Protein AF-0000000074318201 (afdb_homodimer)

Organism: NCBI:txid2715131

Sequence (572 aa):
MYLIKYQIDHLDNICKSIVNRFTGEWKNDCLLVEDDGVNGFTYKLNLTPELSFMYNKFNTDAPVNILRKSDSSSFLIQIDFHLKGQSDIVYLPEPNSQIGKLTSKNFNVLLSNSYLDCELKYHEDQDHHNFSIVANQDYIRRNFLDLMNLKEELHNLLTYRDKLYLGGKVQLNVVEIIHSIITDLNEEKRNYPLLKAKVDQILALYLEYLNDYDFKSLRFKDVDSDLLNHAIQVINEHINEVITVEGLAEELEISSAKLKKLFADNLDISVGRYIRKSKLKKLISGMYLIKYQIDHLDNICKSIVNRFTGEWKNDCLLVEDDGVNGFTYKLNLTPELSFMYNKFNTDAPVNILRKSDSSSFLIQIDFHLKGQSDIVYLPEPNSQIGKLTSKNFNVLLSNSYLDCELKYHEDQDHHNFSIVANQDYIRRNFLDLMNLKEELHNLLTYRDKLYLGGKVQLNVVEIIHSIITDLNEEKRNYPLLKAKVDQILALYLEYLNDYDFKSLRFKDVDSDLLNHAIQVINEHINEVITVEGLAEELEISSAKLKKLFADNLDISVGRYIRKSKLKKLISG

InterPro domains:
  IPR018060 AraC-like, DNA binding HTH domain [PS01124] (229-286)
  IPR053142 Pyochelin receptor regulatory protein [PTHR47893] (44-282)

Solvent-accessible surface area (backbone atoms only — not comparable to full-atom values): 29893 Å² total; per-residue (Å²): 133,79,63,73,67,58,77,59,53,82,48,41,49,52,46,45,27,52,45,72,70,34,96,52,66,76,54,94,46,28,28,58,34,80,51,95,58,28,46,40,35,34,39,49,46,70,73,45,68,45,34,32,39,36,40,39,39,35,32,25,71,47,72,44,77,40,56,32,50,42,47,82,89,50,68,32,42,34,38,40,36,29,60,31,39,48,32,38,36,36,33,45,78,65,46,93,46,76,85,18,55,42,79,40,39,60,37,24,27,36,38,35,43,32,75,44,29,31,37,40,38,34,54,44,79,42,57,33,32,37,40,34,39,38,32,27,48,68,49,46,38,70,56,37,56,64,54,45,94,62,42,67,69,56,48,43,55,67,70,40,94,54,89,43,65,44,67,47,71,56,51,68,73,46,53,52,52,51,53,53,46,57,58,47,66,72,41,91,76,66,58,46,33,34,51,44,15,51,52,40,31,42,49,33,52,51,50,52,53,53,50,74,44,59,60,87,61,44,45,68,67,84,80,63,75,62,65,58,54,51,48,54,49,51,46,64,76,38,50,93,47,96,77,44,64,62,56,50,15,56,74,67,73,46,50,53,65,55,46,38,47,49,26,41,75,69,67,74,38,53,50,62,57,48,53,52,50,54,40,51,50,46,58,66,76,95,134,78,60,73,66,60,77,60,54,81,48,41,48,52,48,43,27,52,46,71,70,34,94,50,67,76,53,94,47,29,28,60,33,79,52,94,59,27,46,40,37,34,37,50,47,72,72,45,68,46,34,33,40,37,39,38,39,36,34,23,71,47,72,46,78,40,55,33,49,42,46,51,38,48,67,31,41,33,38,40,34,29,59,32,38,49,31,37,36,34,34,38,28,62,22,83,44,74,79,20,52,38,78,40,39,64,36,23,27,35,36,33,41,33,73,46,28,30,35,39,38,35,53,45,80,41,56,34,32,37,42,35,40,39,33,26,48,68,48,45,39,72,55,36,57,66,50,45,92,62,42,67,69,54,46,42,49,67,71,37,94,46,86,40,69,47,75,46,69,54,52,69,71,48,52,51,52,51,51,52,48,58,58,48,66,73,41,92,76,65,57,46,36,35,49,45,15,52,50,40,31,43,50,34,53,50,52,53,52,54,50,71,45,61,48,79,76,50,38,51,72,66,80,58,55,61,63,50,57,52,48,53,48,52,45,63,75,40,48,92,48,94,77,43,64,61,55,51,14,56,74,69,72,48,52,52,66,56,48,38,47,50,26,32,53,67,47,20,36,52,49,63,56,49,52,52,43,41,40,50,15,42,59,67,64,100

Foldseek 3Di:
DCPVPQPQPLCCQVVVQVCVQAVFDDDLQKTFRDDDFKGWMKGKDDLDSFKIKMKTKIAGQAKDKTKRAFDPVFKKKKKKFWAAAWKWKAWPPRPPDPLRIDIDHHQKMWIWIRHIIMMIIGHHDIITIMMMMMGTLVCCCVLPVVVDDADPVLVCVSHPRDTDTQMDGHDPVLVVLVVVLVVQSPDPDHDSVVSVVSVSVNVNVVRVVVRPDPVVVSPPDRPPPPQLSQLVVVLLVQLVDDDDLCNSCVVSVHDSVVQQCVCCVRVVDGPVVVSVVSNVVVVVVD/DCPVPQPQPLCCQVVVQVCVVAVFDDDLQKTARDDDQKGWMKGKDDLDSFKIKMKTKIAGQAKDKTKRAFQLQFWKKKKKWWAAAWKWKAWPVRFPDPVRIDIDHHQKMWIFIRLIIIMIIGHHDIMTIMMMMMGTLVCCCVLPVVVDDADPVLVCVSNASAGGTQIDGHDPVLVVLVVVLVVQSPDPDHDSVVSVVSVSVSVNVVRVVVRPDPCVVSPPPCLPDPLVSVLVVVLLVQLVDDDDLCNSCVVSVHDSVVQQVSCCNRRVDGPVVSSVSNNVSNVVND

Structure (mmCIF, N/CA/C/O backbone):
data_AF-0000000074318201-model_v1
#
loop_
_entity.id
_entity.type
_entity.pdbx_description
1 polymer 'HTH araC/xylS-type domain-containing protein'
#
loop_
_atom_site.group_PDB
_atom_site.id
_atom_site.type_symbol
_atom_site.label_atom_id
_atom_site.label_alt_id
_atom_site.label_comp_id
_atom_site.label_asym_id
_atom_site.label_entity_id
_atom_site.label_seq_id
_atom_site.pdbx_PDB_ins_code
_atom_site.Cartn_x
_atom_site.Cartn_y
_atom_site.Cartn_z
_atom_site.occupancy
_atom_site.B_iso_or_equiv
_atom_site.auth_seq_id
_atom_site.auth_comp_id
_atom_site.auth_asym_id
_atom_site.auth_atom_id
_atom_site.pdbx_PDB_model_num
ATOM 1 N N . MET A 1 1 ? -22.954 -9.829 6.19 1 21.4 1 MET A N 1
ATOM 2 C CA . MET A 1 1 ? -21.693 -9.322 5.658 1 21.4 1 MET A CA 1
ATOM 3 C C . MET A 1 1 ? -20.884 -8.624 6.747 1 21.4 1 MET A C 1
ATOM 5 O O . MET A 1 1 ? -21.139 -7.462 7.067 1 21.4 1 MET A O 1
ATOM 9 N N . TYR A 1 2 ? -20.499 -9.309 7.764 1 23.62 2 TYR A N 1
ATOM 10 C CA . TYR A 1 2 ? -20.047 -8.801 9.054 1 23.62 2 TYR A CA 1
ATOM 11 C C . TYR A 1 2 ? -18.66 -8.18 8.94 1 23.62 2 TYR A C 1
ATOM 13 O O . TYR A 1 2 ? -17.669 -8.889 8.749 1 23.62 2 TYR A O 1
ATOM 21 N N . LEU A 1 3 ? -18.527 -7.22 8.151 1 33.51 3 LEU A N 1
ATOM 22 C CA . LEU A 1 3 ? -17.286 -6.479 8.347 1 33.51 3 LEU A CA 1
ATOM 23 C C . LEU A 1 3 ? -16.989 -6.298 9.832 1 33.51 3 LEU A C 1
ATOM 25 O O . LEU A 1 3 ? -17.86 -5.875 10.596 1 33.51 3 LEU A O 1
ATOM 29 N N . ILE A 1 4 ? -16.318 -7.154 10.361 1 30.77 4 ILE A N 1
ATOM 30 C CA . ILE A 1 4 ? -15.899 -6.964 11.745 1 30.77 4 ILE A CA 1
ATOM 31 C C . ILE A 1 4 ? -15.616 -5.485 12 1 30.77 4 ILE A C 1
ATOM 33 O O . ILE A 1 4 ? -14.634 -4.938 11.492 1 30.77 4 ILE A O 1
ATOM 37 N N . LYS A 1 5 ? -16.609 -4.78 11.976 1 35.67 5 LYS A N 1
ATOM 38 C CA . LYS A 1 5 ? -16.547 -3.393 12.428 1 35.67 5 LYS A CA 1
ATOM 39 C C . LYS A 1 5 ? -15.805 -3.28 13.756 1 35.67 5 LYS A C 1
ATOM 41 O O . LYS A 1 5 ? -16.195 -3.904 14.746 1 35.67 5 LYS A O 1
ATOM 46 N N . TYR A 1 6 ? -14.551 -3.089 13.651 1 35.15 6 TYR A N 1
ATOM 47 C CA . TYR A 1 6 ? -13.796 -2.904 14.885 1 35.15 6 TYR A CA 1
ATOM 48 C C . TYR A 1 6 ? -14.481 -1.895 15.798 1 35.15 6 TYR A C 1
ATOM 50 O O . TYR A 1 6 ? -15.026 -0.893 15.328 1 35.15 6 TYR A O 1
ATOM 58 N N . GLN A 1 7 ? -15.03 -2.354 16.845 1 38.72 7 GLN A N 1
ATOM 59 C CA . GLN A 1 7 ? -15.706 -1.589 17.888 1 38.72 7 GLN A CA 1
ATOM 60 C C . GLN A 1 7 ? -14.817 -0.463 18.408 1 38.72 7 GLN A C 1
ATOM 62 O O . GLN A 1 7 ? -15.311 0.51 18.982 1 38.72 7 GLN A O 1
ATOM 67 N N . ILE A 1 8 ? -13.573 -0.721 18.479 1 39.4 8 ILE A N 1
ATOM 68 C CA . ILE A 1 8 ? -12.807 0.312 19.168 1 39.4 8 ILE A CA 1
ATOM 69 C C . ILE A 1 8 ? -12.577 1.495 18.231 1 39.4 8 ILE A C 1
ATOM 71 O O . ILE A 1 8 ? -11.986 1.341 17.159 1 39.4 8 ILE A O 1
ATOM 75 N N . ASP A 1 9 ? -13.312 2.448 18.392 1 52.39 9 ASP A N 1
ATOM 76 C CA . ASP A 1 9 ? -13.247 3.661 17.583 1 52.39 9 ASP A CA 1
ATOM 77 C C . ASP A 1 9 ? -12.135 4.588 18.071 1 52.39 9 ASP A C 1
ATOM 79 O O . ASP A 1 9 ? -12.297 5.284 19.076 1 52.39 9 ASP A O 1
ATOM 83 N N . HIS A 1 10 ? -10.915 4.316 17.708 1 55.07 10 HIS A N 1
ATOM 84 C CA . HIS A 1 10 ? -9.787 5.177 18.047 1 55.07 10 HIS A CA 1
ATOM 85 C C . HIS A 1 10 ? -10.09 6.635 17.721 1 55.07 10 HIS A C 1
ATOM 87 O O . HIS A 1 10 ? -9.452 7.542 18.26 1 55.07 10 HIS A O 1
ATOM 93 N N . LEU A 1 11 ? -11.048 6.703 16.843 1 58.34 11 LEU A N 1
ATOM 94 C CA . LEU A 1 11 ? -11.394 8.061 16.438 1 58.34 11 LEU A CA 1
ATOM 95 C C . LEU A 1 11 ? -12.513 8.62 17.31 1 58.34 11 LEU A C 1
ATOM 97 O O . LEU A 1 11 ? -12.926 9.77 17.137 1 58.34 11 LEU A O 1
ATOM 101 N N . ASP A 1 12 ? -12.916 7.789 18.229 1 57.36 12 ASP A N 1
ATOM 102 C CA . ASP A 1 12 ? -14.149 8.103 18.945 1 57.36 12 ASP A CA 1
ATOM 103 C C . ASP A 1 12 ? -14.109 9.521 19.511 1 57.36 12 ASP A C 1
ATOM 105 O O . ASP A 1 12 ? -15.069 10.28 19.365 1 57.36 12 ASP A O 1
ATOM 109 N N . ASN A 1 13 ? -12.978 9.699 20.13 1 57.35 13 ASN A N 1
ATOM 110 C CA . ASN A 1 13 ? -13.023 11.004 20.781 1 57.35 13 ASN A CA 1
ATOM 111 C C . ASN A 1 13 ? -12.961 12.141 19.765 1 57.35 13 ASN A C 1
ATOM 113 O O . ASN A 1 13 ? -13.623 13.166 19.933 1 57.35 13 ASN A O 1
ATOM 117 N N . ILE A 1 14 ? -12.196 11.883 18.663 1 57.82 14 ILE A N 1
ATOM 118 C CA . ILE A 1 14 ? -12.139 12.909 17.627 1 57.82 14 ILE A CA 1
ATOM 119 C C . ILE A 1 14 ? -13.491 13.008 16.925 1 57.82 14 ILE A C 1
ATOM 121 O O . ILE A 1 14 ? -13.998 14.109 16.694 1 57.82 14 ILE A O 1
ATOM 125 N N . CYS A 1 15 ? -14 11.889 16.698 1 57.39 15 CYS A N 1
ATOM 126 C CA . CYS A 1 15 ? -15.273 11.813 15.99 1 57.39 15 CYS A CA 1
ATOM 127 C C . CYS A 1 15 ? -16.413 12.329 16.86 1 57.39 15 CYS A C 1
ATOM 129 O O . CYS A 1 15 ? -17.319 13.004 16.367 1 57.39 15 CYS A O 1
ATOM 131 N N . LYS A 1 16 ? -16.247 12.098 18.1 1 61.04 16 LYS A N 1
ATOM 132 C CA . LYS A 1 16 ? -17.309 12.548 18.995 1 61.04 16 LYS A CA 1
ATOM 133 C C . LYS A 1 16 ? -17.474 14.063 18.934 1 61.04 16 LYS A C 1
ATOM 135 O O . LYS A 1 16 ? -18.595 14.573 18.975 1 61.04 16 LYS A O 1
ATOM 140 N N . SER A 1 17 ? -16.367 14.65 18.713 1 60.91 17 SER A N 1
ATOM 141 C CA . SER A 1 17 ? -16.443 16.106 18.658 1 60.91 17 SER A CA 1
ATOM 142 C C . SER A 1 17 ? -17.184 16.573 17.41 1 60.91 17 SER A C 1
ATOM 144 O O . SER A 1 17 ? -17.956 17.533 17.463 1 60.91 17 SER A O 1
ATOM 146 N N . ILE A 1 18 ? -17.004 15.876 16.356 1 61.52 18 ILE A N 1
ATOM 147 C CA . ILE A 1 18 ? -17.687 16.218 15.112 1 61.52 18 ILE A CA 1
ATOM 148 C C . ILE A 1 18 ? -19.171 15.877 15.228 1 61.52 18 ILE A C 1
ATOM 150 O O . ILE A 1 18 ? -20.03 16.689 14.875 1 61.52 18 ILE A O 1
ATOM 154 N N . VAL A 1 19 ? -19.373 14.747 15.824 1 57.73 19 VAL A N 1
ATOM 155 C CA . VAL A 1 19 ? -20.749 14.285 15.973 1 57.73 19 VAL A CA 1
ATOM 156 C C . VAL A 1 19 ? -21.501 15.203 16.933 1 57.73 19 VAL A C 1
ATOM 158 O O . VAL A 1 19 ? -22.677 15.507 16.718 1 57.73 19 VAL A O 1
ATOM 161 N N . ASN A 1 20 ? -20.783 15.484 17.95 1 62.14 20 ASN A N 1
ATOM 162 C CA . ASN A 1 20 ? -21.424 16.365 18.92 1 62.14 20 ASN A CA 1
ATOM 163 C C . ASN A 1 20 ? -21.763 17.721 18.307 1 62.14 20 ASN A C 1
ATOM 165 O O . ASN A 1 20 ? -22.739 18.36 18.703 1 62.14 20 ASN A O 1
ATOM 169 N N . ARG A 1 21 ? -21.016 17.974 17.361 1 65.74 21 ARG A N 1
ATOM 170 C CA . ARG A 1 21 ? -21.24 19.282 16.753 1 65.74 21 ARG A CA 1
ATOM 171 C C . ARG A 1 21 ? -22.309 19.206 15.668 1 65.74 21 ARG A C 1
ATOM 173 O O . ARG A 1 21 ? -23.093 20.142 15.496 1 65.74 21 ARG A O 1
ATOM 180 N N . PHE A 1 22 ? -22.27 17.95 14.984 1 67.32 22 PHE A N 1
ATOM 181 C CA . PHE A 1 22 ? -23.192 17.844 13.859 1 67.32 22 PHE A CA 1
ATOM 182 C C . PHE A 1 22 ? -24.247 16.776 14.123 1 67.32 22 PHE A C 1
ATOM 184 O O . PHE A 1 22 ? -23.922 15.668 14.555 1 67.32 22 PHE A O 1
ATOM 191 N N . THR A 1 23 ? -25.499 17.106 14.274 1 64.09 23 THR A N 1
ATOM 192 C CA . THR A 1 23 ? -26.632 16.248 14.602 1 64.09 23 THR A CA 1
ATOM 193 C C . THR A 1 23 ? -26.935 15.289 13.455 1 64.09 23 THR A C 1
ATOM 195 O O . THR A 1 23 ? -27.417 15.706 12.4 1 64.09 23 THR A O 1
ATOM 198 N N . GLY A 1 24 ? -25.979 14.489 13.044 1 70.33 24 GLY A N 1
ATOM 199 C CA . GLY A 1 24 ? -26.311 13.612 11.932 1 70.33 24 GLY A CA 1
ATOM 200 C C . GLY A 1 24 ? -26.019 12.151 12.216 1 70.33 24 GLY A C 1
ATOM 201 O O . GLY A 1 24 ? -25.513 11.811 13.288 1 70.33 24 GLY A O 1
ATOM 202 N N . GLU A 1 25 ? -26.641 11.274 11.383 1 76.01 25 GLU A N 1
ATOM 203 C CA . GLU A 1 25 ? -26.426 9.834 11.493 1 76.01 25 GLU A CA 1
ATOM 204 C C . GLU A 1 25 ? -25.401 9.35 10.472 1 76.01 25 GLU A C 1
ATOM 206 O O . GLU A 1 25 ? -25.395 9.805 9.326 1 76.01 25 GLU A O 1
ATOM 211 N N . TRP A 1 26 ? -24.509 8.576 10.978 1 78.12 26 TRP A N 1
ATOM 212 C CA . TRP A 1 26 ? -23.516 7.965 10.1 1 78.12 26 TRP A CA 1
ATOM 213 C C . TRP A 1 26 ? -24.156 6.911 9.204 1 78.12 26 TRP A C 1
ATOM 215 O O . TRP A 1 26 ? -24.908 6.057 9.68 1 78.12 26 TRP A O 1
ATOM 225 N N . LYS A 1 27 ? -24.02 7.081 7.849 1 80.18 27 LYS A N 1
ATOM 226 C CA . LYS A 1 27 ? -24.428 6.084 6.863 1 80.18 27 LYS A CA 1
ATOM 227 C C . LYS A 1 27 ? -23.277 5.735 5.925 1 80.18 27 LYS A C 1
ATOM 229 O O . LYS A 1 27 ? -22.704 6.617 5.281 1 80.18 27 LYS A O 1
ATOM 234 N N . ASN A 1 28 ? -22.886 4.474 5.886 1 79.75 28 ASN A N 1
ATOM 235 C CA . ASN A 1 28 ? -21.814 4.02 5.006 1 79.75 28 ASN A CA 1
ATOM 236 C C . ASN A 1 28 ? -20.527 4.806 5.239 1 79.75 28 ASN A C 1
ATOM 238 O O . ASN A 1 28 ? -19.94 5.338 4.295 1 79.75 28 ASN A O 1
ATOM 242 N N . ASP A 1 29 ? -20.259 5.079 6.499 1 82.67 29 ASP A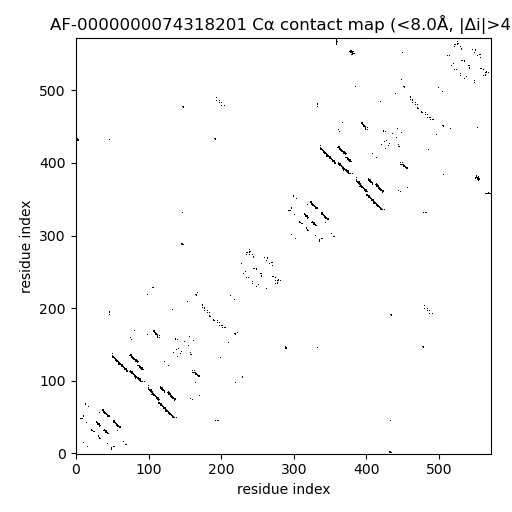 N 1
ATOM 243 C CA . ASP A 1 29 ? -19.031 5.714 6.968 1 82.67 29 ASP A CA 1
ATOM 244 C C . ASP A 1 29 ? -19.04 7.212 6.67 1 82.67 29 ASP A C 1
ATOM 246 O O . ASP A 1 29 ? -18.011 7.88 6.791 1 82.67 29 ASP A O 1
ATOM 250 N N . CYS A 1 30 ? -20.196 7.655 6.272 1 86.61 30 CYS A N 1
ATOM 251 C CA . CYS A 1 30 ? -20.297 9.065 5.912 1 86.61 30 CYS A CA 1
ATOM 252 C C . CYS A 1 30 ? -21.344 9.772 6.765 1 86.61 30 CYS A C 1
ATOM 254 O O . CYS A 1 30 ? -22.41 9.216 7.034 1 86.61 30 CYS A O 1
ATOM 256 N N . LEU A 1 31 ? -21.038 10.91 7.264 1 84.75 31 LEU A N 1
ATOM 257 C CA . LEU A 1 31 ? -21.953 11.807 7.963 1 84.75 31 LEU A CA 1
ATOM 258 C C . LEU A 1 31 ? -22.177 13.086 7.163 1 84.75 31 LEU A C 1
ATOM 260 O O . LEU A 1 31 ? -21.226 13.81 6.861 1 84.75 31 LEU A O 1
ATOM 264 N N . LEU A 1 32 ? -23.377 13.264 6.809 1 85.8 32 LEU A N 1
ATOM 265 C CA . LEU A 1 32 ? -23.724 14.528 6.168 1 85.8 32 LEU A CA 1
ATOM 266 C C . LEU A 1 32 ? -23.837 15.647 7.198 1 85.8 32 LEU A C 1
ATOM 268 O O . LEU A 1 32 ? -24.412 15.452 8.272 1 85.8 32 LEU A O 1
ATOM 272 N N . VAL A 1 33 ? -23.203 16.731 6.922 1 79.59 33 VAL A N 1
ATOM 273 C CA . VAL A 1 33 ? -23.187 17.89 7.809 1 79.59 33 VAL A CA 1
ATOM 274 C C . VAL A 1 33 ? -24.019 19.017 7.203 1 79.59 33 VAL A C 1
ATOM 276 O O . VAL A 1 33 ? -23.626 19.618 6.2 1 79.59 33 VAL A O 1
ATOM 279 N N . GLU A 1 34 ? -25.198 19.138 7.645 1 79.56 34 GLU A N 1
ATOM 280 C CA . GLU A 1 34 ? -26.075 20.229 7.233 1 79.56 34 GLU A CA 1
ATOM 281 C C . GLU A 1 34 ? -26.662 20.952 8.442 1 79.56 34 GLU A C 1
ATOM 283 O O . GLU A 1 34 ? -27.709 20.558 8.96 1 79.56 34 GLU A O 1
ATOM 288 N N . ASP A 1 35 ? -25.839 21.754 9.076 1 73.18 35 ASP A N 1
ATOM 289 C CA . ASP A 1 35 ? -26.32 22.442 10.27 1 73.18 35 ASP A CA 1
ATOM 290 C C . ASP A 1 35 ? -25.696 23.83 10.394 1 73.18 35 ASP A C 1
ATOM 292 O O . ASP A 1 35 ? -24.487 23.99 10.217 1 73.18 35 ASP A O 1
ATOM 296 N N . ASP A 1 36 ? -26.645 24.745 10.831 1 72.02 36 ASP A N 1
ATOM 297 C CA . ASP A 1 36 ? -26.225 26.077 11.254 1 72.02 36 ASP A CA 1
ATOM 298 C C . ASP A 1 36 ? -25.254 26.692 10.248 1 72.02 36 ASP A C 1
ATOM 300 O O . ASP A 1 36 ? -24.165 27.135 10.619 1 72.02 36 ASP A O 1
ATOM 304 N N . GLY A 1 37 ? -25.554 26.516 8.941 1 80.1 37 GLY A N 1
ATOM 305 C CA . GLY A 1 37 ? -24.757 27.192 7.931 1 80.1 37 GLY A CA 1
ATOM 306 C C . GLY A 1 37 ? -23.568 26.375 7.463 1 80.1 37 GLY A C 1
ATOM 307 O O . GLY A 1 37 ? -22.758 26.848 6.663 1 80.1 37 GLY A O 1
ATOM 308 N N . VAL A 1 38 ? -23.417 25.207 8.065 1 82.05 38 VAL A N 1
ATOM 309 C CA . VAL A 1 38 ? -22.35 24.309 7.637 1 82.05 38 VAL A CA 1
ATOM 310 C C . VAL A 1 38 ? -22.913 23.254 6.686 1 82.05 38 VAL A C 1
ATOM 312 O O . VAL A 1 38 ? -23.95 22.649 6.965 1 82.05 38 VAL A O 1
ATOM 315 N N . ASN A 1 39 ? -22.292 23.114 5.506 1 87.48 39 ASN A N 1
ATOM 316 C CA . ASN A 1 39 ? -22.695 22.125 4.512 1 87.48 39 ASN A CA 1
ATOM 317 C C . ASN A 1 39 ? -21.506 21.298 4.031 1 87.48 39 ASN A C 1
ATOM 319 O O . ASN A 1 39 ? -20.498 21.851 3.589 1 87.48 39 ASN A O 1
ATOM 323 N N . GLY A 1 40 ? -21.606 20.028 4.193 1 88.48 40 GLY A N 1
ATOM 324 C CA . GLY A 1 40 ? -20.538 19.149 3.742 1 88.48 40 GLY A CA 1
ATOM 325 C C . GLY A 1 40 ? -20.704 17.718 4.216 1 88.48 40 GLY A C 1
ATOM 326 O O . GLY A 1 40 ? -21.826 17.218 4.32 1 88.48 40 GLY A O 1
ATOM 327 N N . PHE A 1 41 ? -19.628 17.047 4.362 1 88.05 41 PHE A N 1
ATOM 328 C CA . PHE A 1 41 ? -19.683 15.662 4.815 1 88.05 41 PHE A CA 1
ATOM 329 C C . PHE A 1 41 ? -18.381 15.264 5.5 1 88.05 41 PHE A C 1
ATOM 331 O O . PHE A 1 41 ? -17.361 15.941 5.348 1 88.05 41 PHE A O 1
ATOM 338 N N . THR A 1 42 ? -18.457 14.277 6.28 1 87.33 42 THR A N 1
ATOM 339 C CA . THR A 1 42 ? -17.314 13.653 6.937 1 87.33 42 THR A CA 1
ATOM 340 C C . THR A 1 42 ? -17.31 12.145 6.699 1 87.33 42 THR A C 1
ATOM 342 O O . THR A 1 42 ? -18.327 11.477 6.899 1 87.33 42 THR A O 1
ATOM 345 N N . TYR A 1 43 ? -16.194 11.671 6.155 1 88.64 43 TYR A N 1
ATOM 346 C CA . TYR A 1 43 ? -15.964 10.232 6.121 1 88.64 43 TYR A CA 1
ATOM 347 C C . TYR A 1 43 ? -15.099 9.789 7.295 1 88.64 43 TYR A C 1
ATOM 349 O O . TYR A 1 43 ? -14.132 10.467 7.652 1 88.64 43 TYR A O 1
ATOM 357 N N . LYS A 1 44 ? -15.462 8.805 7.893 1 88.73 44 LYS A N 1
ATOM 358 C CA . LYS A 1 44 ? -14.642 8.155 8.91 1 88.73 44 LYS A CA 1
ATOM 359 C C . LYS A 1 44 ? -14.548 6.652 8.662 1 88.73 44 LYS A C 1
ATOM 361 O O . LYS A 1 44 ? -15.569 5.972 8.543 1 88.73 44 LYS A O 1
ATOM 366 N N . LEU A 1 45 ? -13.381 6.124 8.574 1 89.85 45 LEU A N 1
ATOM 367 C CA . LEU A 1 45 ? -13.182 4.694 8.363 1 89.85 45 LEU A CA 1
ATOM 368 C C . LEU A 1 45 ? -12.17 4.134 9.358 1 89.85 45 LEU A C 1
ATOM 370 O O . LEU A 1 45 ? -11.05 4.639 9.461 1 89.85 45 LEU A O 1
ATOM 374 N N . ASN A 1 46 ? -12.59 3.213 10.088 1 87.76 46 ASN A N 1
ATOM 375 C CA . ASN A 1 46 ? -11.677 2.391 10.876 1 87.76 46 ASN A CA 1
ATOM 376 C C . ASN A 1 46 ? -11.11 1.238 10.053 1 87.76 46 ASN A C 1
ATOM 378 O O . ASN A 1 46 ? -11.774 0.216 9.867 1 87.76 46 ASN A O 1
ATOM 382 N N . LEU A 1 47 ? -9.947 1.384 9.574 1 89.02 47 LEU A N 1
ATOM 383 C CA . LEU A 1 47 ? -9.349 0.384 8.695 1 89.02 47 LEU A CA 1
ATOM 384 C C . LEU A 1 47 ? -8.95 -0.861 9.48 1 89.02 47 LEU A C 1
ATOM 386 O O . LEU A 1 47 ? -9.123 -1.984 9.001 1 89.02 47 LEU A O 1
ATOM 390 N N . THR A 1 48 ? -8.331 -0.691 10.601 1 85.61 48 THR A N 1
ATOM 391 C CA . THR A 1 48 ? -8.028 -1.694 11.617 1 85.61 48 THR A CA 1
ATOM 392 C C . THR A 1 48 ? -8.348 -1.164 13.012 1 85.61 48 THR A C 1
ATOM 394 O O . THR A 1 48 ? -8.646 0.02 13.179 1 85.61 48 THR A O 1
ATOM 397 N N . PRO A 1 49 ? -8.327 -1.996 13.979 1 80.82 49 PRO A N 1
ATOM 398 C CA . PRO A 1 49 ? -8.524 -1.484 15.338 1 80.82 49 PRO A CA 1
ATOM 399 C C . PRO A 1 49 ? -7.467 -0.458 15.74 1 80.82 49 PRO A C 1
ATOM 401 O O . PRO A 1 49 ? -7.668 0.299 16.694 1 80.82 49 PRO A O 1
ATOM 404 N N . GLU A 1 50 ? -6.385 -0.422 14.976 1 85.35 50 GLU A N 1
ATOM 405 C CA . GLU A 1 50 ? -5.263 0.418 15.386 1 85.35 50 GLU A CA 1
ATOM 406 C C . GLU A 1 50 ? -5.077 1.595 14.433 1 85.35 50 GLU A C 1
ATOM 408 O O . GLU A 1 50 ? -4.252 2.476 14.681 1 85.35 50 GLU A O 1
ATOM 413 N N . LEU A 1 51 ? -5.81 1.618 13.319 1 91.29 51 LEU A N 1
ATOM 414 C CA . LEU A 1 51 ? -5.589 2.615 12.278 1 91.29 51 LEU A CA 1
ATOM 415 C C . LEU A 1 51 ? -6.915 3.1 11.7 1 91.29 51 LEU A C 1
ATOM 417 O O . LEU A 1 51 ? -7.745 2.293 11.278 1 91.29 51 LEU A O 1
ATOM 421 N N . SER A 1 52 ? -7.072 4.399 11.703 1 90.32 52 SER A N 1
ATOM 422 C CA . SER A 1 52 ? -8.265 5.015 11.132 1 90.32 52 SER A CA 1
ATOM 423 C C . SER A 1 52 ? -7.92 6.299 10.384 1 90.32 52 SER A C 1
ATOM 425 O O . SER A 1 52 ? -6.838 6.86 10.57 1 90.32 52 SER A O 1
ATOM 427 N N . PHE A 1 53 ? -8.821 6.659 9.545 1 91.89 53 PHE A N 1
ATOM 428 C CA . PHE A 1 53 ? -8.677 7.988 8.962 1 91.89 53 PHE A CA 1
ATOM 429 C C . PHE A 1 53 ? -10.032 8.675 8.841 1 91.89 53 PHE A C 1
ATOM 431 O O . PHE A 1 53 ? -11.075 8.026 8.941 1 91.89 53 PHE A O 1
ATOM 438 N N . MET A 1 54 ? -9.935 9.972 8.717 1 91.1 54 MET A N 1
ATOM 439 C CA . MET A 1 54 ? -11.115 10.815 8.551 1 91.1 54 MET A CA 1
ATOM 440 C C . MET A 1 54 ? -10.903 11.836 7.439 1 91.1 54 MET A C 1
ATOM 442 O O . MET A 1 54 ? -9.819 12.409 7.315 1 91.1 54 MET A O 1
ATOM 446 N N . TYR A 1 55 ? -11.902 11.992 6.679 1 91.35 55 TYR A N 1
ATOM 447 C CA . TYR A 1 55 ? -11.915 13.043 5.667 1 91.35 55 TYR A CA 1
ATOM 448 C C . TYR A 1 55 ? -13.111 13.968 5.857 1 91.35 55 TYR A C 1
ATOM 450 O O . TYR A 1 55 ? -14.257 13.514 5.89 1 91.35 55 TYR A O 1
ATOM 458 N N . ASN A 1 56 ? -12.798 15.221 6.033 1 89.54 56 ASN A N 1
ATOM 459 C CA . ASN A 1 56 ? -13.829 16.24 6.202 1 89.54 56 ASN A CA 1
ATOM 460 C C . ASN A 1 56 ? -13.822 17.241 5.051 1 89.54 56 ASN A C 1
ATOM 462 O O . ASN A 1 56 ? -12.776 17.797 4.712 1 89.54 56 ASN A O 1
ATOM 466 N N . LYS A 1 57 ? -14.952 17.402 4.474 1 89.13 57 LYS A N 1
ATOM 467 C CA . LYS A 1 57 ? -15.178 18.454 3.487 1 89.13 57 LYS A CA 1
ATOM 468 C C . LYS A 1 57 ? -16.44 19.249 3.811 1 89.13 57 LYS A C 1
ATOM 470 O O . LYS A 1 57 ? -17.532 18.683 3.895 1 89.13 57 LYS A O 1
ATOM 475 N N . PHE A 1 58 ? -16.237 20.604 4.027 1 87.9 58 PHE A N 1
ATOM 476 C CA . PHE A 1 58 ? -17.42 21.401 4.329 1 87.9 58 PHE A CA 1
ATOM 477 C C . PHE A 1 58 ? -17.158 22.879 4.064 1 87.9 58 PHE A C 1
ATOM 479 O O . PHE A 1 58 ? -16.011 23.288 3.874 1 87.9 58 PHE A O 1
ATOM 486 N N . ASN A 1 59 ? -18.175 23.533 3.919 1 88.88 59 ASN A N 1
ATOM 487 C CA . ASN A 1 59 ? -18.173 24.992 3.935 1 88.88 59 ASN A CA 1
ATOM 488 C C . ASN A 1 59 ? -19.058 25.541 5.051 1 88.88 59 ASN A C 1
ATOM 490 O O . ASN A 1 59 ? -19.916 24.83 5.576 1 88.88 59 ASN A O 1
ATOM 494 N N . THR A 1 60 ? -18.749 26.727 5.521 1 86.56 60 THR A N 1
ATOM 495 C CA . THR A 1 60 ? -19.514 27.32 6.612 1 86.56 60 THR A CA 1
ATOM 496 C C . THR A 1 60 ? -19.695 28.82 6.393 1 86.56 60 THR A C 1
ATOM 498 O O . THR A 1 60 ? -18.786 29.495 5.906 1 86.56 60 THR A O 1
ATOM 501 N N . ASP A 1 61 ? -20.893 29.251 6.715 1 87.63 61 ASP A N 1
ATOM 502 C CA . ASP A 1 61 ? -21.203 30.674 6.612 1 87.63 61 ASP A CA 1
ATOM 503 C C . ASP A 1 61 ? -20.708 31.434 7.84 1 87.63 61 ASP A C 1
ATOM 505 O O . ASP A 1 61 ? -20.631 32.665 7.825 1 87.63 61 ASP A O 1
ATOM 509 N N . ALA A 1 62 ? -20.413 30.75 8.962 1 84.6 62 ALA A N 1
ATOM 510 C CA . ALA A 1 62 ? -19.881 31.301 10.205 1 84.6 62 ALA A CA 1
ATOM 511 C C . ALA A 1 62 ? -18.702 30.476 10.711 1 84.6 62 ALA A C 1
ATOM 513 O O . ALA A 1 62 ? -18.52 29.326 10.303 1 84.6 62 ALA A O 1
ATOM 514 N N . PRO A 1 63 ? -17.898 31.105 11.55 1 83.6 63 PRO A N 1
ATOM 515 C CA . PRO A 1 63 ? -16.805 30.321 12.13 1 83.6 63 PRO A CA 1
ATOM 516 C C . PRO A 1 63 ? -17.3 29.098 12.899 1 83.6 63 PRO A C 1
ATOM 518 O O . PRO A 1 63 ? -18.327 29.167 13.579 1 83.6 63 PRO A O 1
ATOM 521 N N . VAL A 1 64 ? -16.635 27.977 12.642 1 82.52 64 VAL A N 1
ATOM 522 C CA . VAL A 1 64 ? -16.992 26.729 13.31 1 82.52 64 VAL A CA 1
ATOM 523 C C . VAL A 1 64 ? -15.858 26.295 14.236 1 82.52 64 VAL A C 1
ATOM 525 O O . VAL A 1 64 ? -14.695 26.259 13.828 1 82.52 64 VAL A O 1
ATOM 528 N N . ASN A 1 65 ? -16.247 26.027 15.485 1 80.69 65 ASN A N 1
ATOM 529 C CA . ASN A 1 65 ? -15.291 25.526 16.468 1 80.69 65 ASN A CA 1
ATOM 530 C C . ASN A 1 65 ? -15.559 24.065 16.815 1 80.69 65 ASN A C 1
ATOM 532 O O . ASN A 1 65 ? -16.692 23.693 17.125 1 80.69 65 ASN A O 1
ATOM 536 N N . ILE A 1 66 ? -14.457 23.305 16.595 1 78.96 66 ILE A N 1
ATOM 537 C CA . ILE A 1 66 ? -14.556 21.9 16.972 1 78.96 66 ILE A CA 1
ATOM 538 C C . ILE A 1 66 ? -13.547 21.588 18.075 1 78.96 66 ILE A C 1
ATOM 540 O O . ILE A 1 66 ? -12.352 21.851 17.924 1 78.96 66 ILE A O 1
ATOM 544 N N . LEU A 1 67 ? -14.108 21.078 19.19 1 75.99 67 LEU A N 1
ATOM 545 C CA . LEU A 1 67 ? -13.242 20.672 20.292 1 75.99 67 LEU A CA 1
ATOM 546 C C . LEU A 1 67 ? -12.855 19.202 20.166 1 75.99 67 LEU A C 1
ATOM 548 O O . LEU A 1 67 ? -13.725 18.331 20.095 1 75.99 67 LEU A O 1
ATOM 552 N N . ARG A 1 68 ? -11.58 18.944 19.989 1 74.27 68 ARG A N 1
ATOM 553 C CA . ARG A 1 68 ? -11.054 17.583 20.039 1 74.27 68 ARG A CA 1
ATOM 554 C C . ARG A 1 68 ? -10.533 17.249 21.432 1 74.27 68 ARG A C 1
ATOM 556 O O . ARG A 1 68 ? -9.616 17.903 21.932 1 74.27 68 ARG A O 1
ATOM 563 N N . LYS A 1 69 ? -11.134 16.284 21.974 1 68.81 69 LYS A N 1
ATOM 564 C CA . LYS A 1 69 ? -10.714 15.851 23.303 1 68.81 69 LYS A CA 1
ATOM 565 C C . LYS A 1 69 ? -9.701 14.713 23.216 1 68.81 69 LYS A C 1
ATOM 567 O O . LYS A 1 69 ? -9.836 13.817 22.38 1 68.81 69 LYS A O 1
ATOM 572 N N . SER A 1 70 ? -8.675 14.895 24.017 1 61.63 70 SER A N 1
ATOM 573 C CA . SER A 1 70 ? -7.62 13.886 24.043 1 61.63 70 SER A CA 1
ATOM 574 C C . SER A 1 70 ? -8.104 12.597 24.698 1 61.63 70 SER A C 1
ATOM 576 O O . SER A 1 70 ? -9.068 12.609 25.466 1 61.63 70 SER A O 1
ATOM 578 N N . ASP A 1 71 ? -7.681 11.492 24.118 1 60.12 71 ASP A N 1
ATOM 579 C CA . ASP A 1 71 ? -7.863 10.198 24.768 1 60.12 71 ASP A CA 1
ATOM 580 C C . ASP A 1 71 ? -6.625 9.808 25.572 1 60.12 71 ASP A C 1
ATOM 582 O O . ASP A 1 71 ? -5.575 9.507 24.999 1 60.12 71 ASP A O 1
ATOM 586 N N . SER A 1 72 ? -6.722 10.012 26.857 1 54.23 72 SER A N 1
ATOM 587 C CA . SER A 1 72 ? -5.573 9.758 27.72 1 54.23 72 SER A CA 1
ATOM 588 C C . SER A 1 72 ? -5.326 8.262 27.886 1 54.23 72 SER A C 1
ATOM 590 O O . SER A 1 72 ? -4.274 7.852 28.381 1 54.23 72 SER A O 1
ATOM 592 N N . SER A 1 73 ? -6.275 7.448 27.473 1 59.99 73 SER A N 1
ATOM 593 C CA . SER A 1 73 ? -6.161 6.021 27.758 1 59.99 73 SER A CA 1
ATOM 594 C C . SER A 1 73 ? -5.274 5.322 26.733 1 59.99 73 SER A C 1
ATOM 596 O O . SER A 1 73 ? -4.746 4.24 26.996 1 59.99 73 SER A O 1
ATOM 598 N N . SER A 1 74 ? -5.133 5.968 25.604 1 64.06 74 SER A N 1
ATOM 599 C CA . SER A 1 74 ? -4.328 5.334 24.564 1 64.06 74 SER A CA 1
ATOM 600 C C . SER A 1 74 ? -3.424 6.347 23.871 1 64.06 74 SER A C 1
ATOM 602 O O . SER A 1 74 ? -3.791 7.514 23.718 1 64.06 74 SER A O 1
ATOM 604 N N . PHE A 1 75 ? -2.189 5.931 23.737 1 69.05 75 PHE A N 1
ATOM 605 C CA . PHE A 1 75 ? -1.289 6.778 22.964 1 69.05 75 PHE A CA 1
ATOM 606 C C . PHE A 1 75 ? -1.625 6.714 21.479 1 69.05 75 PHE A C 1
ATOM 608 O O . PHE A 1 75 ? -1.541 5.65 20.864 1 69.05 75 PHE A O 1
ATOM 615 N N . LEU A 1 76 ? -2.137 7.855 20.972 1 78.12 76 LEU A N 1
ATOM 616 C CA . LEU A 1 76 ? -2.48 7.961 19.558 1 78.12 76 LEU A CA 1
ATOM 617 C C . LEU A 1 76 ? -1.626 9.021 18.87 1 78.12 76 LEU A C 1
ATOM 619 O O . LEU A 1 76 ? -1.29 10.042 19.475 1 78.12 76 LEU A O 1
ATOM 623 N N . ILE A 1 77 ? -1.224 8.676 17.731 1 81.57 77 ILE A N 1
ATOM 624 C CA . ILE A 1 77 ? -0.604 9.66 16.85 1 81.57 77 ILE A CA 1
ATOM 625 C C . ILE A 1 77 ? -1.618 10.132 15.81 1 81.57 77 ILE A C 1
ATOM 627 O O . ILE A 1 77 ? -2.311 9.318 15.196 1 81.57 77 ILE A O 1
ATOM 631 N N . GLN A 1 78 ? -1.72 11.401 15.735 1 83.59 78 GLN A N 1
ATOM 632 C CA . GLN A 1 78 ? -2.638 11.975 14.756 1 83.59 78 GLN A CA 1
ATOM 633 C C . GLN A 1 78 ? -1.898 12.877 13.772 1 83.59 78 GLN A C 1
ATOM 635 O O . GLN A 1 78 ? -1.109 13.732 14.179 1 83.59 78 GLN A O 1
ATOM 640 N N . ILE A 1 79 ? -2.116 12.643 12.539 1 87.21 79 ILE A N 1
ATOM 641 C CA . ILE A 1 79 ? -1.574 13.482 11.476 1 87.21 79 ILE A CA 1
ATOM 642 C C . ILE A 1 79 ? -2.715 14.143 10.707 1 87.21 79 ILE A C 1
ATOM 644 O O . ILE A 1 79 ? -3.57 13.457 10.142 1 87.21 79 ILE A O 1
ATOM 648 N N . ASP A 1 80 ? -2.709 15.444 10.75 1 85.92 80 ASP A N 1
ATOM 649 C CA . ASP A 1 80 ? -3.766 16.213 10.1 1 85.92 80 ASP A CA 1
ATOM 650 C C . ASP A 1 80 ? -3.243 16.916 8.849 1 85.92 80 ASP A C 1
ATOM 652 O O . ASP A 1 80 ? -2.372 17.783 8.936 1 85.92 80 ASP A O 1
ATOM 656 N N . PHE A 1 81 ? -3.786 16.511 7.736 1 90.03 81 PHE A N 1
ATOM 657 C CA . PHE A 1 81 ? -3.468 17.166 6.472 1 90.03 81 PHE A CA 1
ATOM 658 C C . PHE A 1 81 ? -4.544 18.179 6.101 1 90.03 81 PHE A C 1
ATOM 660 O O . PHE A 1 81 ? -5.653 17.802 5.716 1 90.03 81 PHE A O 1
ATOM 667 N N . HIS A 1 82 ? -4.196 19.399 6.224 1 86.85 82 HIS A N 1
ATOM 668 C CA . HIS A 1 82 ? -5.097 20.477 5.832 1 86.85 82 HIS A CA 1
ATOM 669 C C . HIS A 1 82 ? -4.947 20.811 4.352 1 86.85 82 HIS A C 1
ATOM 671 O O . HIS A 1 82 ? -4.078 21.601 3.974 1 86.85 82 HIS A O 1
ATOM 677 N N . LEU A 1 83 ? -5.839 20.29 3.574 1 86.25 83 LEU A N 1
ATOM 678 C CA . LEU A 1 83 ? -5.7 20.341 2.123 1 86.25 83 LEU A CA 1
ATOM 679 C C . LEU A 1 83 ? -6.229 21.661 1.572 1 86.25 83 LEU A C 1
ATOM 681 O O . LEU A 1 83 ? -5.761 22.139 0.537 1 86.25 83 LEU A O 1
ATOM 685 N N . LYS A 1 84 ? -7.24 22.145 2.201 1 85.46 84 LYS A N 1
ATOM 686 C CA . LYS A 1 84 ? -7.857 23.403 1.79 1 85.46 84 LYS A CA 1
ATOM 687 C C . LYS A 1 84 ? -8.466 24.132 2.983 1 85.46 84 LYS A C 1
ATOM 689 O O . LYS A 1 84 ? -9.034 23.503 3.879 1 85.46 84 LYS A O 1
ATOM 694 N N . GLY A 1 85 ? -8.366 25.507 2.973 1 85.04 85 GLY A N 1
ATOM 695 C CA . GLY A 1 85 ? -9.011 26.343 3.973 1 85.04 85 GLY A CA 1
ATOM 696 C C . GLY A 1 85 ? -8.079 26.753 5.098 1 85.04 85 GLY A C 1
ATOM 697 O O . GLY A 1 85 ? -7.005 26.17 5.265 1 85.04 85 GLY A O 1
ATOM 698 N N . GLN A 1 86 ? -8.518 27.7 5.771 1 86.13 86 GLN A N 1
ATOM 699 C CA . GLN A 1 86 ? -7.74 28.217 6.893 1 86.13 86 GLN A CA 1
ATOM 700 C C . GLN A 1 86 ? -8.394 27.862 8.225 1 86.13 86 GLN A C 1
ATOM 702 O O . GLN A 1 86 ? -9.617 27.936 8.361 1 86.13 86 GLN A O 1
ATOM 707 N N . SER A 1 87 ? -7.565 27.36 9.104 1 83.66 87 SER A N 1
ATOM 708 C CA . SER A 1 87 ? -8.041 27.047 10.448 1 83.66 87 SER A CA 1
ATOM 709 C C . SER A 1 87 ? -6.983 27.371 11.498 1 83.66 87 SER A C 1
ATOM 711 O O . SER A 1 87 ? -5.785 27.339 11.21 1 83.66 87 SER A O 1
ATOM 713 N N . ASP A 1 88 ? -7.462 27.768 12.629 1 82.82 88 ASP A N 1
ATOM 714 C CA . ASP A 1 88 ? -6.589 27.943 13.786 1 82.82 88 ASP A CA 1
ATOM 715 C C . ASP A 1 88 ? -6.689 26.751 14.735 1 82.82 88 ASP A C 1
ATOM 717 O O . ASP A 1 88 ? -7.782 26.232 14.974 1 82.82 88 ASP A O 1
ATOM 721 N N . ILE A 1 89 ? -5.557 26.282 15.142 1 78.94 89 ILE A N 1
ATOM 722 C CA . ILE A 1 89 ? -5.484 25.184 16.1 1 78.94 89 ILE A CA 1
ATOM 723 C C . ILE A 1 89 ? -4.951 25.699 17.435 1 78.94 89 ILE A C 1
ATOM 725 O O . ILE A 1 89 ? -3.851 26.253 17.499 1 78.94 89 ILE A O 1
ATOM 729 N N . VAL A 1 90 ? -5.778 25.513 18.437 1 74.84 90 VAL A N 1
ATOM 730 C CA . VAL A 1 90 ? -5.406 25.963 19.774 1 74.84 90 VAL A CA 1
ATOM 731 C C . VAL A 1 90 ? -5.339 24.768 20.722 1 74.84 90 VAL A C 1
ATOM 733 O O . VAL A 1 90 ? -6.354 24.119 20.986 1 74.84 90 VAL A O 1
ATOM 736 N N . TYR A 1 91 ? -4.194 24.448 21.151 1 69.38 91 TYR A N 1
ATOM 737 C CA . TYR A 1 91 ? -4.058 23.368 22.123 1 69.38 91 TYR A CA 1
ATOM 738 C C . TYR A 1 91 ? -4.409 23.85 23.526 1 69.38 91 TYR A C 1
ATOM 740 O O . TYR A 1 91 ? -4.112 24.99 23.89 1 69.38 91 TYR A O 1
ATOM 748 N N . LEU A 1 92 ? -5.091 22.931 24.193 1 64.96 92 LEU A N 1
ATOM 749 C CA . LEU A 1 92 ? -5.581 23.282 25.522 1 64.96 92 LEU A CA 1
ATOM 750 C C . LEU A 1 92 ? -4.892 22.445 26.594 1 64.96 92 LEU A C 1
ATOM 752 O O . LEU A 1 92 ? -4.711 21.237 26.424 1 64.96 92 LEU A O 1
ATOM 756 N N . PRO A 1 93 ? -4.56 22.944 27.886 1 58.73 93 PRO A N 1
ATOM 757 C CA . PRO A 1 93 ? -4.646 24.38 28.16 1 58.73 93 PRO A CA 1
ATOM 758 C C . PRO A 1 93 ? -3.687 25.203 27.302 1 58.73 93 PRO A C 1
ATOM 760 O O . PRO A 1 93 ? -2.651 24.694 26.866 1 58.73 93 PRO A O 1
ATOM 763 N N . GLU A 1 94 ? -4.222 26.303 26.838 1 55.51 94 GLU A N 1
ATOM 764 C CA . GLU A 1 94 ? -3.391 27.154 25.992 1 55.51 94 GLU A CA 1
ATOM 765 C C . GLU A 1 94 ? -1.995 27.327 26.586 1 55.51 94 GLU A C 1
ATOM 767 O O . GLU A 1 94 ? -1.847 27.832 27.7 1 55.51 94 GLU A O 1
ATOM 772 N N . PRO A 1 95 ? -1.13 26.483 25.953 1 47.99 95 PRO A N 1
ATOM 773 C CA . PRO A 1 95 ? 0.196 26.714 26.53 1 47.99 95 PRO A CA 1
ATOM 774 C C . PRO A 1 95 ? 0.612 28.183 26.487 1 47.99 95 PRO A C 1
ATOM 776 O O . PRO A 1 95 ? 0.121 28.942 25.647 1 47.99 95 PRO A O 1
ATOM 779 N N . ASN A 1 96 ? 1.111 28.676 27.607 1 46.41 96 ASN A N 1
ATOM 780 C CA . ASN A 1 96 ? 1.649 30.031 27.647 1 46.41 96 ASN A CA 1
ATOM 781 C C . ASN A 1 96 ? 2.565 30.307 26.458 1 46.41 96 ASN A C 1
ATOM 783 O O . ASN A 1 96 ? 2.988 31.444 26.245 1 46.41 96 ASN A O 1
ATOM 787 N N . SER A 1 97 ? 2.964 29.243 25.82 1 43.78 97 SER A N 1
ATOM 788 C CA . SER A 1 97 ? 3.905 29.463 24.727 1 43.78 97 SER A CA 1
ATOM 789 C C . SER A 1 97 ? 3.189 29.502 23.381 1 43.78 97 SER A C 1
ATOM 791 O O . SER A 1 97 ? 2.065 29.012 23.255 1 43.78 97 SER A O 1
ATOM 793 N N . GLN A 1 98 ? 3.563 30.374 22.462 1 46.19 98 GLN A N 1
ATOM 794 C CA . GLN A 1 98 ? 3.096 30.543 21.09 1 46.19 98 GLN A CA 1
ATOM 795 C C . GLN A 1 98 ? 2.915 29.193 20.401 1 46.19 98 GLN A C 1
ATOM 797 O O . GLN A 1 98 ? 2.285 29.109 19.345 1 46.19 98 GLN A O 1
ATOM 802 N N . ILE A 1 99 ? 3.407 28.192 21.002 1 49.3 99 ILE A N 1
ATOM 803 C CA . ILE A 1 99 ? 3.353 26.852 20.427 1 49.3 99 ILE A CA 1
ATOM 804 C C . ILE A 1 99 ? 1.926 26.314 20.507 1 49.3 99 ILE A C 1
ATOM 806 O O . ILE A 1 99 ? 1.551 25.417 19.748 1 49.3 99 ILE A O 1
ATOM 810 N N . GLY A 1 100 ? 1.11 27.105 21.199 1 54.47 100 GLY A N 1
ATOM 811 C CA . GLY A 1 100 ? -0.211 26.567 21.483 1 54.47 100 GLY A CA 1
ATOM 812 C C . GLY A 1 100 ? -1.242 26.931 20.432 1 54.47 100 GLY A C 1
ATOM 813 O O . GLY A 1 100 ? -2.358 26.408 20.442 1 54.47 100 GLY A O 1
ATOM 814 N N . LYS A 1 101 ? -0.842 27.924 19.602 1 63.69 101 LYS A N 1
ATOM 815 C CA . LYS A 1 101 ? -1.765 28.333 18.547 1 63.69 101 LYS A CA 1
ATOM 816 C C . LYS A 1 101 ? -1.127 28.183 17.169 1 63.69 101 LYS A C 1
ATOM 818 O O . LYS A 1 101 ? -0.039 28.708 16.923 1 63.69 101 LYS A O 1
ATOM 823 N N . LEU A 1 102 ? -1.702 27.362 16.348 1 71.78 102 LEU A N 1
ATOM 824 C CA . LEU A 1 102 ? -1.232 27.156 14.983 1 71.78 102 LEU A CA 1
ATOM 825 C C . LEU A 1 102 ? -2.303 27.554 13.973 1 71.78 102 LEU A C 1
ATOM 827 O O . LEU A 1 102 ? -3.492 27.318 14.198 1 71.78 102 LEU A O 1
ATOM 831 N N . THR A 1 103 ? -1.799 28.394 13.056 1 75.32 103 THR A N 1
ATOM 832 C CA . THR A 1 103 ? -2.688 28.658 11.93 1 75.32 103 THR A CA 1
ATOM 833 C C . THR A 1 103 ? -2.335 27.766 10.743 1 75.32 103 THR A C 1
ATOM 835 O O . THR A 1 103 ? -1.189 27.756 10.287 1 75.32 103 THR A O 1
ATOM 838 N N . SER A 1 104 ? -3.267 26.957 10.37 1 75.46 104 SER A N 1
ATOM 839 C CA . SER A 1 104 ? -3.073 26.081 9.22 1 75.46 104 SER A CA 1
ATOM 840 C C . SER A 1 104 ? -3.751 26.645 7.975 1 75.46 104 SER A C 1
ATOM 842 O O . SER A 1 104 ? -4.898 27.092 8.035 1 75.46 104 SER A O 1
ATOM 844 N N . LYS A 1 105 ? -2.96 26.718 6.946 1 76.71 105 LYS A N 1
ATOM 845 C CA . LYS A 1 105 ? -3.464 27.114 5.634 1 76.71 105 LYS A CA 1
ATOM 846 C C . LYS A 1 105 ? -3.435 25.942 4.657 1 76.71 105 LYS A C 1
ATOM 848 O O . LYS A 1 105 ? -3.23 24.796 5.061 1 76.71 105 LYS A O 1
ATOM 853 N N . ASN A 1 106 ? -3.632 26.218 3.404 1 74.02 106 ASN A N 1
ATOM 854 C CA . ASN A 1 106 ? -3.655 25.161 2.398 1 74.02 106 ASN A CA 1
ATOM 855 C C . ASN A 1 106 ? -2.355 24.363 2.393 1 74.02 106 ASN A C 1
ATOM 857 O O . ASN A 1 106 ? -1.268 24.938 2.465 1 74.02 106 ASN A O 1
ATOM 861 N N . PHE A 1 107 ? -2.523 23.075 2.516 1 74.39 107 PHE A N 1
ATOM 862 C CA . PHE A 1 107 ? -1.476 22.083 2.303 1 74.39 107 PHE A CA 1
ATOM 863 C C . PHE A 1 107 ? -0.471 22.102 3.449 1 74.39 107 PHE A C 1
ATOM 865 O O . PHE A 1 107 ? 0.74 22.1 3.219 1 74.39 107 PHE A O 1
ATOM 872 N N . ASN A 1 108 ? -1.012 22.315 4.641 1 80.73 108 ASN A N 1
ATOM 873 C CA . ASN A 1 108 ? -0.221 22.142 5.854 1 80.73 108 ASN A CA 1
ATOM 874 C C . ASN A 1 108 ? -0.483 20.788 6.506 1 80.73 108 ASN A C 1
ATOM 876 O O . ASN A 1 108 ? -1.572 20.229 6.37 1 80.73 108 ASN A O 1
ATOM 880 N N . VAL A 1 109 ? 0.529 20.281 7.124 1 81.94 109 VAL A N 1
ATOM 881 C CA . VAL A 1 109 ? 0.388 19.031 7.863 1 81.94 109 VAL A CA 1
ATOM 882 C C . VAL A 1 109 ? 0.817 19.237 9.314 1 81.94 109 VAL A C 1
ATOM 884 O O . VAL A 1 109 ? 1.787 19.949 9.586 1 81.94 109 VAL A O 1
ATOM 887 N N . LEU A 1 110 ? 0.042 18.727 10.187 1 79.54 110 LEU A N 1
ATOM 888 C CA . LEU A 1 110 ? 0.301 18.812 11.621 1 79.54 110 LEU A CA 1
ATOM 889 C C . LEU A 1 110 ? 0.377 17.421 12.242 1 79.54 110 LEU A C 1
ATOM 891 O O . LEU A 1 110 ? -0.512 16.593 12.033 1 79.54 110 LEU A O 1
ATOM 895 N N . LEU A 1 111 ? 1.46 17.102 12.838 1 80.72 111 LEU A N 1
ATOM 896 C CA . LEU A 1 111 ? 1.603 15.892 13.64 1 80.72 111 LEU A CA 1
ATOM 897 C C . LEU A 1 111 ? 1.354 16.184 15.116 1 80.72 111 LEU A C 1
ATOM 899 O O . LEU A 1 111 ? 1.951 17.104 15.68 1 80.72 111 LEU A O 1
ATOM 903 N N . SER A 1 112 ? 0.388 15.567 15.65 1 72.34 112 SER A N 1
ATOM 904 C CA . SER A 1 112 ? 0.092 15.781 17.063 1 72.34 112 SER A CA 1
ATOM 905 C C . SER A 1 112 ? -0.067 14.456 17.801 1 72.34 112 SER A C 1
ATOM 907 O O . SER A 1 112 ? -0.406 13.437 17.194 1 72.34 112 SER A O 1
ATOM 909 N N . ASN A 1 113 ? 0.396 14.453 19.044 1 61.94 113 ASN A N 1
ATOM 910 C CA . ASN A 1 113 ? 0.073 13.321 19.905 1 61.94 113 ASN A CA 1
ATOM 911 C C . ASN A 1 113 ? -1.252 13.531 20.634 1 61.94 113 ASN A C 1
ATOM 913 O O . ASN A 1 113 ? -1.708 14.665 20.786 1 61.94 113 ASN A O 1
ATOM 917 N N . SER A 1 114 ? -2.098 12.492 20.817 1 56.11 114 SER A N 1
ATOM 918 C CA . SER A 1 114 ? -3.486 12.513 21.269 1 56.11 114 SER A CA 1
ATOM 919 C C . SER A 1 114 ? -3.587 12.971 22.72 1 56.11 114 SER A C 1
ATOM 921 O O . SER A 1 114 ? -4.671 12.957 23.307 1 56.11 114 SER A O 1
ATOM 923 N N . TYR A 1 115 ? -2.539 13.562 23.272 1 55.7 115 TYR A N 1
ATOM 924 C CA . TYR A 1 115 ? -2.664 13.782 24.708 1 55.7 115 TYR A CA 1
ATOM 925 C C . TYR A 1 115 ? -3.132 15.202 25.004 1 55.7 115 TYR A C 1
ATOM 927 O O . TYR A 1 115 ? -3.276 15.585 26.168 1 55.7 115 TYR A O 1
ATOM 935 N N . LEU A 1 116 ? -3.336 15.927 23.915 1 59.4 116 LEU A N 1
ATOM 936 C CA . LEU A 1 116 ? -3.727 17.308 24.178 1 59.4 116 LEU A CA 1
ATOM 937 C C . LEU A 1 116 ? -5.105 17.603 23.596 1 59.4 116 LEU A C 1
ATOM 939 O O . LEU A 1 116 ? -5.431 17.146 22.497 1 59.4 116 LEU A O 1
ATOM 943 N N . ASP A 1 117 ? -5.854 18.196 24.44 1 66.68 117 ASP A N 1
ATOM 944 C CA . ASP A 1 117 ? -7.078 18.774 23.895 1 66.68 117 ASP A CA 1
ATOM 945 C C . ASP A 1 117 ? -6.764 19.901 22.914 1 66.68 117 ASP A C 1
ATOM 947 O O . ASP A 1 117 ? -5.753 20.592 23.058 1 66.68 117 ASP A O 1
ATOM 951 N N . CYS A 1 118 ? -7.454 19.914 21.835 1 73.66 118 CYS A N 1
ATOM 952 C CA . CYS A 1 118 ? -7.247 21.024 20.911 1 73.66 118 CYS A CA 1
ATOM 953 C C . CYS A 1 118 ? -8.573 21.522 20.351 1 73.66 118 CYS A C 1
ATOM 955 O O . CYS A 1 118 ? -9.542 20.765 20.269 1 73.66 118 CYS A O 1
ATOM 957 N N . GLU A 1 119 ? -8.58 22.83 20.204 1 75.9 119 GLU A N 1
ATOM 958 C CA . GLU A 1 119 ? -9.706 23.453 19.514 1 75.9 119 GLU A CA 1
ATOM 959 C C . GLU A 1 119 ? -9.343 23.81 18.075 1 75.9 119 GLU A C 1
ATOM 961 O O . GLU A 1 119 ? -8.323 24.457 17.829 1 75.9 119 GLU A O 1
ATOM 966 N N . LEU A 1 120 ? -10.122 23.309 17.137 1 80.87 120 LEU A N 1
ATOM 967 C CA . LEU A 1 120 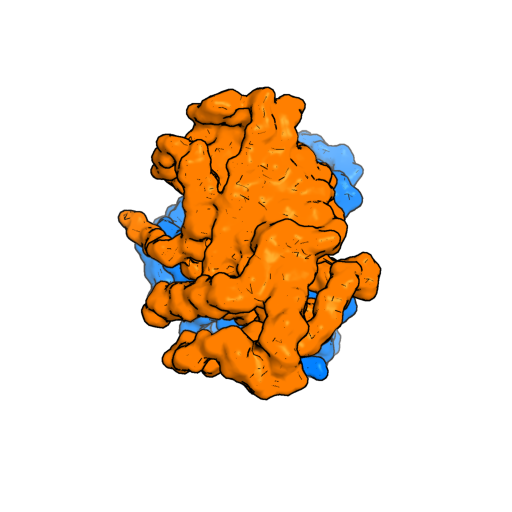? -9.988 23.682 15.733 1 80.87 120 LEU A CA 1
ATOM 968 C C . LEU A 1 120 ? -11.009 24.75 15.354 1 80.87 120 LEU A C 1
ATOM 970 O O . LEU A 1 120 ? -12.216 24.536 15.487 1 80.87 120 LEU A O 1
ATOM 974 N N . LYS A 1 121 ? -10.488 25.842 14.958 1 84.46 121 LYS A N 1
ATOM 975 C CA . LYS A 1 121 ? -11.344 26.952 14.548 1 84.46 121 LYS A CA 1
ATOM 976 C C . LYS A 1 121 ? -11.288 27.162 13.038 1 84.46 121 LYS A C 1
ATOM 978 O O . LYS A 1 121 ? -10.317 27.716 12.519 1 84.46 121 LYS A O 1
ATOM 983 N N . TYR A 1 122 ? -12.425 26.849 12.359 1 87.75 122 TYR A N 1
ATOM 984 C CA . TYR A 1 122 ? -12.49 26.965 10.906 1 87.75 122 TYR A CA 1
ATOM 985 C C . TYR A 1 122 ? -13.051 28.32 10.492 1 87.75 122 TYR A C 1
ATOM 987 O O . TYR A 1 122 ? -14.073 28.764 11.022 1 87.75 122 TYR A O 1
ATOM 995 N N . HIS A 1 123 ? -12.397 28.933 9.575 1 90.48 123 HIS A N 1
ATOM 996 C CA . HIS A 1 123 ? -12.818 30.252 9.118 1 90.48 123 HIS A CA 1
ATOM 997 C C . HIS A 1 123 ? -14.008 30.153 8.169 1 90.48 123 HIS A C 1
ATOM 999 O O . HIS A 1 123 ? -14.171 29.147 7.475 1 90.48 123 HIS A O 1
ATOM 1005 N N . GLU A 1 124 ? -14.83 31.172 8.085 1 89.39 124 GLU A N 1
ATOM 1006 C CA . GLU A 1 124 ? -16.066 31.162 7.308 1 89.39 124 GLU A CA 1
ATOM 1007 C C . GLU A 1 124 ? -15.799 31.49 5.842 1 89.39 124 GLU A C 1
ATOM 1009 O O . GLU A 1 124 ? -14.682 31.86 5.476 1 89.39 124 GLU A O 1
ATOM 1014 N N . ASP A 1 125 ? -16.766 31.21 5.046 1 88.4 125 ASP A N 1
ATOM 1015 C CA . ASP A 1 125 ? -16.874 31.62 3.649 1 88.4 125 ASP A CA 1
ATOM 1016 C C . ASP A 1 125 ? -15.756 31.006 2.809 1 88.4 125 ASP A C 1
ATOM 1018 O O . ASP A 1 125 ? -15.148 31.688 1.982 1 88.4 125 ASP A O 1
ATOM 1022 N N . GLN A 1 126 ? -15.35 29.78 3.174 1 86.6 126 GLN A N 1
ATOM 1023 C CA . GLN A 1 126 ? -14.379 29.023 2.391 1 86.6 126 GLN A CA 1
ATOM 1024 C C . GLN A 1 126 ? -14.6 27.521 2.544 1 86.6 126 GLN A C 1
ATOM 1026 O O . GLN A 1 126 ? -15.255 27.078 3.49 1 86.6 126 GLN A O 1
ATOM 1031 N N . ASP A 1 127 ? -14.057 26.765 1.576 1 85.52 127 ASP A N 1
ATOM 1032 C CA . ASP A 1 127 ? -14.103 25.307 1.633 1 85.52 127 ASP A CA 1
ATOM 1033 C C . ASP A 1 127 ? -12.99 24.757 2.522 1 85.52 127 ASP A C 1
ATOM 1035 O O . ASP A 1 127 ? -11.859 25.246 2.484 1 85.52 127 ASP A O 1
ATOM 1039 N N . HIS A 1 128 ? -13.387 23.883 3.321 1 87.75 128 HIS A N 1
ATOM 1040 C CA . HIS A 1 128 ? -12.42 23.196 4.17 1 87.75 128 HIS A CA 1
ATOM 1041 C C . HIS A 1 128 ? -12.316 21.719 3.802 1 87.75 128 HIS A C 1
ATOM 1043 O O . HIS A 1 128 ? -13.327 21.017 3.742 1 87.75 128 HIS A O 1
ATOM 1049 N N . HIS A 1 129 ? -11.065 21.246 3.394 1 89.75 129 HIS A N 1
ATOM 1050 C CA . HIS A 1 129 ? -10.734 19.845 3.157 1 89.75 129 HIS A CA 1
ATOM 1051 C C . HIS A 1 129 ? -9.628 19.373 4.096 1 89.75 129 HIS A C 1
ATOM 1053 O O . HIS A 1 129 ? -8.501 19.868 4.031 1 89.75 129 HIS A O 1
ATOM 1059 N N . ASN A 1 130 ? -9.98 18.525 4.963 1 89.58 130 ASN A N 1
ATOM 1060 C CA . ASN A 1 130 ? -9.015 18.001 5.924 1 89.58 130 ASN A CA 1
ATOM 1061 C C . ASN A 1 130 ? -8.983 16.476 5.911 1 89.58 130 ASN A C 1
ATOM 1063 O O . ASN A 1 130 ? -10.031 15.829 5.865 1 89.58 130 ASN A O 1
ATOM 1067 N N . PHE A 1 131 ? -7.806 15.931 5.86 1 92.61 131 PHE A N 1
ATOM 1068 C CA . PHE A 1 131 ? -7.587 14.492 5.934 1 92.61 131 PHE A CA 1
ATOM 1069 C C . PHE A 1 131 ? -6.737 14.135 7.147 1 92.61 131 PHE A C 1
ATOM 1071 O O . PHE A 1 131 ? -5.618 14.632 7.296 1 92.61 131 PHE A O 1
ATOM 1078 N N . SER A 1 132 ? -7.264 13.309 8.02 1 90.56 132 SER A N 1
ATOM 1079 C CA . SER A 1 132 ? -6.569 12.971 9.257 1 90.56 132 SER A CA 1
ATOM 1080 C C . SER A 1 132 ? -6.321 11.47 9.36 1 90.56 132 SER A C 1
ATOM 1082 O O . SER A 1 132 ? -7.19 10.667 9.012 1 90.56 132 SER A O 1
ATOM 1084 N N . ILE A 1 133 ? -5.159 11.129 9.773 1 92.22 133 ILE A N 1
ATOM 1085 C CA . ILE A 1 133 ? -4.811 9.748 10.089 1 92.22 133 ILE A CA 1
ATOM 1086 C C . ILE A 1 133 ? -4.571 9.606 11.59 1 92.22 133 ILE A C 1
ATOM 1088 O O . ILE A 1 133 ? -3.893 10.438 12.198 1 92.22 133 ILE A O 1
ATOM 1092 N N . VAL A 1 134 ? -5.172 8.661 12.155 1 88.05 134 VAL A N 1
ATOM 1093 C CA . VAL A 1 134 ? -4.956 8.358 13.566 1 88.05 134 VAL A CA 1
ATOM 1094 C C . VAL A 1 134 ? -4.487 6.913 13.718 1 88.05 134 VAL A C 1
ATOM 1096 O O . VAL A 1 134 ? -5.139 5.988 13.228 1 88.05 134 VAL A O 1
ATOM 1099 N N . ALA A 1 135 ? -3.387 6.716 14.338 1 88.57 135 ALA A N 1
ATOM 1100 C CA . ALA A 1 135 ? -2.83 5.387 14.576 1 88.57 135 ALA A CA 1
ATOM 1101 C C . ALA A 1 135 ? -2.323 5.253 16.009 1 88.57 135 ALA A C 1
ATOM 1103 O O . ALA A 1 135 ? -1.839 6.224 16.596 1 88.57 135 ALA A O 1
ATOM 1104 N N . ASN A 1 136 ? -2.427 4.128 16.575 1 83.33 136 ASN A N 1
ATOM 1105 C CA . ASN A 1 136 ? -1.867 3.952 17.91 1 83.33 136 ASN A CA 1
ATOM 1106 C C . ASN A 1 136 ? -0.385 3.591 17.853 1 83.33 136 ASN A C 1
ATOM 1108 O O . ASN A 1 136 ? 0.156 3.342 16.774 1 83.33 136 ASN A O 1
ATOM 1112 N N . GLN A 1 137 ? 0.182 3.536 18.928 1 77.02 137 GLN A N 1
ATOM 1113 C CA . GLN A 1 137 ? 1.627 3.354 19.019 1 77.02 137 GLN A CA 1
ATOM 1114 C C . GLN A 1 137 ? 2.041 1.975 18.514 1 77.02 137 GLN A C 1
ATOM 1116 O O . GLN A 1 137 ? 3.091 1.828 17.885 1 77.02 137 GLN A O 1
ATOM 1121 N N . ASP A 1 138 ? 1.262 0.998 18.804 1 81.87 138 ASP A N 1
ATOM 1122 C CA . ASP A 1 138 ? 1.597 -0.357 18.377 1 81.87 138 ASP A CA 1
ATOM 1123 C C . ASP A 1 138 ? 1.635 -0.459 16.854 1 81.87 138 ASP A C 1
ATOM 1125 O O . ASP A 1 138 ? 2.512 -1.119 16.293 1 81.87 138 ASP A O 1
ATOM 1129 N N . TYR A 1 139 ? 0.7 0.214 16.256 1 89.6 139 TYR A N 1
ATOM 1130 C CA . TYR A 1 139 ? 0.655 0.226 14.798 1 89.6 139 TYR A CA 1
ATOM 1131 C C . TYR A 1 139 ? 1.894 0.897 14.219 1 89.6 139 TYR A C 1
ATOM 1133 O O . TYR A 1 139 ? 2.513 0.376 13.288 1 89.6 139 TYR A O 1
ATOM 1141 N N . ILE A 1 140 ? 2.269 2 14.777 1 88.26 140 ILE A N 1
ATOM 1142 C CA . ILE A 1 140 ? 3.412 2.778 14.311 1 88.26 140 ILE A CA 1
ATOM 1143 C C . ILE A 1 140 ? 4.696 1.976 14.506 1 88.26 140 ILE A C 1
ATOM 1145 O O . ILE A 1 140 ? 5.557 1.946 13.623 1 88.26 140 ILE A O 1
ATOM 1149 N N . ARG A 1 141 ? 4.777 1.402 15.613 1 83.74 141 ARG A N 1
ATOM 1150 C CA . ARG A 1 141 ? 5.975 0.621 15.903 1 83.74 141 ARG A CA 1
ATOM 1151 C C . ARG A 1 141 ? 6.122 -0.54 14.926 1 83.74 141 ARG A C 1
ATOM 1153 O O . ARG A 1 141 ? 7.152 -0.672 14.261 1 83.74 141 ARG A O 1
ATOM 1160 N N . ARG A 1 142 ? 5.087 -1.324 14.72 1 85.24 142 ARG A N 1
ATOM 1161 C CA . ARG A 1 142 ? 5.123 -2.56 13.947 1 85.24 142 ARG A CA 1
ATOM 1162 C C . ARG A 1 142 ? 5.32 -2.272 12.462 1 85.24 142 ARG A C 1
ATOM 1164 O O . ARG A 1 142 ? 5.99 -3.033 11.761 1 85.24 142 ARG A O 1
ATOM 1171 N N . ASN A 1 143 ? 4.753 -1.178 12.051 1 89.78 143 ASN A N 1
ATOM 1172 C CA . ASN A 1 143 ? 4.69 -0.991 10.606 1 89.78 143 ASN A CA 1
ATOM 1173 C C . ASN A 1 143 ? 5.704 0.044 10.129 1 89.78 143 ASN A C 1
ATOM 1175 O O . ASN A 1 143 ? 5.976 0.148 8.932 1 89.78 143 ASN A O 1
ATOM 1179 N N . PHE A 1 144 ? 6.354 0.763 11.118 1 91.25 144 PHE A N 1
ATOM 1180 C CA . PHE A 1 144 ? 7.229 1.837 10.663 1 91.25 144 PHE A CA 1
ATOM 1181 C C . PHE A 1 144 ? 8.511 1.877 11.486 1 91.25 144 PHE A C 1
ATOM 1183 O O . PHE A 1 144 ? 9.609 1.742 10.941 1 91.25 144 PHE A O 1
ATOM 1190 N N . LEU A 1 145 ? 8.385 1.943 12.758 1 84.15 145 LEU A N 1
ATOM 1191 C CA . LEU A 1 145 ? 9.571 2.11 13.591 1 84.15 145 LEU A CA 1
ATOM 1192 C C . LEU A 1 145 ? 10.513 0.92 13.439 1 84.15 145 LEU A C 1
ATOM 1194 O O . LEU A 1 145 ? 11.729 1.096 13.331 1 84.15 145 LEU A O 1
ATOM 1198 N N . ASP A 1 146 ? 9.922 -0.254 13.396 1 82.32 146 ASP A N 1
ATOM 1199 C CA . ASP A 1 146 ? 10.728 -1.468 13.318 1 82.32 146 ASP A CA 1
ATOM 1200 C C . ASP A 1 146 ? 11.302 -1.658 11.916 1 82.32 146 ASP A C 1
ATOM 1202 O O . ASP A 1 146 ? 12.214 -2.463 11.717 1 82.32 146 ASP A O 1
ATOM 1206 N N . LEU A 1 147 ? 10.797 -0.865 10.937 1 85.88 147 LEU A N 1
ATOM 1207 C CA . LEU A 1 147 ? 11.183 -1.081 9.547 1 85.88 147 LEU A CA 1
ATOM 1208 C C . LEU A 1 147 ? 12.047 0.068 9.038 1 85.88 147 LEU A C 1
ATOM 1210 O O . LEU A 1 147 ? 12.597 -0.004 7.937 1 85.88 147 LEU A O 1
ATOM 1214 N N . MET A 1 148 ? 12.138 1.13 9.836 1 86.3 148 MET A N 1
ATOM 1215 C CA . MET A 1 148 ? 12.859 2.325 9.408 1 86.3 148 MET A CA 1
ATOM 1216 C C . MET A 1 148 ? 14.005 2.641 10.364 1 86.3 148 MET A C 1
ATOM 1218 O O . MET A 1 148 ? 13.934 2.319 11.551 1 86.3 148 MET A O 1
ATOM 1222 N N . ASN A 1 149 ? 15.069 3.113 9.826 1 82.8 149 ASN A N 1
ATOM 1223 C CA . ASN A 1 149 ? 16.116 3.699 10.657 1 82.8 149 ASN A CA 1
ATOM 1224 C C . ASN A 1 149 ? 15.832 5.166 10.965 1 82.8 149 ASN A C 1
ATOM 1226 O O . ASN A 1 149 ? 16.387 6.059 10.323 1 82.8 149 ASN A O 1
ATOM 1230 N N . LEU A 1 150 ? 15.042 5.351 12.042 1 82.11 150 LEU A N 1
ATOM 1231 C CA . LEU A 1 150 ? 14.636 6.711 12.379 1 82.11 150 LEU A CA 1
ATOM 1232 C C . LEU A 1 150 ? 15.66 7.373 13.295 1 82.11 150 LEU A C 1
ATOM 1234 O O . LEU A 1 150 ? 16.229 6.718 14.172 1 82.11 150 LEU A O 1
ATOM 1238 N N . LYS A 1 151 ? 15.83 8.588 13.083 1 79.71 151 LYS A N 1
ATOM 1239 C CA . LYS A 1 151 ? 16.603 9.387 14.03 1 79.71 151 LYS A CA 1
ATOM 1240 C C . LYS A 1 151 ? 15.97 9.356 15.419 1 79.71 151 LYS A C 1
ATOM 1242 O O . LYS A 1 151 ? 14.75 9.231 15.548 1 79.71 151 LYS A O 1
ATOM 1247 N N . GLU A 1 152 ? 16.801 9.508 16.362 1 74.09 152 GLU A N 1
ATOM 1248 C CA . GLU A 1 152 ? 16.392 9.412 17.76 1 74.09 152 GLU A CA 1
ATOM 1249 C C . GLU A 1 152 ? 15.275 10.402 18.077 1 74.09 152 GLU A C 1
ATOM 1251 O O . GLU A 1 152 ? 14.322 10.065 18.784 1 74.09 152 GLU A O 1
ATOM 1256 N N . GLU A 1 153 ? 15.374 11.533 17.475 1 71.59 153 GLU A N 1
ATOM 1257 C CA . GLU A 1 153 ? 14.395 12.578 17.757 1 71.59 153 GLU A CA 1
ATOM 1258 C C . GLU A 1 153 ? 12.999 12.166 17.297 1 71.59 153 GLU A C 1
ATOM 1260 O O . GLU A 1 153 ? 12.023 12.336 18.029 1 71.59 153 GLU A O 1
ATOM 1265 N N . LEU A 1 154 ? 13.01 11.595 16.128 1 78.65 154 LEU A N 1
ATOM 1266 C CA . LEU A 1 154 ? 11.72 11.178 15.589 1 78.65 154 LEU A CA 1
ATOM 1267 C C . LEU A 1 154 ? 11.2 9.943 16.318 1 78.65 154 LEU A C 1
ATOM 1269 O O . LEU A 1 154 ? 10.005 9.845 16.607 1 78.65 154 LEU A O 1
ATOM 1273 N N . HIS A 1 155 ? 12.094 9.086 16.628 1 79.08 155 HIS A N 1
ATOM 1274 C CA . HIS A 1 155 ? 11.716 7.906 17.397 1 79.08 155 HIS A CA 1
ATOM 1275 C C . HIS A 1 155 ? 11.084 8.296 18.729 1 79.08 155 HIS A C 1
ATOM 1277 O O . HIS A 1 155 ? 10.045 7.753 19.111 1 79.08 155 HIS A O 1
ATOM 1283 N N . ASN A 1 156 ? 11.64 9.255 19.354 1 71.85 156 ASN A N 1
ATOM 1284 C CA . ASN A 1 156 ? 11.141 9.718 20.645 1 71.85 156 ASN A CA 1
ATOM 1285 C C . ASN A 1 156 ? 9.785 10.405 20.508 1 71.85 156 ASN A C 1
ATOM 1287 O O . ASN A 1 156 ? 8.904 10.222 21.35 1 71.85 156 ASN A O 1
ATOM 1291 N N . LEU A 1 157 ? 9.712 11.068 19.433 1 73.45 157 LEU A N 1
ATOM 1292 C CA . LEU A 1 157 ? 8.46 11.772 19.177 1 73.45 157 LEU A CA 1
ATOM 1293 C C . LEU A 1 157 ? 7.307 10.788 19.007 1 73.45 157 LEU A C 1
ATOM 1295 O O . LEU A 1 157 ? 6.186 11.058 19.442 1 73.45 157 LEU A O 1
ATOM 1299 N N . LEU A 1 158 ? 7.605 9.662 18.419 1 78.38 158 LEU A N 1
ATOM 1300 C CA . LEU A 1 158 ? 6.562 8.702 18.078 1 78.38 158 LEU A CA 1
ATOM 1301 C C . LEU A 1 158 ? 6.336 7.716 19.219 1 78.38 158 LEU A C 1
ATOM 1303 O O . LEU A 1 158 ? 5.357 6.966 19.213 1 78.38 158 LEU A O 1
ATOM 1307 N N . THR A 1 159 ? 7.273 7.776 20.212 1 71.11 159 THR A N 1
ATOM 1308 C CA . THR A 1 159 ? 7.177 6.752 21.246 1 71.11 159 THR A CA 1
ATOM 1309 C C . THR A 1 159 ? 6.915 7.384 22.61 1 71.11 159 THR A C 1
ATOM 1311 O O . THR A 1 159 ? 6.434 6.716 23.528 1 71.11 159 THR A O 1
ATOM 1314 N N . TYR A 1 160 ? 7.386 8.68 22.732 1 60.67 160 TYR A N 1
ATOM 1315 C CA . TYR A 1 160 ? 7.183 9.319 24.028 1 60.67 160 TYR A CA 1
ATOM 1316 C C . TYR A 1 160 ? 5.987 10.264 23.988 1 60.67 160 TYR A C 1
ATOM 1318 O O . TYR A 1 160 ? 5.603 10.745 22.919 1 60.67 160 TYR A O 1
ATOM 1326 N N . ARG A 1 161 ? 5.368 10.367 25.077 1 53.31 161 ARG A N 1
ATOM 1327 C CA . ARG A 1 161 ? 4.127 11.12 25.227 1 53.31 161 ARG A CA 1
ATOM 1328 C C . ARG A 1 161 ? 4.396 12.62 25.255 1 53.31 161 ARG A C 1
ATOM 1330 O O . ARG A 1 161 ? 3.688 13.371 25.93 1 53.31 161 ARG A O 1
ATOM 1337 N N . ASP A 1 162 ? 5.551 12.972 24.565 1 50.07 162 ASP A N 1
ATOM 1338 C CA . ASP A 1 162 ? 5.776 14.413 24.611 1 50.07 162 ASP A CA 1
ATOM 1339 C C . ASP A 1 162 ? 4.963 15.13 23.535 1 50.07 162 ASP A C 1
ATOM 1341 O O . ASP A 1 162 ? 4.63 14.54 22.505 1 50.07 162 ASP A O 1
ATOM 1345 N N . LYS A 1 163 ? 4.454 16.326 23.928 1 49.37 163 LYS A N 1
ATOM 1346 C CA . LYS A 1 163 ? 3.589 17.198 23.137 1 49.37 163 LYS A CA 1
ATOM 1347 C C . LYS A 1 163 ? 4.252 17.577 21.816 1 49.37 163 LYS A C 1
ATOM 1349 O O . LYS A 1 163 ? 5.429 17.944 21.789 1 49.37 163 LYS A O 1
ATOM 1354 N N . LEU A 1 164 ? 4.203 16.794 20.682 1 51.97 164 LEU A N 1
ATOM 1355 C CA . LEU A 1 164 ? 4.884 17.182 19.452 1 51.97 164 LEU A CA 1
ATOM 1356 C C . LEU A 1 164 ? 3.912 17.838 18.477 1 51.97 164 LEU A C 1
ATOM 1358 O O . LEU A 1 164 ? 2.792 17.356 18.291 1 51.97 164 LEU A O 1
ATOM 1362 N N . TYR A 1 165 ? 4.062 19.28 18.136 1 54.6 165 TYR A N 1
ATOM 1363 C CA . TYR A 1 165 ? 3.313 19.897 17.047 1 54.6 165 TYR A CA 1
ATOM 1364 C C . TYR A 1 165 ? 4.218 20.18 15.854 1 54.6 165 TYR A C 1
ATOM 1366 O O . TYR A 1 165 ? 5.225 20.88 15.984 1 54.6 165 TYR A O 1
ATOM 1374 N N . LEU A 1 166 ? 4.398 19.092 14.873 1 59.37 166 LEU A N 1
ATOM 1375 C CA . LEU A 1 166 ? 5.214 19.46 13.72 1 59.37 166 LEU A CA 1
ATOM 1376 C C . LEU A 1 166 ? 4.336 19.879 12.546 1 59.37 166 LEU A C 1
ATOM 1378 O O . LEU A 1 166 ? 3.408 19.159 12.17 1 59.37 166 LEU A O 1
ATOM 1382 N N . GLY A 1 167 ? 4.35 21.282 12.393 1 63.29 167 GLY A N 1
ATOM 1383 C CA . GLY A 1 167 ? 3.688 21.793 11.203 1 63.29 167 GLY A CA 1
ATOM 1384 C C . GLY A 1 167 ? 4.612 21.895 10.005 1 63.29 167 GLY A C 1
ATOM 1385 O O . GLY A 1 167 ? 5.805 22.17 10.155 1 63.29 167 GLY A O 1
ATOM 1386 N N . GLY A 1 168 ? 4.309 21.366 8.798 1 72.12 168 GLY A N 1
ATOM 1387 C CA . GLY A 1 168 ? 5.021 21.507 7.537 1 72.12 168 GLY A CA 1
ATOM 1388 C C . GLY A 1 168 ? 4.102 21.501 6.33 1 72.12 168 GLY A C 1
ATOM 1389 O O . GLY A 1 168 ? 2.889 21.675 6.465 1 72.12 168 GLY A O 1
ATOM 1390 N N . LYS A 1 169 ? 4.755 21.53 5.249 1 75.92 169 LYS A N 1
ATOM 1391 C CA . LYS A 1 169 ? 4 21.464 4.001 1 75.92 169 LYS A CA 1
ATOM 1392 C C . LYS A 1 169 ? 3.755 20.018 3.582 1 75.92 169 LYS A C 1
ATOM 1394 O O . LYS A 1 169 ? 4.608 19.152 3.792 1 75.92 169 LYS A O 1
ATOM 1399 N N . VAL A 1 170 ? 2.59 19.924 3.05 1 79.19 170 VAL A N 1
ATOM 1400 C CA . VAL A 1 170 ? 2.276 18.594 2.539 1 79.19 170 VAL A CA 1
ATOM 1401 C C . VAL A 1 170 ? 3.075 18.327 1.265 1 79.19 170 VAL A C 1
ATOM 1403 O O . VAL A 1 170 ? 3.154 19.185 0.384 1 79.19 170 VAL A O 1
ATOM 1406 N N . GLN A 1 171 ? 3.645 17.223 1.193 1 80.31 171 GLN A N 1
ATOM 1407 C CA . GLN A 1 171 ? 4.36 16.822 -0.014 1 80.31 171 GLN A CA 1
ATOM 1408 C C . GLN A 1 171 ? 3.389 16.488 -1.143 1 80.31 171 GLN A C 1
ATOM 1410 O O . GLN A 1 171 ? 2.327 15.909 -0.904 1 80.31 171 GLN A O 1
ATOM 1415 N N . LEU A 1 172 ? 3.808 16.776 -2.326 1 73.47 172 LEU A N 1
ATOM 1416 C CA . LEU A 1 172 ? 2.946 16.596 -3.489 1 73.47 172 LEU A CA 1
ATOM 1417 C C . LEU A 1 172 ? 2.53 15.136 -3.636 1 73.47 172 LEU A C 1
ATOM 1419 O O . LEU A 1 172 ? 1.372 14.844 -3.947 1 73.47 172 LEU A O 1
ATOM 1423 N N . ASN A 1 173 ? 3.445 14.213 -3.435 1 80.28 173 ASN A N 1
ATOM 1424 C CA . ASN A 1 173 ? 3.13 12.796 -3.579 1 80.28 173 ASN A CA 1
ATOM 1425 C C . ASN A 1 173 ? 2.103 12.342 -2.546 1 80.28 173 ASN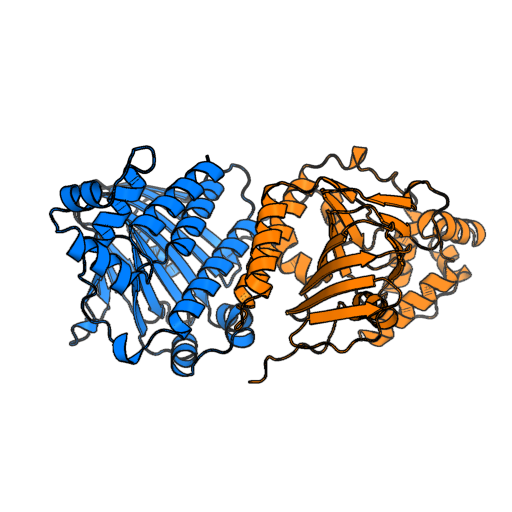 A C 1
ATOM 1427 O O . ASN A 1 173 ? 1.253 11.499 -2.838 1 80.28 173 ASN A O 1
ATOM 1431 N N . VAL A 1 174 ? 2.082 13.007 -1.414 1 90.79 174 VAL A N 1
ATOM 1432 C CA . VAL A 1 174 ? 1.107 12.687 -0.377 1 90.79 174 VAL A CA 1
ATOM 1433 C C . VAL A 1 174 ? -0.271 13.202 -0.788 1 90.79 174 VAL A C 1
ATOM 1435 O O . VAL A 1 174 ? -1.271 12.492 -0.654 1 90.79 174 VAL A O 1
ATOM 1438 N N . VAL A 1 175 ? -0.29 14.395 -1.372 1 85.09 175 VAL A N 1
ATOM 1439 C CA . VAL A 1 175 ? -1.547 14.982 -1.825 1 85.09 175 VAL A CA 1
ATOM 1440 C C . VAL A 1 175 ? -2.188 14.082 -2.879 1 85.09 175 VAL A C 1
ATOM 1442 O O . VAL A 1 175 ? -3.398 13.845 -2.85 1 85.09 175 VAL A O 1
ATOM 1445 N N . GLU A 1 176 ? -1.387 13.522 -3.727 1 81.86 176 GLU A N 1
ATOM 1446 C CA . GLU A 1 176 ? -1.879 12.655 -4.793 1 81.86 176 GLU A CA 1
ATOM 1447 C C . GLU A 1 176 ? -2.504 11.383 -4.227 1 81.86 176 GLU A C 1
ATOM 1449 O O . GLU A 1 176 ? -3.552 10.937 -4.698 1 81.86 176 GLU A O 1
ATOM 1454 N N . ILE A 1 177 ? -1.875 10.824 -3.278 1 92.77 177 ILE A N 1
ATOM 1455 C CA . ILE A 1 177 ? -2.391 9.605 -2.665 1 92.77 177 ILE A CA 1
ATOM 1456 C C . ILE A 1 177 ? -3.7 9.906 -1.938 1 92.77 177 ILE A C 1
ATOM 1458 O O . ILE A 1 177 ? -4.665 9.145 -2.043 1 92.77 177 ILE A O 1
ATOM 1462 N N . ILE A 1 178 ? -3.763 11.075 -1.256 1 92.87 178 ILE A N 1
ATOM 1463 C CA . ILE A 1 178 ? -4.979 11.462 -0.548 1 92.87 178 ILE A CA 1
ATOM 1464 C C . ILE A 1 178 ? -6.125 11.628 -1.544 1 92.87 178 ILE A C 1
ATOM 1466 O O . ILE A 1 178 ? -7.236 11.149 -1.306 1 92.87 178 ILE A O 1
ATOM 1470 N N . HIS A 1 179 ? -5.847 12.219 -2.65 1 86.23 179 HIS A N 1
ATOM 1471 C CA . HIS A 1 179 ? -6.874 12.396 -3.67 1 86.23 179 HIS A CA 1
ATOM 1472 C C . HIS A 1 179 ? -7.371 11.051 -4.19 1 86.23 179 HIS A C 1
ATOM 1474 O O . HIS A 1 179 ? -8.566 10.88 -4.44 1 86.23 179 HIS A O 1
ATOM 1480 N N . SER A 1 180 ? -6.439 10.125 -4.397 1 89.4 180 SER A N 1
ATOM 1481 C CA . SER A 1 180 ? -6.821 8.788 -4.84 1 89.4 180 SER A CA 1
ATOM 1482 C C . SER A 1 180 ? -7.718 8.101 -3.816 1 89.4 180 SER A C 1
ATOM 1484 O O . SER A 1 180 ? -8.666 7.402 -4.182 1 89.4 180 SER A O 1
ATOM 1486 N N . ILE A 1 181 ? -7.45 8.305 -2.522 1 93.78 181 ILE A N 1
ATOM 1487 C CA . ILE A 1 181 ? -8.27 7.739 -1.457 1 93.78 181 ILE A CA 1
ATOM 1488 C C . ILE A 1 181 ? -9.679 8.325 -1.523 1 93.78 181 ILE A C 1
ATOM 1490 O O . ILE A 1 181 ? -10.667 7.591 -1.45 1 93.78 181 ILE A O 1
ATOM 1494 N N . ILE A 1 182 ? -9.772 9.613 -1.712 1 89.2 182 ILE A N 1
ATOM 1495 C CA . ILE A 1 182 ? -11.056 10.305 -1.745 1 89.2 182 ILE A CA 1
ATOM 1496 C C . ILE A 1 182 ? -11.891 9.787 -2.913 1 89.2 182 ILE A C 1
ATOM 1498 O O . ILE A 1 182 ? -13.097 9.571 -2.775 1 89.2 182 ILE A O 1
ATOM 1502 N N . THR A 1 183 ? -11.21 9.518 -4.031 1 84.54 183 THR A N 1
ATOM 1503 C CA . THR A 1 183 ? -11.891 8.963 -5.195 1 84.54 183 THR A CA 1
ATOM 1504 C C . THR A 1 183 ? -12.423 7.565 -4.894 1 84.54 183 THR A C 1
ATOM 1506 O O . THR A 1 183 ? -13.545 7.227 -5.275 1 84.54 183 THR A O 1
ATOM 1509 N N . ASP A 1 184 ? -11.663 6.781 -4.199 1 87.07 184 ASP A N 1
ATOM 1510 C CA . ASP A 1 184 ? -12.041 5.413 -3.86 1 87.07 184 ASP A CA 1
ATOM 1511 C C . ASP A 1 184 ? -13.2 5.393 -2.867 1 87.07 184 ASP A C 1
ATOM 1513 O O . ASP A 1 184 ? -13.998 4.453 -2.854 1 87.07 184 ASP A O 1
ATOM 1517 N N . LEU A 1 185 ? -13.285 6.422 -2.023 1 85.31 185 LEU A N 1
ATOM 1518 C CA . LEU A 1 185 ? -14.342 6.509 -1.021 1 85.31 185 LEU A CA 1
ATOM 1519 C C . LEU A 1 185 ? -15.712 6.601 -1.684 1 85.31 185 LEU A C 1
ATOM 1521 O O . LEU A 1 185 ? -16.718 6.195 -1.098 1 85.31 185 LEU A O 1
ATOM 1525 N N . ASN A 1 186 ? -15.759 7.059 -2.874 1 76.57 186 ASN A N 1
ATOM 1526 C CA . ASN A 1 186 ? -17.017 7.296 -3.574 1 76.57 186 ASN A CA 1
ATOM 1527 C C . ASN A 1 186 ? -17.498 6.043 -4.301 1 76.57 186 ASN A C 1
ATOM 1529 O O . ASN A 1 186 ? -18.614 6.013 -4.823 1 76.57 186 ASN A O 1
ATOM 1533 N N . GLU A 1 187 ? -16.711 5.024 -4.253 1 77.34 187 GLU A N 1
ATOM 1534 C CA . GLU A 1 187 ? -17.1 3.771 -4.893 1 77.34 187 GLU A CA 1
ATOM 1535 C C . GLU A 1 187 ? -18.121 3.014 -4.048 1 77.34 187 GLU A C 1
ATOM 1537 O O . GLU A 1 187 ? -18.126 3.127 -2.821 1 77.34 187 GLU A O 1
ATOM 1542 N N . GLU A 1 188 ? -18.982 2.279 -4.688 1 75.58 188 GLU A N 1
ATOM 1543 C CA . GLU A 1 188 ? -20.017 1.504 -4.01 1 75.58 188 GLU A CA 1
ATOM 1544 C C . GLU A 1 188 ? -19.405 0.43 -3.116 1 75.58 188 GLU A C 1
ATOM 1546 O O . GLU A 1 188 ? -19.796 0.283 -1.957 1 75.58 188 GLU A O 1
ATOM 1551 N N . LYS A 1 189 ? -18.493 -0.302 -3.724 1 81.89 189 LYS A N 1
ATOM 1552 C CA . LYS A 1 189 ? -17.784 -1.329 -2.965 1 81.89 189 LYS A CA 1
ATOM 1553 C C . LYS A 1 189 ? -16.355 -0.894 -2.654 1 81.89 189 LYS A C 1
ATOM 1555 O O . LYS A 1 189 ? -15.525 -0.779 -3.559 1 81.89 189 LYS A O 1
ATOM 1560 N N . ARG A 1 190 ? -16.139 -0.599 -1.386 1 86.85 190 ARG A N 1
ATOM 1561 C CA . ARG A 1 190 ? -14.838 -0.078 -0.981 1 86.85 190 ARG A CA 1
ATOM 1562 C C . ARG A 1 190 ? -13.834 -1.208 -0.781 1 86.85 190 ARG A C 1
ATOM 1564 O O . ARG A 1 190 ? -14.162 -2.241 -0.192 1 86.85 190 ARG A O 1
ATOM 1571 N N . ASN A 1 191 ? -12.735 -1.029 -1.359 1 90.98 191 ASN A N 1
ATOM 1572 C CA . ASN A 1 191 ? -11.593 -1.91 -1.136 1 90.98 191 ASN A CA 1
ATOM 1573 C C . ASN A 1 191 ? -10.768 -1.464 0.068 1 90.98 191 ASN A C 1
ATOM 1575 O O . ASN A 1 191 ? -9.822 -0.687 -0.076 1 90.98 191 ASN A O 1
ATOM 1579 N N . TYR A 1 192 ? -11.073 -1.932 1.224 1 91.82 192 TYR A N 1
ATOM 1580 C CA . TYR A 1 192 ? -10.502 -1.474 2.486 1 91.82 192 TYR A CA 1
ATOM 1581 C C . TYR A 1 192 ? -9.004 -1.749 2.539 1 91.82 192 TYR A C 1
ATOM 1583 O O . TYR A 1 192 ? -8.223 -0.889 2.951 1 91.82 192 TYR A O 1
ATOM 1591 N N . PRO A 1 193 ? -8.554 -2.939 2.061 1 93.94 193 PRO A N 1
ATOM 1592 C CA . PRO A 1 193 ? -7.106 -3.156 2.056 1 93.94 193 PRO A CA 1
ATOM 1593 C C . PRO A 1 193 ? -6.361 -2.146 1.185 1 93.94 193 PRO A C 1
ATOM 1595 O O . PRO A 1 193 ? -5.234 -1.761 1.506 1 93.94 193 PRO A O 1
ATOM 1598 N N . LEU A 1 194 ? -7.024 -1.815 0.072 1 94.76 194 LEU A N 1
ATOM 1599 C CA . LEU A 1 194 ? -6.406 -0.816 -0.792 1 94.76 194 LEU A CA 1
ATOM 1600 C C . LEU A 1 194 ? -6.309 0.531 -0.083 1 94.76 194 LEU A C 1
ATOM 1602 O O . LEU A 1 194 ? -5.268 1.189 -0.131 1 94.76 194 LEU A O 1
ATOM 1606 N N . LEU A 1 195 ? -7.363 0.911 0.55 1 95.19 195 LEU A N 1
ATOM 1607 C CA . LEU A 1 195 ? -7.367 2.159 1.307 1 95.19 195 LEU A CA 1
ATOM 1608 C C . LEU A 1 195 ? -6.309 2.133 2.404 1 95.19 195 LEU A C 1
ATOM 1610 O O . LEU A 1 195 ? -5.577 3.108 2.59 1 95.19 195 LEU A O 1
ATOM 1614 N N . LYS A 1 196 ? -6.229 1.039 3.091 1 95.81 196 LYS A N 1
ATOM 1615 C CA . LYS A 1 196 ? -5.233 0.887 4.147 1 95.81 196 LYS A CA 1
ATOM 1616 C C . LYS A 1 196 ? -3.817 1.014 3.591 1 95.81 196 LYS A C 1
ATOM 1618 O O . LYS A 1 196 ? -2.963 1.665 4.196 1 95.81 196 LYS A O 1
ATOM 1623 N N . ALA A 1 197 ? -3.598 0.376 2.494 1 95.72 197 ALA A N 1
ATOM 1624 C CA . ALA A 1 197 ? -2.28 0.427 1.867 1 95.72 197 ALA A CA 1
ATOM 1625 C C . ALA A 1 197 ? -1.911 1.857 1.482 1 95.72 197 ALA A C 1
ATOM 1627 O O . ALA A 1 197 ? -0.756 2.266 1.622 1 95.72 197 ALA A O 1
ATOM 1628 N N . LYS A 1 198 ? -2.838 2.57 0.995 1 95.98 198 LYS A N 1
ATOM 1629 C CA . LYS A 1 198 ? -2.6 3.96 0.617 1 95.98 198 LYS A CA 1
ATOM 1630 C C . LYS A 1 198 ? -2.312 4.822 1.843 1 95.98 198 LYS A C 1
ATOM 1632 O O . LYS A 1 198 ? -1.44 5.692 1.805 1 95.98 198 LYS A O 1
ATOM 1637 N N . VAL A 1 199 ? -3 4.563 2.914 1 96.99 199 VAL A N 1
ATOM 1638 C CA . VAL A 1 199 ? -2.736 5.28 4.157 1 96.99 199 VAL A CA 1
ATOM 1639 C C . VAL A 1 199 ? -1.333 4.945 4.659 1 96.99 199 VAL A C 1
ATOM 1641 O O . VAL A 1 199 ? -0.594 5.831 5.094 1 96.99 199 VAL A O 1
ATOM 1644 N N . ASP A 1 200 ? -0.97 3.707 4.586 1 96.75 200 ASP A N 1
ATOM 1645 C CA . ASP A 1 200 ? 0.379 3.299 4.968 1 96.75 200 ASP A CA 1
ATOM 1646 C C . ASP A 1 200 ? 1.429 4.001 4.111 1 96.75 200 ASP A C 1
ATOM 1648 O O . ASP A 1 200 ? 2.513 4.331 4.595 1 96.75 200 ASP A O 1
ATOM 1652 N N . GLN A 1 201 ? 1.099 4.178 2.866 1 96.72 201 GLN A N 1
ATOM 1653 C CA . GLN A 1 201 ? 2.01 4.898 1.982 1 96.72 201 GLN A CA 1
ATOM 1654 C C . GLN A 1 201 ? 2.201 6.339 2.444 1 96.72 201 GLN A C 1
ATOM 1656 O O . GLN A 1 201 ? 3.323 6.849 2.458 1 96.72 201 GLN A O 1
ATOM 1661 N N . ILE A 1 202 ? 1.139 6.962 2.825 1 96.62 202 ILE A N 1
ATOM 1662 C CA . ILE A 1 202 ? 1.196 8.334 3.315 1 96.62 202 ILE A CA 1
ATOM 1663 C C . ILE A 1 202 ? 2.077 8.402 4.559 1 96.62 202 ILE A C 1
ATOM 1665 O O . ILE A 1 202 ? 2.969 9.25 4.651 1 96.62 202 ILE A O 1
ATOM 1669 N N . LEU A 1 203 ? 1.854 7.49 5.454 1 95.48 203 LEU A N 1
ATOM 1670 C CA . LEU A 1 203 ? 2.615 7.47 6.699 1 95.48 203 LEU A CA 1
ATOM 1671 C C . LEU A 1 203 ? 4.099 7.247 6.425 1 95.48 203 LEU A C 1
ATOM 1673 O O . LEU A 1 203 ? 4.951 7.923 7.006 1 95.48 203 LEU A O 1
ATOM 1677 N N . ALA A 1 204 ? 4.37 6.328 5.558 1 94.92 204 ALA A N 1
ATOM 1678 C CA . ALA A 1 204 ? 5.759 6.021 5.227 1 94.92 204 ALA A CA 1
ATOM 1679 C C . ALA A 1 204 ? 6.465 7.238 4.638 1 94.92 204 ALA A C 1
ATOM 1681 O O . ALA A 1 204 ? 7.593 7.557 5.024 1 94.92 204 ALA A O 1
ATOM 1682 N N . LEU A 1 205 ? 5.81 7.924 3.743 1 92.59 205 LEU A N 1
ATOM 1683 C CA . LEU A 1 205 ? 6.382 9.094 3.085 1 92.59 205 LEU A CA 1
ATOM 1684 C C . LEU A 1 205 ? 6.561 10.241 4.075 1 92.59 205 LEU A C 1
ATOM 1686 O O . LEU A 1 205 ? 7.6 10.905 4.081 1 92.59 205 LEU A O 1
ATOM 1690 N N . TYR A 1 206 ? 5.579 10.433 4.898 1 91.18 206 TYR A N 1
ATOM 1691 C CA . TYR A 1 206 ? 5.632 11.525 5.862 1 91.18 206 TYR A CA 1
ATOM 1692 C C . TYR A 1 206 ? 6.73 11.291 6.893 1 91.18 206 TYR A C 1
ATOM 1694 O O . TYR A 1 206 ? 7.485 12.208 7.225 1 91.18 206 TYR A O 1
ATOM 1702 N N . LEU A 1 207 ? 6.822 10.095 7.406 1 89.27 207 LEU A N 1
ATOM 1703 C CA . LEU A 1 207 ? 7.826 9.796 8.422 1 89.27 207 LEU A CA 1
ATOM 1704 C C . LEU A 1 207 ? 9.231 9.855 7.831 1 89.27 207 LEU A C 1
ATOM 1706 O O . LEU A 1 207 ? 10.18 10.244 8.515 1 89.27 207 LEU A O 1
ATOM 1710 N N . GLU A 1 208 ? 9.338 9.432 6.582 1 89.83 208 GLU A N 1
ATOM 1711 C CA . GLU A 1 208 ? 10.626 9.586 5.913 1 89.83 208 GLU A CA 1
ATOM 1712 C C . GLU A 1 208 ? 11.023 11.056 5.811 1 89.83 208 GLU A C 1
ATOM 1714 O O . GLU A 1 208 ? 12.183 11.409 6.035 1 89.83 208 GLU A O 1
ATOM 1719 N N . TYR A 1 209 ? 10.074 11.863 5.415 1 86.5 209 TYR A N 1
ATOM 1720 C CA . TYR A 1 209 ? 10.295 13.303 5.339 1 86.5 209 TYR A CA 1
ATOM 1721 C C . TYR A 1 209 ? 10.719 13.862 6.692 1 86.5 209 TYR A C 1
ATOM 1723 O O . TYR A 1 209 ? 11.68 14.63 6.78 1 86.5 209 TYR A O 1
ATOM 1731 N N . LEU A 1 210 ? 10.041 13.415 7.723 1 83.4 210 LEU A N 1
ATOM 1732 C CA . LEU A 1 210 ? 10.345 13.901 9.065 1 83.4 210 LEU A CA 1
ATOM 1733 C C . LEU A 1 210 ? 11.725 13.433 9.514 1 83.4 210 LEU A C 1
ATOM 1735 O O . LEU A 1 210 ? 12.4 14.122 10.281 1 83.4 210 LEU A O 1
ATOM 1739 N N . ASN A 1 211 ? 12.036 12.256 9.081 1 83.89 211 ASN A N 1
ATOM 1740 C CA . ASN A 1 211 ? 13.322 11.693 9.48 1 83.89 211 ASN A CA 1
ATOM 1741 C C . ASN A 1 211 ? 14.487 12.525 8.95 1 83.89 211 ASN A C 1
ATOM 1743 O O . ASN A 1 211 ? 15.569 12.531 9.538 1 83.89 211 ASN A O 1
ATOM 1747 N N . ASP A 1 212 ? 14.338 13.178 7.886 1 78.29 212 ASP A N 1
ATOM 1748 C CA . ASP A 1 212 ? 15.381 14.017 7.303 1 78.29 212 ASP A CA 1
ATOM 1749 C C . ASP A 1 212 ? 15.211 15.475 7.722 1 78.29 212 ASP A C 1
ATOM 1751 O O . ASP A 1 212 ? 16.014 16.332 7.346 1 78.29 212 ASP A O 1
ATOM 1755 N N . TYR A 1 213 ? 14.176 15.672 8.45 1 71.87 213 TYR A N 1
ATOM 1756 C CA . TYR A 1 213 ? 13.84 17.025 8.88 1 71.87 213 TYR A CA 1
ATOM 1757 C C . TYR A 1 213 ? 14.727 17.465 10.039 1 71.87 213 TYR A C 1
ATOM 1759 O O . TYR A 1 213 ? 15.107 16.65 10.882 1 71.87 213 TYR A O 1
ATOM 1767 N N . ASP A 1 214 ? 15.257 18.599 9.953 1 61.27 214 ASP A N 1
ATOM 1768 C CA . ASP A 1 214 ? 15.961 19.181 11.092 1 61.27 214 ASP A CA 1
ATOM 1769 C C . ASP A 1 214 ? 14.978 19.658 12.159 1 61.27 214 ASP A C 1
ATOM 1771 O O . ASP A 1 214 ? 14.391 20.735 12.033 1 61.27 214 ASP A O 1
ATOM 1775 N N . PHE A 1 215 ? 14.77 18.78 13.064 1 56.14 215 PHE A N 1
ATOM 1776 C CA . PHE A 1 215 ? 13.778 19.029 14.103 1 56.14 215 PHE A CA 1
ATOM 1777 C C . PHE A 1 215 ? 14.151 20.258 14.924 1 56.14 215 PHE A C 1
ATOM 1779 O O . PHE A 1 215 ? 13.3 20.842 15.598 1 56.14 215 PHE A O 1
ATOM 1786 N N . LYS A 1 216 ? 15.553 20.521 15.002 1 53.12 216 LYS A N 1
ATOM 1787 C CA . LYS A 1 216 ? 15.932 21.766 15.664 1 53.12 216 LYS A CA 1
ATOM 1788 C C . LYS A 1 216 ? 15.157 22.95 15.093 1 53.12 216 LYS A C 1
ATOM 1790 O O . LYS A 1 216 ? 14.895 23.926 15.799 1 53.12 216 LYS A O 1
ATOM 1795 N N . SER A 1 217 ? 14.909 22.747 13.726 1 46.1 217 SER A N 1
ATOM 1796 C CA . SER A 1 217 ? 14.145 23.797 13.06 1 46.1 217 SER A CA 1
ATOM 1797 C C . SER A 1 217 ? 12.647 23.614 13.279 1 46.1 217 SER A C 1
ATOM 1799 O O . SER A 1 217 ? 11.852 24.488 12.927 1 46.1 217 SER A O 1
ATOM 1801 N N . LEU A 1 218 ? 12.418 22.443 13.313 1 46.97 218 LEU A N 1
ATOM 1802 C CA . LEU A 1 218 ? 10.995 22.157 13.455 1 46.97 218 LEU A CA 1
ATOM 1803 C C . LEU A 1 218 ? 10.427 22.829 14.7 1 46.97 218 LEU A C 1
ATOM 1805 O O . LEU A 1 218 ? 9.296 22.546 15.102 1 46.97 218 LEU A O 1
ATOM 1809 N N . ARG A 1 219 ? 11.391 23.437 15.344 1 41.27 219 ARG A N 1
ATOM 1810 C CA . ARG A 1 219 ? 10.57 24.23 16.254 1 41.27 219 ARG A CA 1
ATOM 1811 C C . ARG A 1 219 ? 9.474 24.972 15.497 1 41.27 219 ARG A C 1
ATOM 1813 O O . ARG A 1 219 ? 9.689 25.43 14.373 1 41.27 219 ARG A O 1
ATOM 1820 N N . PHE A 1 220 ? 8.356 24.682 15.442 1 38.25 220 PHE A N 1
ATOM 1821 C CA . PHE A 1 220 ? 7.198 25.385 14.901 1 38.25 220 PHE A CA 1
ATOM 1822 C C . PHE A 1 220 ? 7.532 26.847 14.629 1 38.25 220 PHE A C 1
ATOM 1824 O O . PHE A 1 220 ? 7.545 27.668 15.549 1 38.25 220 PHE A O 1
ATOM 1831 N N . LYS A 1 221 ? 8.698 27.234 13.848 1 35.95 221 LYS A N 1
ATOM 1832 C CA . LYS A 1 221 ? 8.49 28.606 13.394 1 35.95 221 LYS A CA 1
ATOM 1833 C C . LYS A 1 221 ? 7.208 28.726 12.575 1 35.95 221 LYS A C 1
ATOM 1835 O O . LYS A 1 221 ? 6.736 27.741 12.003 1 35.95 221 LYS A O 1
ATOM 1840 N N . ASP A 1 222 ? 6.593 29.923 12.153 1 32.2 222 ASP A N 1
ATOM 1841 C CA . ASP A 1 222 ? 5.557 30.543 11.333 1 32.2 222 ASP A CA 1
ATOM 1842 C C . ASP A 1 222 ? 5.602 30.016 9.9 1 32.2 222 ASP A C 1
ATOM 1844 O O . ASP A 1 222 ? 6.564 30.267 9.171 1 32.2 222 ASP A O 1
ATOM 1848 N N . VAL A 1 223 ? 5.577 28.976 9.429 1 31.29 223 VAL A N 1
ATOM 1849 C CA . VAL A 1 223 ? 5.454 28.564 8.035 1 31.29 223 VAL A CA 1
ATOM 1850 C C . VAL A 1 223 ? 4.581 29.561 7.276 1 31.29 223 VAL A C 1
ATOM 1852 O O . VAL A 1 223 ? 3.351 29.468 7.307 1 31.29 223 VAL A O 1
ATOM 1855 N N . ASP A 1 224 ? 4.559 30.716 7.329 1 30.89 224 ASP A N 1
ATOM 1856 C CA . ASP A 1 224 ? 3.88 31.765 6.573 1 30.89 224 ASP A CA 1
ATOM 1857 C C . ASP A 1 224 ? 4.163 31.635 5.078 1 30.89 224 ASP A C 1
ATOM 1859 O O . ASP A 1 224 ? 3.922 32.571 4.313 1 30.89 224 ASP A O 1
ATOM 1863 N N . SER A 1 225 ? 5.036 30.873 4.422 1 37.31 225 SER A N 1
ATOM 1864 C CA . SER A 1 225 ? 5.218 31.485 3.11 1 37.31 225 SER A CA 1
ATOM 1865 C C . SER A 1 225 ? 4.003 31.252 2.218 1 37.31 225 SER A C 1
ATOM 1867 O O . SER A 1 225 ? 3.801 30.145 1.714 1 37.31 225 SER A O 1
ATOM 1869 N N . ASP A 1 226 ? 2.98 31.767 2.213 1 46.27 226 ASP A N 1
ATOM 1870 C CA . ASP A 1 226 ? 1.727 32.048 1.518 1 46.27 226 ASP A CA 1
ATOM 1871 C C . ASP A 1 226 ? 1.93 32.064 0.005 1 46.27 226 ASP A C 1
ATOM 1873 O O . ASP A 1 226 ? 1.104 31.536 -0.743 1 46.27 226 ASP A O 1
ATOM 1877 N N . LEU A 1 227 ? 3.051 32.372 -0.492 1 57.93 227 LEU A N 1
ATOM 1878 C CA . LEU A 1 227 ? 3.269 32.603 -1.916 1 57.93 227 LEU A CA 1
ATOM 1879 C C . LEU A 1 227 ? 3.478 31.286 -2.655 1 57.93 227 LEU A C 1
ATOM 1881 O O . LEU A 1 227 ? 2.961 31.099 -3.759 1 57.93 227 LEU A O 1
ATOM 1885 N N . LEU A 1 228 ? 4.079 30.313 -2.105 1 60.15 228 LEU A N 1
ATOM 1886 C CA . LEU A 1 228 ? 4.324 29.043 -2.78 1 60.15 228 LEU A CA 1
ATOM 1887 C C . LEU A 1 228 ? 3.043 28.222 -2.875 1 60.15 228 LEU A C 1
ATOM 1889 O O . LEU A 1 228 ? 2.731 27.67 -3.933 1 60.15 228 LEU A O 1
ATOM 1893 N N . ASN A 1 229 ? 2.334 28.254 -1.929 1 52.81 229 ASN A N 1
ATOM 1894 C CA . ASN A 1 229 ? 1.051 27.561 -1.957 1 52.81 229 ASN A CA 1
ATOM 1895 C C . ASN A 1 229 ? 0.116 28.154 -3.006 1 52.81 229 ASN A C 1
ATOM 1897 O O . ASN A 1 229 ? -0.56 27.419 -3.729 1 52.81 229 ASN A O 1
ATOM 1901 N N . HIS A 1 230 ? 0.13 29.35 -3.021 1 62.76 230 HIS A N 1
ATOM 1902 C CA . HIS A 1 230 ? -0.648 30.03 -4.051 1 62.76 230 HIS A CA 1
ATOM 1903 C C . HIS A 1 230 ? -0.161 29.655 -5.447 1 62.76 230 HIS A C 1
ATOM 1905 O O . HIS A 1 230 ? -0.968 29.434 -6.352 1 62.76 230 HIS A O 1
ATOM 1911 N N . ALA A 1 231 ? 1.089 29.405 -5.642 1 72.73 231 ALA A N 1
ATOM 1912 C CA . ALA A 1 231 ? 1.649 29.029 -6.938 1 72.73 231 ALA A CA 1
ATOM 1913 C C . ALA A 1 231 ? 1.212 27.623 -7.337 1 72.73 231 ALA A C 1
ATOM 1915 O O . ALA A 1 231 ? 0.775 27.399 -8.468 1 72.73 231 ALA A O 1
ATOM 1916 N N . ILE A 1 232 ? 1.305 26.776 -6.389 1 64.53 232 ILE A N 1
ATOM 1917 C CA . ILE A 1 232 ? 0.951 25.385 -6.654 1 64.53 232 ILE A CA 1
ATOM 1918 C C . ILE A 1 232 ? -0.545 25.279 -6.941 1 64.53 232 ILE A C 1
ATOM 1920 O O . ILE A 1 232 ? -0.959 24.57 -7.861 1 64.53 232 ILE A O 1
ATOM 1924 N N . GLN A 1 233 ? -1.334 26.007 -6.249 1 61.94 233 GLN A N 1
ATOM 1925 C CA . GLN A 1 233 ? -2.77 26.049 -6.507 1 61.94 233 GLN A CA 1
ATOM 1926 C C . GLN A 1 233 ? -3.061 26.563 -7.914 1 61.94 233 GLN A C 1
ATOM 1928 O O . GLN A 1 233 ? -3.883 25.99 -8.632 1 61.94 233 GLN A O 1
ATOM 1933 N N . VAL A 1 234 ? -2.426 27.564 -8.264 1 71.38 234 VAL A N 1
ATOM 1934 C CA . VAL A 1 234 ? -2.613 28.145 -9.589 1 71.38 234 VAL A CA 1
ATOM 1935 C C . VAL A 1 234 ? -2.229 27.126 -10.659 1 71.38 234 VAL A C 1
ATOM 1937 O O . VAL A 1 234 ? -2.945 26.956 -11.649 1 71.38 234 VAL A O 1
ATOM 1940 N N . ILE A 1 235 ? -1.181 26.408 -10.388 1 73.17 235 ILE A N 1
ATOM 1941 C CA . ILE A 1 235 ? -0.726 25.418 -11.358 1 73.17 235 ILE A CA 1
ATOM 1942 C C . ILE A 1 235 ? -1.765 24.305 -11.485 1 73.17 235 ILE A C 1
ATOM 1944 O O . ILE A 1 235 ? -2.131 23.913 -12.596 1 73.17 235 ILE A O 1
ATOM 1948 N N . ASN A 1 236 ? -2.291 23.912 -10.386 1 61.82 236 ASN A N 1
ATOM 1949 C CA . ASN A 1 236 ? -3.249 22.812 -10.396 1 61.82 236 ASN A CA 1
ATOM 1950 C C . ASN A 1 236 ? -4.576 23.23 -11.023 1 61.82 236 ASN A C 1
ATOM 1952 O O . ASN A 1 236 ? -5.216 22.438 -11.718 1 61.82 236 ASN A O 1
ATOM 1956 N N . GLU A 1 237 ? -4.96 24.372 -10.739 1 61.32 237 GLU A N 1
ATOM 1957 C CA . GLU A 1 237 ? -6.213 24.901 -11.27 1 61.32 237 GLU A CA 1
ATOM 1958 C C . GLU A 1 237 ? -6.123 25.124 -12.777 1 61.32 237 GLU A C 1
ATOM 1960 O O . GLU A 1 237 ? -7.133 25.057 -13.481 1 61.32 237 GLU A O 1
ATOM 1965 N N . HIS A 1 238 ? -4.905 25.354 -13.249 1 67.25 238 HIS A N 1
ATOM 1966 C CA . HIS A 1 238 ? -4.748 25.694 -14.659 1 67.25 238 HIS A CA 1
ATOM 1967 C C . HIS A 1 238 ? -3.906 24.652 -15.386 1 67.25 238 HIS A C 1
ATOM 1969 O O . HIS A 1 238 ? -3.222 24.971 -16.362 1 67.25 238 HIS A O 1
ATOM 1975 N N . ILE A 1 239 ? -3.964 23.558 -14.942 1 63.88 239 ILE A N 1
ATOM 1976 C CA . ILE A 1 239 ? -3.054 22.519 -15.412 1 63.88 239 ILE A CA 1
ATOM 1977 C C . ILE A 1 239 ? -3.351 22.197 -16.875 1 63.88 239 ILE A C 1
ATOM 1979 O O . ILE A 1 239 ? -2.459 21.783 -17.62 1 63.88 239 ILE A O 1
ATOM 1983 N N . ASN A 1 240 ? -4.5 22.437 -17.287 1 66.01 240 ASN A N 1
ATOM 1984 C CA . ASN A 1 240 ? -4.934 22.157 -18.652 1 66.01 240 ASN A CA 1
ATOM 1985 C C . ASN A 1 240 ? -4.627 23.323 -19.588 1 66.01 240 ASN A C 1
ATOM 1987 O O . ASN A 1 240 ? -4.862 23.235 -20.794 1 66.01 240 ASN A O 1
ATOM 1991 N N . GLU A 1 241 ? -4.096 24.337 -19.003 1 74.52 241 GLU A N 1
ATOM 1992 C CA . GLU A 1 241 ? -3.757 25.532 -19.771 1 74.52 241 GLU A CA 1
ATOM 1993 C C . GLU A 1 241 ? -2.247 25.668 -19.943 1 74.52 241 GLU A C 1
ATOM 1995 O O . GLU A 1 241 ? -1.479 24.89 -19.371 1 74.52 241 GLU A O 1
ATOM 2000 N N . VAL A 1 242 ? -1.876 26.439 -20.942 1 75.54 242 VAL A N 1
ATOM 2001 C CA . VAL A 1 242 ? -0.459 26.748 -21.096 1 75.54 242 VAL A CA 1
ATOM 2002 C C . VAL A 1 242 ? 0.016 27.599 -19.92 1 75.54 242 VAL A C 1
ATOM 2004 O O . VAL A 1 242 ? -0.461 28.72 -19.725 1 75.54 242 VAL A O 1
ATOM 2007 N N . ILE A 1 243 ? 0.816 27.021 -19.005 1 77.67 243 ILE A N 1
ATOM 2008 C CA . ILE A 1 243 ? 1.37 27.728 -17.857 1 77.67 243 ILE A CA 1
ATOM 2009 C C . ILE A 1 243 ? 2.869 27.941 -18.056 1 77.67 243 ILE A C 1
ATOM 2011 O O . ILE A 1 243 ? 3.612 26.986 -18.296 1 77.67 243 ILE A O 1
ATOM 2015 N N . THR A 1 244 ? 3.229 29.233 -18.161 1 83.64 244 THR A N 1
ATOM 2016 C CA . THR A 1 244 ? 4.647 29.573 -18.216 1 83.64 244 THR A CA 1
ATOM 2017 C C . THR A 1 244 ? 5.127 30.108 -16.87 1 83.64 244 THR A C 1
ATOM 2019 O O . THR A 1 244 ? 4.319 30.53 -16.039 1 83.64 244 THR A O 1
ATOM 2022 N N . VAL A 1 245 ? 6.372 29.958 -16.652 1 87.13 245 VAL A N 1
ATOM 2023 C CA . VAL A 1 245 ? 6.97 30.486 -15.429 1 87.13 245 VAL A CA 1
ATOM 2024 C C . VAL A 1 245 ? 6.625 31.966 -15.282 1 87.13 245 VAL A C 1
ATOM 2026 O O . VAL A 1 245 ? 6.269 32.421 -14.192 1 87.13 245 VAL A O 1
ATOM 2029 N N . GLU A 1 246 ? 6.739 32.635 -16.429 1 88.52 246 GLU A N 1
ATOM 2030 C CA . GLU A 1 246 ? 6.423 34.06 -16.437 1 88.52 246 GLU A CA 1
ATOM 2031 C C . GLU A 1 246 ? 4.944 34.299 -16.148 1 88.52 246 GLU A C 1
ATOM 2033 O O . GLU A 1 246 ? 4.593 35.209 -15.395 1 88.52 246 GLU A O 1
ATOM 2038 N N . GLY A 1 247 ? 4.098 33.537 -16.776 1 88.65 247 GLY A N 1
ATOM 2039 C CA . GLY A 1 247 ? 2.668 33.651 -16.534 1 88.65 247 GLY A CA 1
ATOM 2040 C C . GLY A 1 247 ? 2.282 33.36 -15.096 1 88.65 247 GLY A C 1
ATOM 2041 O O . GLY A 1 247 ? 1.454 34.065 -14.515 1 88.65 247 GLY A O 1
ATOM 2042 N N . LEU A 1 248 ? 2.856 32.409 -14.546 1 86.62 248 LEU A N 1
ATOM 2043 C CA . LEU A 1 248 ? 2.606 32.034 -13.158 1 86.62 248 LEU A CA 1
ATOM 2044 C C . LEU A 1 248 ? 3.091 33.122 -12.206 1 86.62 248 LEU A C 1
ATOM 2046 O O . LEU A 1 248 ? 2.403 33.458 -11.239 1 86.62 248 LEU A O 1
ATOM 2050 N N . ALA A 1 249 ? 4.202 33.602 -12.44 1 88.75 249 ALA A N 1
ATOM 2051 C CA . ALA A 1 249 ? 4.737 34.706 -11.648 1 88.75 249 ALA A CA 1
ATOM 2052 C C . ALA A 1 249 ? 3.802 35.912 -11.685 1 88.75 249 ALA A C 1
ATOM 2054 O O . ALA A 1 249 ? 3.551 36.542 -10.655 1 88.75 249 ALA A O 1
ATOM 2055 N N . GLU A 1 250 ? 3.354 36.22 -12.921 1 88.84 250 GLU A N 1
ATOM 2056 C CA . GLU A 1 250 ? 2.411 37.321 -13.09 1 88.84 250 GLU A CA 1
ATOM 2057 C C . GLU A 1 250 ? 1.14 37.089 -12.278 1 88.84 250 GLU A C 1
ATOM 2059 O O . GLU A 1 250 ? 0.637 38.007 -11.626 1 88.84 250 GLU A O 1
ATOM 2064 N N . GLU A 1 251 ? 0.665 35.972 -12.273 1 81.59 251 GLU A N 1
ATOM 2065 C CA . GLU A 1 251 ? -0.551 35.607 -11.552 1 81.59 251 GLU A CA 1
ATOM 2066 C C . GLU A 1 251 ? -0.358 35.734 -10.044 1 81.59 251 GLU A C 1
ATOM 2068 O O . GLU A 1 251 ? -1.282 36.119 -9.325 1 81.59 251 GLU A O 1
ATOM 2073 N N . LEU A 1 252 ? 0.785 35.534 -9.66 1 78.94 252 LEU A N 1
ATOM 2074 C CA . LEU A 1 252 ? 1.119 35.541 -8.24 1 78.94 252 LEU A CA 1
ATOM 2075 C C . LEU A 1 252 ? 1.654 36.905 -7.814 1 78.94 252 LEU A C 1
ATOM 2077 O O . LEU A 1 252 ? 1.929 37.128 -6.633 1 78.94 252 LEU A O 1
ATOM 2081 N N . GLU A 1 253 ? 1.843 37.778 -8.731 1 84.06 253 GLU A N 1
ATOM 2082 C CA . GLU A 1 253 ? 2.338 39.137 -8.531 1 84.06 253 GLU A CA 1
ATOM 2083 C C . GLU A 1 253 ? 3.719 39.132 -7.883 1 84.06 253 GLU A C 1
ATOM 2085 O O . GLU A 1 253 ? 3.972 39.886 -6.941 1 84.06 253 GLU A O 1
ATOM 2090 N N . ILE A 1 254 ? 4.475 38.246 -8.408 1 85.23 254 ILE A N 1
ATOM 2091 C CA . ILE A 1 254 ? 5.873 38.201 -7.994 1 85.23 254 ILE A CA 1
ATOM 2092 C C . ILE A 1 254 ? 6.774 38.127 -9.225 1 85.23 254 ILE A C 1
ATOM 2094 O O . ILE A 1 254 ? 6.294 37.921 -10.342 1 85.23 254 ILE A O 1
ATOM 2098 N N . SER A 1 255 ? 8.126 38.385 -8.982 1 87.61 255 SER A N 1
ATOM 2099 C CA . SER A 1 255 ? 9.079 38.253 -10.079 1 87.61 255 SER A CA 1
ATOM 2100 C C . SER A 1 255 ? 9.362 36.788 -10.393 1 87.61 255 SER A C 1
ATOM 2102 O O . SER A 1 255 ? 9.202 35.921 -9.531 1 87.61 255 SER A O 1
ATOM 2104 N N . SER A 1 256 ? 9.68 36.569 -11.624 1 89.2 256 SER A N 1
ATOM 2105 C CA . SER A 1 256 ? 10.086 35.223 -12.012 1 89.2 256 SER A CA 1
ATOM 2106 C C . SER A 1 256 ? 11.261 34.735 -11.172 1 89.2 256 SER A C 1
ATOM 2108 O O . SER A 1 256 ? 11.364 33.544 -10.87 1 89.2 256 SER A O 1
ATOM 2110 N N . ALA A 1 257 ? 12.095 35.621 -10.763 1 86.34 257 ALA A N 1
ATOM 2111 C CA . ALA A 1 257 ? 13.236 35.268 -9.923 1 86.34 257 ALA A CA 1
ATOM 2112 C C . ALA A 1 257 ? 12.779 34.805 -8.542 1 86.34 257 ALA A C 1
ATOM 2114 O O . ALA A 1 257 ? 13.273 33.802 -8.022 1 86.34 257 ALA A O 1
ATOM 2115 N N . LYS A 1 258 ? 11.869 35.529 -8.009 1 84.8 258 LYS A N 1
ATOM 2116 C CA . LYS A 1 258 ? 11.301 35.17 -6.713 1 84.8 258 LYS A CA 1
ATOM 2117 C C . LYS A 1 258 ? 10.589 33.822 -6.779 1 84.8 258 LYS A C 1
ATOM 2119 O O . LYS A 1 258 ? 10.697 33.01 -5.858 1 84.8 258 LYS A O 1
ATOM 2124 N N . LEU A 1 259 ? 9.828 33.66 -7.854 1 84.88 259 LEU A N 1
ATOM 2125 C CA . LEU A 1 259 ? 9.148 32.385 -8.053 1 84.88 259 LEU A CA 1
ATOM 2126 C C . LEU A 1 259 ? 10.153 31.242 -8.149 1 84.88 259 LEU A C 1
ATOM 2128 O O . LEU A 1 259 ? 9.966 30.192 -7.531 1 84.88 259 LEU A O 1
ATOM 2132 N N . LYS A 1 260 ? 11.167 31.427 -8.898 1 83.85 260 LYS A N 1
ATOM 2133 C CA . LYS A 1 260 ? 12.202 30.408 -9.049 1 83.85 260 LYS A CA 1
ATOM 2134 C C . LYS A 1 260 ? 12.866 30.097 -7.711 1 83.85 260 LYS A C 1
ATOM 2136 O O . LYS A 1 260 ? 13.072 28.93 -7.371 1 83.85 260 LYS A O 1
ATOM 2141 N N . LYS A 1 261 ? 13.163 31.101 -7 1 79.21 261 LYS A N 1
ATOM 2142 C CA . LYS A 1 261 ? 13.767 30.926 -5.682 1 79.21 261 LYS A CA 1
ATOM 2143 C C . LYS A 1 261 ? 12.825 30.182 -4.74 1 79.21 261 LYS A C 1
ATOM 2145 O O . LYS A 1 261 ? 13.26 29.321 -3.972 1 79.21 261 LYS A O 1
ATOM 2150 N N . LEU A 1 262 ? 11.594 30.599 -4.891 1 71.24 262 LEU A N 1
ATOM 2151 C CA . LEU A 1 262 ? 10.549 29.994 -4.072 1 71.24 262 LEU A CA 1
ATOM 2152 C C . LEU A 1 262 ? 10.524 28.48 -4.254 1 71.24 262 LEU A C 1
ATOM 2154 O O . LEU A 1 262 ? 10.453 27.734 -3.274 1 71.24 262 LEU A O 1
ATOM 2158 N N . PHE A 1 263 ? 10.504 28.05 -5.423 1 71.19 263 PHE A N 1
ATOM 2159 C CA . PHE A 1 263 ? 10.479 26.627 -5.743 1 71.19 263 PHE A CA 1
ATOM 2160 C C . PHE A 1 263 ? 11.819 25.976 -5.421 1 71.19 263 PHE A C 1
ATOM 2162 O O . PHE A 1 263 ? 11.863 24.883 -4.854 1 71.19 263 PHE A O 1
ATOM 2169 N N . ALA A 1 264 ? 12.854 26.703 -5.668 1 67.97 264 ALA A N 1
ATOM 2170 C CA . ALA A 1 264 ? 14.184 26.167 -5.391 1 67.97 264 ALA A CA 1
ATOM 2171 C C . ALA A 1 264 ? 14.394 25.968 -3.892 1 67.97 264 ALA A C 1
ATOM 2173 O O . ALA A 1 264 ? 14.908 24.932 -3.463 1 67.97 264 ALA A O 1
ATOM 2174 N N . ASP A 1 265 ? 13.912 26.907 -3.153 1 60.82 265 ASP A N 1
ATOM 2175 C CA . ASP A 1 265 ? 14.166 26.928 -1.716 1 60.82 265 ASP A CA 1
ATOM 2176 C C . ASP A 1 265 ? 13.29 25.911 -0.988 1 60.82 265 ASP A C 1
ATOM 2178 O O . ASP A 1 265 ? 13.671 25.396 0.065 1 60.82 265 ASP A O 1
ATOM 2182 N N . ASN A 1 266 ? 12.133 25.702 -1.689 1 54.58 266 ASN A N 1
ATOM 2183 C CA . ASN A 1 266 ? 11.147 24.969 -0.902 1 54.58 266 ASN A CA 1
ATOM 2184 C C . ASN A 1 266 ? 10.961 23.546 -1.422 1 54.58 266 ASN A C 1
ATOM 2186 O O . ASN A 1 266 ? 10.589 22.648 -0.665 1 54.58 266 ASN A O 1
ATOM 2190 N N . LEU A 1 267 ? 11.054 23.377 -2.779 1 53.79 267 LEU A N 1
ATOM 2191 C CA . LEU A 1 267 ? 10.746 22.086 -3.386 1 53.79 267 LEU A CA 1
ATOM 2192 C C . LEU A 1 267 ? 11.985 21.485 -4.042 1 53.79 267 LEU A C 1
ATOM 2194 O O . LEU A 1 267 ? 11.955 20.344 -4.506 1 53.79 267 LEU A O 1
ATOM 2198 N N . ASP A 1 268 ? 13.178 22.144 -3.972 1 50.57 268 ASP A N 1
ATOM 2199 C CA . ASP A 1 268 ? 14.438 21.753 -4.596 1 50.57 268 ASP A CA 1
ATOM 2200 C C . ASP A 1 268 ? 14.226 21.348 -6.053 1 50.57 268 ASP A C 1
ATOM 2202 O O . ASP A 1 268 ? 14.877 20.425 -6.548 1 50.57 268 ASP A O 1
ATOM 2206 N N . ILE A 1 269 ? 13.27 21.742 -6.655 1 60.75 269 ILE A N 1
ATOM 2207 C CA . ILE A 1 269 ? 13.014 21.625 -8.086 1 60.75 269 ILE A CA 1
ATOM 2208 C C . ILE A 1 269 ? 12.701 23.001 -8.669 1 60.75 269 ILE A C 1
ATOM 2210 O O . ILE A 1 269 ? 12.24 23.894 -7.955 1 60.75 269 ILE A O 1
ATOM 2214 N N . SER A 1 270 ? 13.114 23.141 -10.009 1 78.36 270 SER A N 1
ATOM 2215 C 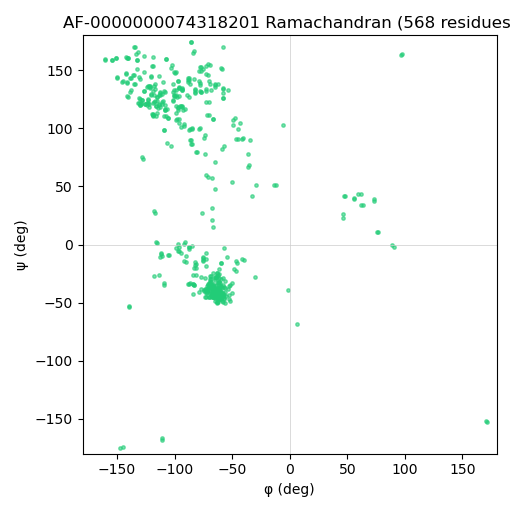CA . SER A 1 270 ? 12.734 24.39 -10.66 1 78.36 270 SER A CA 1
ATOM 2216 C C . SER A 1 270 ? 11.228 24.459 -10.889 1 78.36 270 SER A C 1
ATOM 2218 O O . SER A 1 270 ? 10.566 23.426 -11.013 1 78.36 270 SER A O 1
ATOM 2220 N N . VAL A 1 271 ? 10.659 25.659 -10.984 1 81.09 271 VAL A N 1
ATOM 2221 C CA . VAL A 1 271 ? 9.238 25.858 -11.246 1 81.09 271 VAL A CA 1
ATOM 2222 C C . VAL A 1 271 ? 8.874 25.261 -12.603 1 81.09 271 VAL A C 1
ATOM 2224 O O . VAL A 1 271 ? 7.811 24.655 -12.757 1 81.09 271 VAL A O 1
ATOM 2227 N N . GLY A 1 272 ? 9.652 25.436 -13.565 1 82.99 272 GLY A N 1
ATOM 2228 C CA . GLY A 1 272 ? 9.393 24.846 -14.868 1 82.99 272 GLY A CA 1
ATOM 2229 C C . GLY A 1 272 ? 9.26 23.335 -14.823 1 82.99 272 GLY A C 1
ATOM 2230 O O . GLY A 1 272 ? 8.351 22.769 -15.434 1 82.99 272 GLY A O 1
ATOM 2231 N N . ARG A 1 273 ? 10.136 22.745 -14.186 1 76.43 273 ARG A N 1
ATOM 2232 C CA . ARG A 1 273 ? 10.084 21.294 -14.042 1 76.43 273 ARG A CA 1
ATOM 2233 C C . ARG A 1 273 ? 8.834 20.862 -13.284 1 76.43 273 ARG A C 1
ATOM 2235 O O . ARG A 1 273 ? 8.214 19.851 -13.621 1 76.43 273 ARG A O 1
ATOM 2242 N N . TYR A 1 274 ? 8.534 21.558 -12.343 1 74.92 274 TYR A N 1
ATOM 2243 C CA . TYR A 1 274 ? 7.326 21.258 -11.583 1 74.92 274 TYR A CA 1
ATOM 2244 C C . TYR A 1 274 ? 6.094 21.297 -12.479 1 74.92 274 TYR A C 1
ATOM 2246 O O . TYR A 1 274 ? 5.244 20.405 -12.415 1 74.92 274 TYR A O 1
ATOM 2254 N N . ILE A 1 275 ? 5.976 22.33 -13.235 1 75.31 275 ILE A N 1
ATOM 2255 C CA . ILE A 1 275 ? 4.837 22.498 -14.132 1 75.31 275 ILE A CA 1
ATOM 2256 C C . ILE A 1 275 ? 4.763 21.318 -15.097 1 75.31 275 ILE A C 1
ATOM 2258 O O . ILE A 1 275 ? 3.69 20.747 -15.309 1 75.31 275 ILE A O 1
ATOM 2262 N N . ARG A 1 276 ? 5.862 20.969 -15.609 1 72.62 276 ARG A N 1
ATOM 2263 C CA . ARG A 1 276 ? 5.9 19.861 -16.559 1 72.62 276 ARG A CA 1
ATOM 2264 C C . ARG A 1 276 ? 5.474 18.556 -15.895 1 72.62 276 ARG A C 1
ATOM 2266 O O . ARG A 1 276 ? 4.71 17.78 -16.472 1 72.62 276 ARG A O 1
ATOM 2273 N N . LYS A 1 277 ? 5.991 18.395 -14.816 1 62.71 277 LYS A N 1
ATOM 2274 C CA . LYS A 1 277 ? 5.659 17.177 -14.082 1 62.71 277 LYS A CA 1
ATOM 2275 C C . LYS A 1 277 ? 4.172 17.127 -13.744 1 62.71 277 LYS A C 1
ATOM 2277 O O . LYS A 1 277 ? 3.548 16.066 -13.818 1 62.71 277 LYS A O 1
ATOM 2282 N N . SER A 1 278 ? 3.692 18.187 -13.337 1 62.32 278 SER A N 1
ATOM 2283 C CA . SER A 1 278 ? 2.277 18.294 -12.995 1 62.32 278 SER A CA 1
ATOM 2284 C C . SER A 1 278 ? 1.393 18.001 -14.202 1 62.32 278 SER A C 1
ATOM 2286 O O . SER A 1 278 ? 0.353 17.351 -14.073 1 62.32 278 SER A O 1
ATOM 2288 N N . LYS A 1 279 ? 1.809 18.506 -15.314 1 64.31 279 LYS A N 1
ATOM 2289 C CA . LYS A 1 279 ? 1.068 18.275 -16.551 1 64.31 279 LYS A CA 1
ATOM 2290 C C . LYS A 1 279 ? 1.115 16.803 -16.952 1 64.31 279 LYS A C 1
ATOM 2292 O O . LYS A 1 279 ? 0.11 16.243 -17.395 1 64.31 279 LYS A O 1
ATOM 2297 N N . LEU A 1 280 ? 2.237 16.321 -16.821 1 52.84 280 LEU A N 1
ATOM 2298 C CA . LEU A 1 280 ? 2.397 14.921 -17.198 1 52.84 280 LEU A CA 1
ATOM 2299 C C . LEU A 1 280 ? 1.56 14.017 -16.299 1 52.84 280 LEU A C 1
ATOM 2301 O O . LEU A 1 280 ? 0.959 13.05 -16.772 1 52.84 280 LEU A O 1
ATOM 2305 N N . LYS A 1 281 ? 1.58 14.277 -15.166 1 45.51 281 LYS A N 1
ATOM 2306 C CA . LYS A 1 281 ? 0.774 13.511 -14.22 1 45.51 281 LYS A CA 1
ATOM 2307 C C . LYS A 1 281 ? -0.704 13.554 -14.596 1 45.51 281 LYS A C 1
ATOM 2309 O O . LYS A 1 281 ? -1.405 12.545 -14.497 1 45.51 281 LYS A O 1
ATOM 2314 N N . LYS A 1 282 ? -1.195 14.643 -14.939 1 48.42 282 LYS A N 1
ATOM 2315 C CA . LYS A 1 282 ? -2.577 14.798 -15.383 1 48.42 282 LYS A CA 1
ATOM 2316 C C . LYS A 1 282 ? -2.831 14.021 -16.672 1 48.42 282 LYS A C 1
ATOM 2318 O O . LYS A 1 282 ? -3.908 13.451 -16.858 1 48.42 282 LYS A O 1
ATOM 2323 N N . LEU A 1 283 ? -1.913 14.141 -17.439 1 44.92 283 LEU A N 1
ATOM 2324 C CA . LEU A 1 283 ? -2.065 13.426 -18.701 1 44.92 283 LEU A CA 1
ATOM 2325 C C . LEU A 1 283 ? -2.183 11.924 -18.464 1 44.92 283 LEU A C 1
ATOM 2327 O O . LEU A 1 283 ? -2.943 11.24 -19.155 1 44.92 283 LEU A O 1
ATOM 2331 N N . ILE A 1 284 ? -1.557 11.458 -17.496 1 35.78 284 ILE A N 1
ATOM 2332 C CA . ILE A 1 284 ? -1.608 10.02 -17.254 1 35.78 284 ILE A CA 1
ATOM 2333 C C . ILE A 1 284 ? -2.864 9.675 -16.457 1 35.78 284 ILE A C 1
ATOM 2335 O O . ILE A 1 284 ? -3.478 8.628 -16.677 1 35.78 284 ILE A O 1
ATOM 2339 N N . SER A 1 285 ? -3.197 10.37 -15.546 1 34.14 285 SER A N 1
ATOM 2340 C CA . SER A 1 285 ? -4.377 10.105 -14.728 1 34.14 285 SER A CA 1
ATOM 2341 C C . SER A 1 285 ? -5.659 10.426 -15.488 1 34.14 285 SER A C 1
ATOM 2343 O O . SER A 1 285 ? -6.749 10.02 -15.077 1 34.14 285 SER A O 1
ATOM 2345 N N . GLY A 1 286 ? -5.739 11.273 -16.362 1 36.08 286 GLY A N 1
ATOM 2346 C CA . GLY A 1 286 ? -6.89 11.583 -17.194 1 36.08 286 GLY A CA 1
ATOM 2347 C C . GLY A 1 286 ? -6.993 10.699 -18.423 1 36.08 286 GLY A C 1
ATOM 2348 O O . GLY A 1 286 ? -5.977 10.257 -18.963 1 36.08 286 GLY A O 1
ATOM 2349 N N . MET B 1 1 ? 23.077 -0.615 13.015 1 21.72 1 MET B N 1
ATOM 2350 C CA . MET B 1 1 ? 21.822 -0.254 12.361 1 21.72 1 MET B CA 1
ATOM 2351 C C . MET B 1 1 ? 21.006 -1.498 12.025 1 21.72 1 MET B C 1
ATOM 2353 O O . MET B 1 1 ? 21.286 -2.181 11.039 1 21.72 1 MET B O 1
ATOM 2357 N N . TYR B 1 2 ? 20.578 -2.21 13.019 1 23.43 2 TYR B N 1
ATOM 2358 C CA . TYR B 1 2 ? 20.101 -3.588 13.021 1 23.43 2 TYR B CA 1
ATOM 2359 C C . TYR B 1 2 ? 18.744 -3.696 12.335 1 23.43 2 TYR B C 1
ATOM 2361 O O . TYR B 1 2 ? 17.734 -3.229 12.867 1 23.43 2 TYR B O 1
ATOM 2369 N N . LEU B 1 3 ? 18.682 -3.306 11.162 1 32.79 3 LEU B N 1
ATOM 2370 C CA . LEU B 1 3 ? 17.461 -3.755 10.503 1 32.79 3 LEU B CA 1
ATOM 2371 C C . LEU B 1 3 ? 17.129 -5.192 10.893 1 32.79 3 LEU B C 1
ATOM 2373 O O . LEU B 1 3 ? 17.995 -6.068 10.847 1 32.79 3 LEU B O 1
ATOM 2377 N N . ILE B 1 4 ? 16.397 -5.335 11.849 1 29.85 4 ILE B N 1
ATOM 2378 C CA . ILE B 1 4 ? 15.951 -6.683 12.188 1 29.85 4 ILE B CA 1
ATOM 2379 C C . ILE B 1 4 ? 15.722 -7.487 10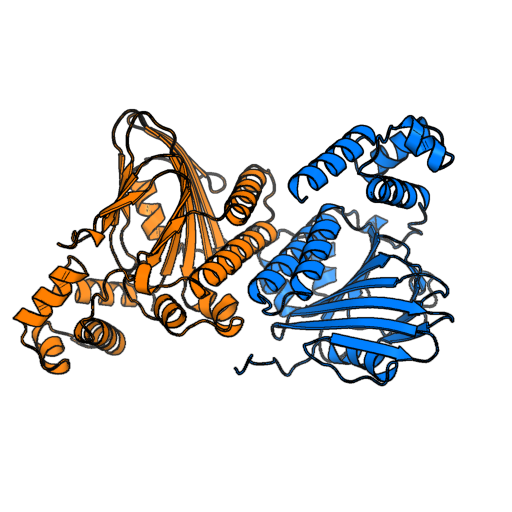.91 1 29.85 4 ILE B C 1
ATOM 2381 O O . ILE B 1 4 ? 14.775 -7.224 10.165 1 29.85 4 ILE B O 1
ATOM 2385 N N . LYS B 1 5 ? 16.732 -7.725 10.278 1 36.77 5 LYS B N 1
ATOM 2386 C CA . LYS B 1 5 ? 16.71 -8.684 9.178 1 36.77 5 LYS B CA 1
ATOM 2387 C C . LYS B 1 5 ? 15.944 -9.946 9.563 1 36.77 5 LYS B C 1
ATOM 2389 O O . LYS B 1 5 ? 16.304 -10.628 10.525 1 36.77 5 LYS B O 1
ATOM 2394 N N . TYR B 1 6 ? 14.699 -9.932 9.303 1 34.21 6 TYR B N 1
ATOM 2395 C CA . TYR B 1 6 ? 13.926 -11.136 9.585 1 34.21 6 TYR B CA 1
ATOM 2396 C C . TYR B 1 6 ? 14.612 -12.371 9.012 1 34.21 6 TYR B C 1
ATOM 2398 O O . TYR B 1 6 ? 15.175 -12.324 7.916 1 34.21 6 TYR B O 1
ATOM 2406 N N . GLN B 1 7 ? 15.145 -13.139 9.823 1 38.04 7 GLN B N 1
ATOM 2407 C CA . GLN B 1 7 ? 15.815 -14.401 9.525 1 38.04 7 GLN B CA 1
ATOM 2408 C C . GLN B 1 7 ? 14.925 -15.312 8.685 1 38.04 7 GLN B C 1
ATOM 2410 O O . GLN B 1 7 ? 15.415 -16.232 8.028 1 38.04 7 GLN B O 1
ATOM 2415 N N . ILE B 1 8 ? 13.662 -15.258 8.925 1 39.26 8 ILE B N 1
ATOM 2416 C CA . ILE B 1 8 ? 12.889 -16.287 8.238 1 39.26 8 ILE B CA 1
ATOM 2417 C C . ILE B 1 8 ? 12.675 -15.885 6.78 1 39.26 8 ILE B C 1
ATOM 2419 O O . ILE B 1 8 ? 12.088 -14.837 6.499 1 39.26 8 ILE B O 1
ATOM 2423 N N . ASP B 1 9 ? 13.409 -16.39 5.949 1 51.38 9 ASP B N 1
ATOM 2424 C CA . ASP B 1 9 ? 13.364 -16.106 4.518 1 51.38 9 ASP B CA 1
ATOM 2425 C C . ASP B 1 9 ? 12.247 -16.893 3.836 1 51.38 9 ASP B C 1
ATOM 2427 O O . ASP B 1 9 ? 12.387 -18.092 3.588 1 51.38 9 ASP B O 1
ATOM 2431 N N . HIS B 1 10 ? 11.027 -16.455 3.935 1 54.45 10 HIS B N 1
ATOM 2432 C CA . HIS B 1 10 ? 9.895 -17.073 3.255 1 54.45 10 HIS B CA 1
ATOM 2433 C C . HIS B 1 10 ? 10.217 -17.352 1.791 1 54.45 10 HIS B C 1
ATOM 2435 O O . HIS B 1 10 ? 9.583 -18.202 1.162 1 54.45 10 HIS B O 1
ATOM 2441 N N . LEU B 1 11 ? 11.169 -16.579 1.378 1 58.06 11 LEU B N 1
ATOM 2442 C CA . LEU B 1 11 ? 11.535 -16.737 -0.026 1 58.06 11 LEU B CA 1
ATOM 2443 C C . LEU B 1 11 ? 12.65 -17.765 -0.184 1 58.06 11 LEU B C 1
ATOM 2445 O O . LEU B 1 11 ? 13.092 -18.041 -1.302 1 58.06 11 LEU B O 1
ATOM 2449 N N . ASP B 1 12 ? 12.997 -18.298 0.94 1 56.68 12 ASP B N 1
ATOM 2450 C CA . ASP B 1 12 ? 14.226 -19.085 0.953 1 56.68 12 ASP B CA 1
ATOM 2451 C C . ASP B 1 12 ? 14.207 -20.15 -0.141 1 56.68 12 ASP B C 1
ATOM 2453 O O . ASP B 1 12 ? 15.183 -20.311 -0.876 1 56.68 12 ASP B O 1
ATOM 2457 N N . ASN B 1 13 ? 13.048 -20.774 -0.101 1 57.71 13 ASN B N 1
ATOM 2458 C CA . ASN B 1 13 ? 13.113 -21.879 -1.052 1 57.71 13 ASN B CA 1
ATOM 2459 C C . ASN B 1 13 ? 13.089 -21.38 -2.494 1 57.71 13 ASN B C 1
ATOM 2461 O O . ASN B 1 13 ? 13.776 -21.929 -3.357 1 57.71 13 ASN B O 1
ATOM 2465 N N . ILE B 1 14 ? 12.317 -20.295 -2.691 1 57.87 14 ILE B N 1
ATOM 2466 C CA . ILE B 1 14 ? 12.29 -19.737 -4.039 1 57.87 14 ILE B CA 1
ATOM 2467 C C . ILE B 1 14 ? 13.652 -19.134 -4.375 1 57.87 14 ILE B C 1
ATOM 2469 O O . ILE B 1 14 ? 14.182 -19.351 -5.467 1 57.87 14 ILE B O 1
ATOM 2473 N N . CYS B 1 15 ? 14.147 -18.464 -3.424 1 56.99 15 CYS B N 1
ATOM 2474 C CA . CYS B 1 15 ? 15.429 -17.79 -3.598 1 56.99 15 CYS B CA 1
ATOM 2475 C C . CYS B 1 15 ? 16.565 -18.799 -3.712 1 56.99 15 CYS B C 1
ATOM 2477 O O . CYS B 1 15 ? 17.488 -18.614 -4.508 1 56.99 15 CYS B O 1
ATOM 2479 N N . LYS B 1 16 ? 16.369 -19.849 -3.027 1 60.61 16 LYS B N 1
ATOM 2480 C CA . LYS B 1 16 ? 17.425 -20.857 -3.073 1 60.61 16 LYS B CA 1
ATOM 2481 C C . LYS B 1 16 ? 17.608 -21.398 -4.488 1 60.61 16 LYS B C 1
ATOM 2483 O O . LYS B 1 16 ? 18.735 -21.645 -4.923 1 60.61 16 LYS B O 1
ATOM 2488 N N . SER B 1 17 ? 16.494 -21.421 -5.128 1 61.36 17 SER B N 1
ATOM 2489 C CA . SER B 1 17 ? 16.589 -21.941 -6.488 1 61.36 17 SER B CA 1
ATOM 2490 C C . SER B 1 17 ? 17.36 -20.985 -7.393 1 61.36 17 SER B C 1
ATOM 2492 O O . SER B 1 17 ? 18.145 -21.42 -8.238 1 61.36 17 SER B O 1
ATOM 2494 N N . ILE B 1 18 ? 17.201 -19.752 -7.174 1 61.67 18 ILE B N 1
ATOM 2495 C CA . ILE B 1 18 ? 17.906 -18.751 -7.967 1 61.67 18 ILE B CA 1
ATOM 2496 C C . ILE B 1 18 ? 19.383 -18.732 -7.578 1 61.67 18 ILE B C 1
ATOM 2498 O O . ILE B 1 18 ? 20.259 -18.733 -8.446 1 61.67 18 ILE B O 1
ATOM 2502 N N . VAL B 1 19 ? 19.549 -18.824 -6.288 1 57.34 19 VAL B N 1
ATOM 2503 C CA . VAL B 1 19 ? 20.917 -18.792 -5.782 1 57.34 19 VAL B CA 1
ATOM 2504 C C . VAL B 1 19 ? 21.665 -20.045 -6.232 1 57.34 19 VAL B C 1
ATOM 2506 O O . VAL B 1 19 ? 22.848 -19.981 -6.573 1 57.34 19 VAL B O 1
ATOM 2509 N N . ASN B 1 20 ? 20.935 -21.095 -6.113 1 61.86 20 ASN B N 1
ATOM 2510 C CA . ASN B 1 20 ? 21.571 -22.341 -6.529 1 61.86 20 ASN B CA 1
ATOM 2511 C C . ASN B 1 20 ? 21.934 -22.317 -8.011 1 61.86 20 ASN B C 1
ATOM 2513 O O . ASN B 1 20 ? 22.904 -22.953 -8.428 1 61.86 20 ASN B O 1
ATOM 2517 N N . ARG B 1 21 ? 21.199 -21.555 -8.621 1 65.35 21 ARG B N 1
ATOM 2518 C CA . ARG B 1 21 ? 21.451 -21.515 -10.058 1 65.35 21 ARG B CA 1
ATOM 2519 C C . ARG B 1 21 ? 22.539 -20.501 -10.395 1 65.35 21 ARG B C 1
ATOM 2521 O O . ARG B 1 21 ? 23.338 -20.722 -11.308 1 65.35 21 ARG B O 1
ATOM 2528 N N . PHE B 1 22 ? 22.507 -19.386 -9.491 1 66.54 22 PHE B N 1
ATOM 2529 C CA . PHE B 1 22 ? 23.449 -18.323 -9.822 1 66.54 22 PHE B CA 1
ATOM 2530 C C . PHE B 1 22 ? 24.491 -18.16 -8.723 1 66.54 22 PHE B C 1
ATOM 2532 O O . PHE B 1 22 ? 24.152 -18.13 -7.538 1 66.54 22 PHE B O 1
ATOM 2539 N N . THR B 1 23 ? 25.73 -18.474 -8.892 1 63.13 23 THR B N 1
ATOM 2540 C CA . THR B 1 23 ? 26.85 -18.477 -7.958 1 63.13 23 THR B CA 1
ATOM 2541 C C . THR B 1 23 ? 27.166 -17.06 -7.488 1 63.13 23 THR B C 1
ATOM 2543 O O . THR B 1 23 ? 28.137 -16.844 -6.759 1 63.13 23 THR B O 1
ATOM 2546 N N . GLY B 1 24 ? 26.204 -16.314 -7.094 1 69.69 24 GLY B N 1
ATOM 2547 C CA . GLY B 1 24 ? 26.562 -14.956 -6.717 1 69.69 24 GLY B CA 1
ATOM 2548 C C . GLY B 1 24 ? 26.258 -14.641 -5.264 1 69.69 24 GLY B C 1
ATOM 2549 O O . GLY B 1 24 ? 25.732 -15.485 -4.537 1 69.69 24 GLY B O 1
ATOM 2550 N N . GLU B 1 25 ? 26.899 -13.565 -4.738 1 74.8 25 GLU B N 1
ATOM 2551 C CA . GLU B 1 25 ? 26.676 -13.097 -3.373 1 74.8 25 GLU B CA 1
ATOM 2552 C C . GLU B 1 25 ? 25.655 -11.963 -3.339 1 74.8 25 GLU B C 1
ATOM 2554 O O . GLU B 1 25 ? 25.66 -11.09 -4.21 1 74.8 25 GLU B O 1
ATOM 2559 N N . TRP B 1 26 ? 24.783 -12.116 -2.383 1 77.64 26 TRP B N 1
ATOM 2560 C CA . TRP B 1 26 ? 23.798 -11.06 -2.175 1 77.64 26 TRP B CA 1
ATOM 2561 C C . TRP B 1 26 ? 24.443 -9.83 -1.546 1 77.64 26 TRP B C 1
ATOM 2563 O O . TRP B 1 26 ? 25.179 -9.941 -0.563 1 77.64 26 TRP B O 1
ATOM 2573 N N . LYS B 1 27 ? 24.32 -8.654 -2.23 1 78.36 27 LYS B N 1
ATOM 2574 C CA . LYS B 1 27 ? 24.736 -7.361 -1.694 1 78.36 27 LYS B CA 1
ATOM 2575 C C . LYS B 1 27 ? 23.594 -6.351 -1.748 1 78.36 27 LYS B C 1
ATOM 2577 O O . LYS B 1 27 ? 23.037 -6.092 -2.817 1 78.36 27 LYS B O 1
ATOM 2582 N N . ASN B 1 28 ? 23.193 -5.816 -0.611 1 78.85 28 ASN B N 1
ATOM 2583 C CA . ASN B 1 28 ? 22.128 -4.821 -0.54 1 78.85 28 ASN B CA 1
ATOM 2584 C C . ASN B 1 28 ? 20.842 -5.33 -1.184 1 78.85 28 ASN B C 1
ATOM 2586 O O . ASN B 1 28 ? 20.268 -4.662 -2.046 1 78.85 28 ASN B O 1
ATOM 2590 N N . ASP B 1 29 ? 20.547 -6.601 -0.962 1 81.64 29 ASP B N 1
ATOM 2591 C CA . ASP B 1 29 ? 19.317 -7.266 -1.379 1 81.64 29 ASP B CA 1
ATOM 2592 C C . ASP B 1 29 ? 19.339 -7.574 -2.875 1 81.64 29 ASP B C 1
ATOM 2594 O O . ASP B 1 29 ? 18.31 -7.925 -3.457 1 81.64 29 ASP B O 1
ATOM 2598 N N . CYS B 1 30 ? 20.506 -7.393 -3.423 1 86.16 30 CYS B N 1
ATOM 2599 C CA . CYS B 1 30 ? 20.628 -7.614 -4.859 1 86.16 30 CYS B CA 1
ATOM 2600 C C . CYS B 1 30 ? 21.668 -8.687 -5.16 1 86.16 30 CYS B C 1
ATOM 2602 O O . CYS B 1 30 ? 22.723 -8.729 -4.526 1 86.16 30 CYS B O 1
ATOM 2604 N N . LEU B 1 31 ? 21.364 -9.581 -6.034 1 83.67 31 LEU B N 1
ATOM 2605 C CA . LEU B 1 31 ? 22.275 -10.586 -6.571 1 83.67 31 LEU B CA 1
ATOM 2606 C C . LEU B 1 31 ? 22.525 -10.354 -8.057 1 83.67 31 LEU B C 1
ATOM 2608 O O . LEU B 1 31 ? 21.586 -10.356 -8.856 1 83.67 31 LEU B O 1
ATOM 2612 N N . LEU B 1 32 ? 23.733 -10.103 -8.358 1 84.98 32 LEU B N 1
ATOM 2613 C CA . LEU B 1 32 ? 24.104 -10.01 -9.766 1 84.98 32 LEU B CA 1
ATOM 2614 C C . LEU B 1 32 ? 24.22 -11.396 -10.391 1 84.98 32 LEU B C 1
ATOM 2616 O O . LEU B 1 32 ? 24.777 -12.311 -9.781 1 84.98 32 LEU B O 1
ATOM 2620 N N . VAL B 1 33 ? 23.594 -11.555 -11.525 1 78.5 33 VAL B N 1
ATOM 2621 C CA . VAL B 1 33 ? 23.579 -12.826 -12.241 1 78.5 33 VAL B CA 1
ATOM 2622 C C . VAL B 1 33 ? 24.427 -12.715 -13.507 1 78.5 33 VAL B C 1
ATOM 2624 O O . VAL B 1 33 ? 24.053 -12.019 -14.453 1 78.5 33 VAL B O 1
ATOM 2627 N N . GLU B 1 34 ? 25.614 -13.168 -13.45 1 78.4 34 GLU B N 1
ATOM 2628 C CA . GLU B 1 34 ? 26.504 -13.215 -14.606 1 78.4 34 GLU B CA 1
ATOM 2629 C C . GLU B 1 34 ? 27.086 -14.612 -14.799 1 78.4 34 GLU B C 1
ATOM 2631 O O . GLU B 1 34 ? 28.126 -14.942 -14.225 1 78.4 34 GLU B O 1
ATOM 2636 N N . ASP B 1 35 ? 26.255 -15.508 -15.262 1 72.28 35 ASP B N 1
ATOM 2637 C CA . ASP B 1 35 ? 26.738 -16.875 -15.426 1 72.28 35 ASP B CA 1
ATOM 2638 C C . ASP B 1 35 ? 26.104 -17.538 -16.647 1 72.28 35 ASP B C 1
ATOM 2640 O O . ASP B 1 35 ? 24.896 -17.423 -16.865 1 72.28 35 ASP B O 1
ATOM 2644 N N . ASP B 1 36 ? 27.031 -18.316 -17.312 1 70.92 36 ASP B N 1
ATOM 2645 C CA . ASP B 1 36 ? 26.601 -19.236 -18.36 1 70.92 36 ASP B CA 1
ATOM 2646 C C . ASP B 1 36 ? 25.652 -18.548 -19.339 1 70.92 36 ASP B C 1
ATOM 2648 O O . ASP B 1 36 ? 24.557 -19.047 -19.606 1 70.92 36 ASP B O 1
ATOM 2652 N N . GLY B 1 37 ? 25.977 -17.286 -19.712 1 79.1 37 GLY B N 1
ATOM 2653 C CA . GLY B 1 37 ? 25.202 -16.618 -20.746 1 79.1 37 GLY B CA 1
ATOM 2654 C C . GLY B 1 37 ? 24.011 -15.854 -20.198 1 79.1 37 GLY B C 1
ATOM 2655 O O . GLY B 1 37 ? 23.21 -15.311 -20.962 1 79.1 37 GLY B O 1
ATOM 2656 N N . VAL B 1 38 ? 23.875 -15.94 -18.88 1 81.13 38 VAL B N 1
ATOM 2657 C CA . VAL B 1 38 ? 22.807 -15.178 -18.242 1 81.13 38 VAL B CA 1
ATOM 2658 C C . VAL B 1 38 ? 23.375 -13.893 -17.644 1 81.13 38 VAL B C 1
ATOM 2660 O O . VAL B 1 38 ? 24.406 -13.918 -16.969 1 81.13 38 VAL B O 1
ATOM 2663 N N . ASN B 1 39 ? 22.765 -12.743 -17.98 1 86.1 39 ASN B N 1
ATOM 2664 C CA . ASN B 1 39 ? 23.167 -11.443 -17.455 1 86.1 39 ASN B CA 1
ATOM 2665 C C . ASN B 1 39 ? 21.976 -10.672 -16.894 1 86.1 39 ASN B C 1
ATOM 2667 O O . ASN B 1 39 ? 20.973 -10.482 -17.585 1 86.1 39 ASN B O 1
ATOM 2671 N N . GLY B 1 40 ? 22.076 -10.344 -15.638 1 87.67 40 GLY B N 1
ATOM 2672 C CA . GLY B 1 40 ? 21.002 -9.581 -15.022 1 87.67 40 GLY B CA 1
ATOM 2673 C C . GLY B 1 40 ? 21.145 -9.458 -13.517 1 87.67 40 GLY B C 1
ATOM 2674 O O . GLY B 1 40 ? 22.26 -9.366 -12.999 1 87.67 40 GLY B O 1
ATOM 2675 N N . PHE B 1 41 ? 20.066 -9.307 -12.84 1 86.29 41 PHE B N 1
ATOM 2676 C CA . PHE B 1 41 ? 20.101 -9.179 -11.388 1 86.29 41 PHE B CA 1
ATOM 2677 C C . PHE B 1 41 ? 18.784 -9.637 -10.773 1 86.29 41 PHE B C 1
ATOM 2679 O O . PHE B 1 41 ? 17.774 -9.753 -11.47 1 86.29 41 PHE B O 1
ATOM 2686 N N . THR B 1 42 ? 18.844 -9.972 -9.538 1 86.82 42 THR B N 1
ATOM 2687 C CA . THR B 1 42 ? 17.684 -10.319 -8.724 1 86.82 42 THR B CA 1
ATOM 2688 C C . THR B 1 42 ? 17.671 -9.51 -7.43 1 86.82 42 THR B C 1
ATOM 2690 O O . THR B 1 42 ? 18.68 -9.44 -6.725 1 86.82 42 THR B O 1
ATOM 2693 N N . TYR B 1 43 ? 16.557 -8.811 -7.209 1 87.81 43 TYR B N 1
ATOM 2694 C CA . TYR B 1 43 ? 16.313 -8.213 -5.901 1 87.81 43 TYR B CA 1
ATOM 2695 C C . TYR B 1 43 ? 15.422 -9.109 -5.049 1 87.81 43 TYR B C 1
ATOM 2697 O O . TYR B 1 43 ? 14.457 -9.691 -5.549 1 87.81 43 TYR B O 1
ATOM 2705 N N . LYS B 1 44 ? 15.761 -9.274 -3.888 1 88.43 44 LYS B N 1
ATOM 2706 C CA . LYS B 1 44 ? 14.916 -9.947 -2.906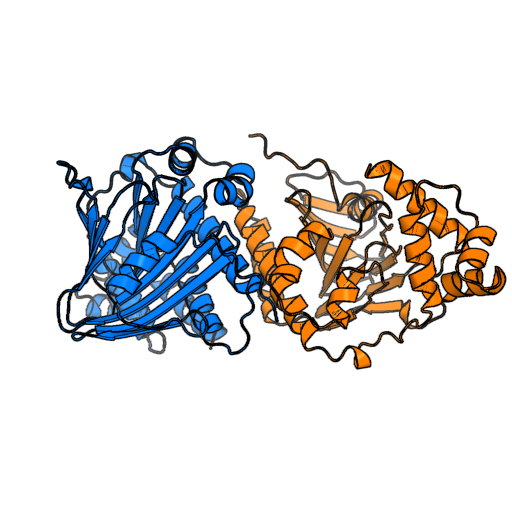 1 88.43 44 LYS B CA 1
ATOM 2707 C C . LYS B 1 44 ? 14.814 -9.132 -1.619 1 88.43 44 LYS B C 1
ATOM 2709 O O . LYS B 1 44 ? 15.832 -8.775 -1.022 1 88.43 44 LYS B O 1
ATOM 2714 N N . LEU B 1 45 ? 13.645 -8.837 -1.168 1 89.56 45 LEU B N 1
ATOM 2715 C CA . LEU B 1 45 ? 13.437 -8.084 0.064 1 89.56 45 LEU B CA 1
ATOM 2716 C C . LEU B 1 45 ? 12.398 -8.766 0.949 1 89.56 45 LEU B C 1
ATOM 2718 O O . LEU B 1 45 ? 11.281 -9.039 0.504 1 89.56 45 LEU B O 1
ATOM 2722 N N . ASN B 1 46 ? 12.808 -9.078 2.095 1 87.73 46 ASN B N 1
ATOM 2723 C CA . ASN B 1 46 ? 11.871 -9.473 3.142 1 87.73 46 ASN B CA 1
ATOM 2724 C C . ASN B 1 46 ? 11.309 -8.259 3.877 1 87.73 46 ASN B C 1
ATOM 2726 O O . ASN B 1 46 ? 11.967 -7.702 4.758 1 87.73 46 ASN B O 1
ATOM 2730 N N . LEU B 1 47 ? 10.153 -7.873 3.544 1 88.97 47 LEU B N 1
ATOM 2731 C CA . LEU B 1 47 ? 9.563 -6.667 4.114 1 88.97 47 LEU B CA 1
ATOM 2732 C C . LEU B 1 47 ? 9.134 -6.902 5.558 1 88.97 47 LEU B C 1
ATOM 2734 O O . LEU B 1 47 ? 9.303 -6.027 6.411 1 88.97 47 LEU B O 1
ATOM 2738 N N . THR B 1 48 ? 8.507 -7.969 5.839 1 85.18 48 THR B N 1
ATOM 2739 C CA . THR B 1 48 ? 8.176 -8.512 7.152 1 85.18 48 THR B CA 1
ATOM 2740 C C . THR B 1 48 ? 8.472 -10.008 7.21 1 85.18 48 THR B C 1
ATOM 2742 O O . THR B 1 48 ? 8.779 -10.625 6.188 1 85.18 48 THR B O 1
ATOM 2745 N N . PRO B 1 49 ? 8.421 -10.563 8.345 1 79.86 49 PRO B N 1
ATOM 2746 C CA . PRO B 1 49 ? 8.596 -12.017 8.403 1 79.86 49 PRO B CA 1
ATOM 2747 C C . PRO B 1 49 ? 7.541 -12.771 7.597 1 79.86 49 PRO B C 1
ATOM 2749 O O . PRO B 1 49 ? 7.732 -13.945 7.27 1 79.86 49 PRO B O 1
ATOM 2752 N N . GLU B 1 50 ? 6.47 -12.072 7.246 1 86.05 50 GLU B N 1
ATOM 2753 C CA . GLU B 1 50 ? 5.347 -12.758 6.614 1 86.05 50 GLU B CA 1
ATOM 2754 C C . GLU B 1 50 ? 5.19 -12.334 5.157 1 86.05 50 GLU B C 1
ATOM 2756 O O . GLU B 1 50 ? 4.368 -12.891 4.427 1 86.05 50 GLU B O 1
ATOM 2761 N N . LEU B 1 51 ? 5.945 -11.339 4.708 1 91.35 51 LEU B N 1
ATOM 2762 C CA . LEU B 1 51 ? 5.754 -10.761 3.382 1 91.35 51 LEU B CA 1
ATOM 2763 C C . LEU B 1 51 ? 7.095 -10.435 2.733 1 91.35 51 LEU B C 1
ATOM 2765 O O . LEU B 1 51 ? 7.925 -9.744 3.327 1 91.35 51 LEU B O 1
ATOM 2769 N N . SER B 1 52 ? 7.257 -10.935 1.527 1 90.28 52 SER B N 1
ATOM 2770 C CA . SER B 1 52 ? 8.466 -10.662 0.756 1 90.28 52 SER B CA 1
ATOM 2771 C C . SER B 1 52 ? 8.147 -10.469 -0.723 1 90.28 52 SER B C 1
ATOM 2773 O O . SER B 1 52 ? 7.065 -10.839 -1.183 1 90.28 52 SER B O 1
ATOM 2775 N N . PHE B 1 53 ? 9.059 -9.864 -1.381 1 91.72 53 PHE B N 1
ATOM 2776 C CA . PHE B 1 53 ? 8.939 -9.842 -2.834 1 91.72 53 PHE B CA 1
ATOM 2777 C C . PHE B 1 53 ? 10.302 -10.017 -3.493 1 91.72 53 PHE B C 1
ATOM 2779 O O . PHE B 1 53 ? 11.337 -9.875 -2.838 1 91.72 53 PHE B O 1
ATOM 2786 N N . MET B 1 54 ? 10.223 -10.4 -4.748 1 90.77 54 MET B N 1
ATOM 2787 C CA . MET B 1 54 ? 11.413 -10.594 -5.57 1 90.77 54 MET B CA 1
ATOM 2788 C C . MET B 1 54 ? 11.231 -9.966 -6.948 1 90.77 54 MET B C 1
ATOM 2790 O O . MET B 1 54 ? 10.155 -10.061 -7.541 1 90.77 54 MET B O 1
ATOM 2794 N N . TYR B 1 55 ? 12.251 -9.352 -7.38 1 90.26 55 TYR B N 1
ATOM 2795 C CA . TYR B 1 55 ? 12.292 -8.832 -8.742 1 90.26 55 TYR B CA 1
ATOM 2796 C C . TYR B 1 55 ? 13.493 -9.385 -9.501 1 90.26 55 TYR B C 1
ATOM 2798 O O . TYR B 1 55 ? 14.634 -9.252 -9.051 1 90.26 55 TYR B O 1
ATOM 2806 N N . ASN B 1 56 ? 13.184 -10.036 -10.608 1 88.71 56 ASN B N 1
ATOM 2807 C CA . ASN B 1 56 ? 14.221 -10.607 -11.461 1 88.71 56 ASN B CA 1
ATOM 2808 C C . ASN B 1 56 ? 14.247 -9.942 -12.834 1 88.71 56 ASN B C 1
ATOM 2810 O O . ASN B 1 56 ? 13.213 -9.83 -13.494 1 88.71 56 ASN B O 1
ATOM 2814 N N . LYS B 1 57 ? 15.374 -9.482 -13.219 1 87.78 57 LYS B N 1
ATOM 2815 C CA . LYS B 1 57 ? 15.629 -8.99 -14.57 1 87.78 57 LYS B CA 1
ATOM 2816 C C . LYS B 1 57 ? 16.893 -9.615 -15.154 1 87.78 57 LYS B C 1
ATOM 2818 O O . LYS B 1 57 ? 17.977 -9.483 -14.583 1 87.78 57 LYS B O 1
ATOM 2823 N N . PHE B 1 58 ? 16.695 -10.347 -16.321 1 86.88 58 PHE B N 1
ATOM 2824 C CA . PHE B 1 58 ? 17.88 -10.951 -16.917 1 86.88 58 PHE B CA 1
ATOM 2825 C C . PHE B 1 58 ? 17.636 -11.29 -18.383 1 86.88 58 PHE B C 1
ATOM 2827 O O . PHE B 1 58 ? 16.496 -11.262 -18.85 1 86.88 58 PHE B O 1
ATOM 2834 N N . ASN B 1 59 ? 18.661 -11.404 -19.04 1 87.24 59 ASN B N 1
ATOM 2835 C CA . ASN B 1 59 ? 18.671 -11.994 -20.375 1 87.24 59 ASN B CA 1
ATOM 2836 C C . ASN B 1 59 ? 19.548 -13.241 -20.43 1 87.24 59 ASN B C 1
ATOM 2838 O O . ASN B 1 59 ? 20.399 -13.446 -19.563 1 87.24 59 ASN B O 1
ATOM 2842 N N . THR B 1 60 ? 19.242 -14.149 -21.346 1 85.58 60 THR B N 1
ATOM 2843 C CA . THR B 1 60 ? 19.999 -15.391 -21.451 1 85.58 60 THR B CA 1
ATOM 2844 C C . THR B 1 60 ? 20.197 -15.782 -22.912 1 85.58 60 THR B C 1
ATOM 2846 O O . THR B 1 60 ? 19.3 -15.595 -23.737 1 85.58 60 THR B O 1
ATOM 2849 N N . ASP B 1 61 ? 21.399 -16.241 -23.173 1 86.68 61 ASP B N 1
ATOM 2850 C CA . ASP B 1 61 ? 21.722 -16.71 -24.517 1 86.68 61 ASP B CA 1
ATOM 2851 C C . ASP B 1 61 ? 21.229 -18.139 -24.734 1 86.68 61 ASP B C 1
ATOM 2853 O O . ASP B 1 61 ? 21.176 -18.617 -25.868 1 86.68 61 ASP B O 1
ATOM 2857 N N . ALA B 1 62 ? 20.909 -18.86 -23.669 1 83.38 62 ALA B N 1
ATOM 2858 C CA . ALA B 1 62 ? 20.371 -20.218 -23.69 1 83.38 62 ALA B CA 1
ATOM 2859 C C . ALA B 1 62 ? 19.17 -20.347 -22.758 1 83.38 62 ALA B C 1
ATOM 2861 O O . ALA B 1 62 ? 18.976 -19.517 -21.867 1 83.38 62 ALA B O 1
ATOM 2862 N N . PRO B 1 63 ? 18.358 -21.359 -23.028 1 82.52 63 PRO B N 1
ATOM 2863 C CA . PRO B 1 63 ? 17.242 -21.569 -22.103 1 82.52 63 PRO B CA 1
ATOM 2864 C C . PRO B 1 63 ? 17.702 -21.797 -20.665 1 82.52 63 PRO B C 1
ATOM 2866 O O . PRO B 1 63 ? 18.722 -22.452 -20.436 1 82.52 63 PRO B O 1
ATOM 2869 N N . VAL B 1 64 ? 17.03 -21.095 -19.761 1 81.51 64 VAL B N 1
ATOM 2870 C CA . VAL B 1 64 ? 17.352 -21.219 -18.343 1 81.51 64 VAL B CA 1
ATOM 2871 C C . VAL B 1 64 ? 16.193 -21.886 -17.606 1 81.51 64 VAL B C 1
ATOM 2873 O O . VAL B 1 64 ? 15.037 -21.485 -17.762 1 81.51 64 VAL B O 1
ATOM 2876 N N . ASN B 1 65 ? 16.544 -22.919 -16.851 1 80 65 ASN B N 1
ATOM 2877 C CA . ASN B 1 65 ? 15.56 -23.613 -16.027 1 80 65 ASN B CA 1
ATOM 2878 C C . ASN B 1 65 ? 15.802 -23.369 -14.54 1 80 65 ASN B C 1
ATOM 2880 O O . ASN B 1 65 ? 16.924 -23.527 -14.055 1 80 65 ASN B O 1
ATOM 2884 N N . ILE B 1 66 ? 14.708 -22.833 -13.958 1 78.21 66 ILE B N 1
ATOM 2885 C CA . ILE B 1 66 ? 14.78 -22.632 -12.515 1 78.21 66 ILE B CA 1
ATOM 2886 C C . ILE B 1 66 ? 13.75 -23.517 -11.818 1 78.21 66 ILE B C 1
ATOM 2888 O O . ILE B 1 66 ? 12.56 -23.467 -12.14 1 78.21 66 ILE B O 1
ATOM 2892 N N . LEU B 1 67 ? 14.286 -24.316 -10.915 1 75.89 67 LEU B N 1
ATOM 2893 C CA . LEU B 1 67 ? 13.4 -25.168 -10.129 1 75.89 67 LEU B CA 1
ATOM 2894 C C . LEU B 1 67 ? 12.998 -24.481 -8.829 1 75.89 67 LEU B C 1
ATOM 2896 O O . LEU B 1 67 ? 13.858 -24.091 -8.036 1 75.89 67 LEU B O 1
ATOM 2900 N N . ARG B 1 68 ? 11.745 -24.191 -8.682 1 73.89 68 ARG B N 1
ATOM 2901 C CA . ARG B 1 68 ? 11.203 -23.704 -7.418 1 73.89 68 ARG B CA 1
ATOM 2902 C C . ARG B 1 68 ? 10.656 -24.853 -6.578 1 73.89 68 ARG B C 1
ATOM 2904 O O . ARG B 1 68 ? 9.731 -25.551 -6.999 1 73.89 68 ARG B O 1
ATOM 2911 N N . LYS B 1 69 ? 11.25 -24.952 -5.488 1 68.5 69 LYS B N 1
ATOM 2912 C CA . LYS B 1 69 ? 10.805 -26.007 -4.582 1 68.5 69 LYS B CA 1
ATOM 2913 C C . LYS B 1 69 ? 9.769 -25.481 -3.592 1 68.5 69 LYS B C 1
ATOM 2915 O O . LYS B 1 69 ? 9.893 -24.36 -3.093 1 68.5 69 LYS B O 1
ATOM 2920 N N . SER B 1 70 ? 8.753 -26.26 -3.463 1 62.17 70 SER B N 1
ATOM 2921 C CA . SER B 1 70 ? 7.679 -25.884 -2.55 1 62.17 70 SER B CA 1
ATOM 2922 C C . SER B 1 70 ? 8.134 -25.968 -1.097 1 62.17 70 SER B C 1
ATOM 2924 O O . SER B 1 70 ? 9.088 -26.681 -0.78 1 62.17 70 SER B O 1
ATOM 2926 N N . ASP B 1 71 ? 7.719 -24.965 -0.328 1 60.04 71 ASP B N 1
ATOM 2927 C CA . ASP B 1 71 ? 7.876 -25.031 1.122 1 60.04 71 ASP B CA 1
ATOM 2928 C C . ASP B 1 71 ? 6.633 -25.623 1.782 1 60.04 71 ASP B C 1
ATOM 2930 O O . ASP B 1 71 ? 5.581 -24.981 1.825 1 60.04 71 ASP B O 1
ATOM 2934 N N . SER B 1 72 ? 6.726 -26.869 2.14 1 55.79 72 SER B N 1
ATOM 2935 C CA . SER B 1 72 ? 5.571 -27.566 2.696 1 55.79 72 SER B CA 1
ATOM 2936 C C . SER B 1 72 ? 5.304 -27.134 4.134 1 55.79 72 SER B C 1
ATOM 2938 O O . SER B 1 72 ? 4.241 -27.425 4.687 1 55.79 72 SER B O 1
ATOM 2940 N N . SER B 1 73 ? 6.266 -26.44 4.748 1 60.09 73 SER B N 1
ATOM 2941 C CA . SER B 1 73 ? 6.139 -26.126 6.168 1 60.09 73 SER B CA 1
ATOM 2942 C C . SER B 1 73 ? 5.254 -24.903 6.387 1 60.09 73 SER B C 1
ATOM 2944 O O . SER B 1 73 ? 4.708 -24.712 7.475 1 60.09 73 SER B O 1
ATOM 2946 N N . SER B 1 74 ? 5.113 -24.146 5.358 1 64.48 74 SER B N 1
ATOM 2947 C CA . SER B 1 74 ? 4.327 -22.927 5.515 1 64.48 74 SER B CA 1
ATOM 2948 C C . SER B 1 74 ? 3.431 -22.686 4.305 1 64.48 74 SER B C 1
ATOM 2950 O O . SER B 1 74 ? 3.799 -23.02 3.177 1 64.48 74 SER B O 1
ATOM 2952 N N . PHE B 1 75 ? 2.199 -22.427 4.645 1 69.88 75 PHE B N 1
ATOM 2953 C CA . PHE B 1 75 ? 1.318 -22.029 3.554 1 69.88 75 PHE B CA 1
ATOM 2954 C C . PHE B 1 75 ? 1.686 -20.643 3.038 1 69.88 75 PHE B C 1
ATOM 2956 O O . PHE B 1 75 ? 1.611 -19.66 3.777 1 69.88 75 PHE B O 1
ATOM 2963 N N . LEU B 1 76 ? 2.198 -20.663 1.803 1 78.19 76 LEU B N 1
ATOM 2964 C CA . LEU B 1 76 ? 2.569 -19.407 1.159 1 78.19 76 LEU B CA 1
ATOM 2965 C C . LEU B 1 76 ? 1.741 -19.177 -0.1 1 78.19 76 LEU B C 1
ATOM 2967 O O . LEU B 1 76 ? 1.426 -20.125 -0.824 1 78.19 76 LEU B O 1
ATOM 2971 N N . ILE B 1 77 ? 1.332 -18.028 -0.208 1 82.17 77 ILE B N 1
ATOM 2972 C CA . ILE B 1 77 ? 0.742 -17.588 -1.468 1 82.17 77 ILE B CA 1
ATOM 2973 C C . ILE B 1 77 ? 1.782 -16.829 -2.288 1 82.17 77 ILE B C 1
ATOM 2975 O O . ILE B 1 77 ? 2.481 -15.959 -1.764 1 82.17 77 ILE B O 1
ATOM 2979 N N . GLN B 1 78 ? 1.893 -17.257 -3.492 1 83.72 78 GLN B N 1
ATOM 2980 C CA . GLN B 1 78 ? 2.831 -16.586 -4.385 1 83.72 78 GLN B CA 1
ATOM 2981 C C . GLN B 1 78 ? 2.118 -16.026 -5.612 1 83.72 78 GLN B C 1
ATOM 2983 O O . GLN B 1 78 ? 1.333 -16.726 -6.254 1 83.72 78 GLN B O 1
ATOM 2988 N N . ILE B 1 79 ? 2.342 -14.826 -5.897 1 87.14 79 ILE B N 1
ATOM 2989 C CA . ILE B 1 79 ? 1.833 -14.169 -7.096 1 87.14 79 ILE B CA 1
ATOM 2990 C C . ILE B 1 79 ? 2.999 -13.739 -7.983 1 87.14 79 ILE B C 1
ATOM 2992 O O . ILE B 1 79 ? 3.856 -12.961 -7.558 1 87.14 79 ILE B O 1
ATOM 2996 N N . ASP B 1 80 ? 3.01 -14.292 -9.175 1 85.6 80 ASP B N 1
ATOM 2997 C CA . ASP B 1 80 ? 4.086 -14.006 -10.118 1 85.6 80 ASP B CA 1
ATOM 2998 C C . ASP B 1 80 ? 3.594 -13.124 -11.263 1 85.6 80 ASP B C 1
ATOM 3000 O O . ASP B 1 80 ? 2.735 -13.535 -12.046 1 85.6 80 ASP B O 1
ATOM 3004 N N . PHE B 1 81 ? 4.148 -11.957 -11.33 1 88.42 81 PHE B N 1
ATOM 3005 C CA . PHE B 1 81 ? 3.861 -11.048 -12.434 1 88.42 81 PHE B CA 1
ATOM 3006 C C . PHE B 1 81 ? 4.955 -11.119 -13.492 1 88.42 81 PHE B C 1
ATOM 3008 O O . PHE B 1 81 ? 6.064 -10.626 -13.28 1 88.42 81 PHE B O 1
ATOM 3015 N N . HIS B 1 82 ? 4.63 -11.709 -14.583 1 85.26 82 HIS B N 1
ATOM 3016 C CA . HIS B 1 82 ? 5.551 -11.788 -15.712 1 85.26 82 HIS B CA 1
ATOM 3017 C C . HIS B 1 82 ? 5.43 -10.561 -16.609 1 85.26 82 HIS B C 1
ATOM 3019 O O . HIS B 1 82 ? 4.579 -10.52 -17.501 1 85.26 82 HIS B O 1
ATOM 3025 N N . LEU B 1 83 ? 6.318 -9.652 -16.424 1 85.52 83 LEU B N 1
ATOM 3026 C CA . LEU B 1 83 ? 6.2 -8.341 -17.052 1 85.52 83 LEU B CA 1
ATOM 3027 C C . LEU B 1 83 ? 6.753 -8.366 -18.473 1 85.52 83 LEU B C 1
ATOM 3029 O O . LEU B 1 83 ? 6.305 -7.604 -19.332 1 85.52 83 LEU B O 1
ATOM 3033 N N . LYS B 1 84 ? 7.751 -9.131 -18.684 1 85.02 84 LYS B N 1
ATOM 3034 C CA . LYS B 1 84 ? 8.383 -9.26 -19.994 1 85.02 84 LYS B CA 1
ATOM 3035 C C . LYS B 1 84 ? 8.983 -10.651 -20.18 1 85.02 84 LYS B C 1
ATOM 3037 O O . LYS B 1 84 ? 9.53 -11.228 -19.238 1 85.02 84 LYS B O 1
ATOM 3042 N N . GLY B 1 85 ? 8.902 -11.149 -21.438 1 83.47 85 GLY B N 1
ATOM 3043 C CA . GLY B 1 85 ? 9.538 -12.406 -21.797 1 83.47 85 GLY B CA 1
ATOM 3044 C C . GLY B 1 85 ? 8.59 -13.589 -21.754 1 83.47 85 GLY B C 1
ATOM 3045 O O . GLY B 1 85 ? 7.508 -13.503 -21.168 1 83.47 85 GLY B O 1
ATOM 3046 N N . GLN B 1 86 ? 9.023 -14.58 -22.374 1 83.49 86 GLN B N 1
ATOM 3047 C CA . GLN B 1 86 ? 8.229 -15.803 -22.425 1 83.49 86 GLN B CA 1
ATOM 3048 C C . GLN B 1 86 ? 8.851 -16.9 -21.566 1 83.49 86 GLN B C 1
ATOM 3050 O O . GLN B 1 86 ? 10.072 -17.07 -21.555 1 83.49 86 GLN B O 1
ATOM 3055 N N . SER B 1 87 ? 7.995 -17.466 -20.788 1 82.92 87 SER B N 1
ATOM 3056 C CA . SER B 1 87 ? 8.44 -18.585 -19.964 1 82.92 87 SER B CA 1
ATOM 3057 C C . SER B 1 87 ? 7.365 -19.662 -19.867 1 82.92 87 SER B C 1
ATOM 3059 O O . SER B 1 87 ? 6.173 -19.369 -19.984 1 82.92 87 SER B O 1
ATOM 3061 N N . ASP B 1 88 ? 7.823 -20.849 -19.767 1 81.87 88 ASP B N 1
ATOM 3062 C CA . ASP B 1 88 ? 6.927 -21.967 -19.49 1 81.87 88 ASP B CA 1
ATOM 3063 C C . ASP B 1 88 ? 6.997 -22.377 -18.021 1 81.87 88 ASP B C 1
ATOM 3065 O O . ASP B 1 88 ? 8.08 -22.41 -17.432 1 81.87 88 ASP B O 1
ATOM 3069 N N . ILE B 1 89 ? 5.869 -22.506 -17.482 1 78.39 89 ILE B N 1
ATOM 3070 C CA . ILE B 1 89 ? 5.766 -22.958 -16.099 1 78.39 89 ILE B CA 1
ATOM 3071 C C . ILE B 1 89 ? 5.218 -24.383 -16.061 1 78.39 89 ILE B C 1
ATOM 3073 O O . ILE B 1 89 ? 4.123 -24.647 -16.564 1 78.39 89 ILE B O 1
ATOM 3077 N N . VAL B 1 90 ? 6.031 -25.197 -15.5 1 74.32 90 VAL B N 1
ATOM 3078 C CA . VAL B 1 90 ? 5.645 -26.601 -15.404 1 74.32 90 VAL B CA 1
ATOM 3079 C C . VAL B 1 90 ? 5.555 -27.013 -13.937 1 74.32 90 VAL B C 1
ATOM 3081 O O . VAL B 1 90 ? 6.562 -27.02 -13.225 1 74.32 90 VAL B O 1
ATOM 3084 N N . TYR B 1 91 ? 4.429 -27.234 -13.512 1 68.63 91 TYR B N 1
ATOM 3085 C CA . TYR B 1 91 ? 4.274 -27.71 -12.142 1 68.63 91 TYR B CA 1
ATOM 3086 C C . TYR B 1 91 ? 4.608 -29.194 -12.04 1 68.63 91 TYR B C 1
ATOM 3088 O O . TYR B 1 91 ? 4.321 -29.966 -12.957 1 68.63 91 TYR B O 1
ATOM 3096 N N . LEU B 1 92 ? 5.3 -29.383 -10.987 1 62.69 92 LEU B N 1
ATOM 3097 C CA . LEU B 1 92 ? 5.781 -30.747 -10.795 1 62.69 92 LEU B CA 1
ATOM 3098 C C . LEU B 1 92 ? 5.066 -31.417 -9.627 1 62.69 92 LEU B C 1
ATOM 3100 O O . LEU B 1 92 ? 4.878 -30.803 -8.574 1 62.69 92 LEU B O 1
ATOM 3104 N N . PRO B 1 93 ? 4.722 -32.686 -9.766 1 56.76 93 PRO B N 1
ATOM 3105 C CA . PRO B 1 93 ? 4.827 -33.481 -10.992 1 56.76 93 PRO B CA 1
ATOM 3106 C C . PRO B 1 93 ? 3.912 -32.972 -12.104 1 56.76 93 PRO B C 1
ATOM 3108 O O . PRO B 1 93 ? 2.871 -32.371 -11.826 1 56.76 93 PRO B O 1
ATOM 3111 N N . GLU B 1 94 ? 4.561 -32.924 -13.318 1 55.82 94 GLU B N 1
ATOM 3112 C CA . GLU B 1 94 ? 3.77 -32.456 -14.453 1 55.82 94 GLU B CA 1
ATOM 3113 C C . GLU B 1 94 ? 2.376 -33.077 -14.447 1 55.82 94 GLU B C 1
ATOM 3115 O O . GLU B 1 94 ? 2.236 -34.3 -14.508 1 55.82 94 GLU B O 1
ATOM 3120 N N . PRO B 1 95 ? 1.5 -32.144 -14.03 1 49.22 95 PRO B N 1
ATOM 3121 C CA . PRO B 1 95 ? 0.175 -32.765 -14.094 1 49.22 95 PRO B CA 1
ATOM 3122 C C . PRO B 1 95 ? -0.177 -33.262 -15.494 1 49.22 95 PRO B C 1
ATOM 3124 O O . PRO B 1 95 ? 0.346 -32.747 -16.486 1 49.22 95 PRO B O 1
ATOM 3127 N N . ASN B 1 96 ? -0.623 -34.459 -15.625 1 46.35 96 ASN B N 1
ATOM 3128 C CA . ASN B 1 96 ? -1.095 -34.985 -16.902 1 46.35 96 ASN B CA 1
ATOM 3129 C C . ASN B 1 96 ? -2.022 -33.999 -17.606 1 46.35 96 ASN B C 1
ATOM 3131 O O . ASN B 1 96 ? -2.424 -34.226 -18.749 1 46.35 96 ASN B O 1
ATOM 3135 N N . SER B 1 97 ? -2.466 -33.018 -16.88 1 43.63 97 SER B N 1
ATOM 3136 C CA . SER B 1 97 ? -3.397 -32.099 -17.526 1 43.63 97 SER B CA 1
ATOM 3137 C C . SER B 1 97 ? -2.679 -30.857 -18.043 1 43.63 97 SER B C 1
ATOM 3139 O O . SER B 1 97 ? -1.571 -30.546 -17.603 1 43.63 97 SER B O 1
ATOM 3141 N N . GLN B 1 98 ? -3.049 -30.367 -19.205 1 45.59 98 GLN B N 1
ATOM 3142 C CA . GLN B 1 98 ? -2.569 -29.144 -19.84 1 45.59 98 GLN B CA 1
ATOM 3143 C C . GLN B 1 98 ? -2.398 -28.024 -18.818 1 45.59 98 GLN B C 1
ATOM 3145 O O . GLN B 1 98 ? -1.763 -27.007 -19.104 1 45.59 98 GLN B O 1
ATOM 3150 N N . ILE B 1 99 ? -2.935 -28.236 -17.698 1 48.32 99 ILE B N 1
ATOM 3151 C CA . ILE B 1 99 ? -2.922 -27.189 -16.683 1 48.32 99 ILE B CA 1
ATOM 3152 C C . ILE B 1 99 ? -1.53 -27.086 -16.064 1 48.32 99 ILE B C 1
ATOM 3154 O O . ILE B 1 99 ? -1.152 -26.036 -15.541 1 48.32 99 ILE B O 1
ATOM 3158 N N . GLY B 1 100 ? -0.777 -28.114 -16.341 1 54.57 100 GLY B N 1
ATOM 3159 C CA . GLY B 1 100 ? 0.523 -28.174 -15.69 1 54.57 100 GLY B CA 1
ATOM 3160 C C . GLY B 1 100 ? 1.582 -27.349 -16.396 1 54.57 100 GLY B C 1
ATOM 3161 O O . GLY B 1 100 ? 2.678 -27.152 -15.867 1 54.57 100 GLY B O 1
ATOM 3162 N N . LYS B 1 101 ? 1.139 -27.071 -17.561 1 63.06 101 LYS B N 1
ATOM 3163 C CA . LYS B 1 101 ? 2.077 -26.25 -18.321 1 63.06 101 LYS B CA 1
ATOM 3164 C C . LYS B 1 101 ? 1.449 -24.915 -18.712 1 63.06 101 LYS B C 1
ATOM 3166 O O . LYS B 1 101 ? 0.384 -24.883 -19.332 1 63.06 101 LYS B O 1
ATOM 3171 N N . LEU B 1 102 ? 1.958 -23.964 -18.156 1 70.68 102 LEU B N 1
ATOM 3172 C CA . LEU B 1 102 ? 1.517 -22.619 -18.511 1 70.68 102 LEU B CA 1
ATOM 3173 C C . LEU B 1 102 ? 2.617 -21.864 -19.25 1 70.68 102 LEU B C 1
ATOM 3175 O O . LEU B 1 102 ? 3.798 -22.007 -18.928 1 70.68 102 LEU B O 1
ATOM 3179 N N . THR B 1 103 ? 2.135 -21.349 -20.367 1 74.48 103 THR B N 1
ATOM 3180 C CA . THR B 1 103 ? 3.05 -20.43 -21.035 1 74.48 103 THR B CA 1
ATOM 3181 C C . THR B 1 103 ? 2.724 -18.984 -20.674 1 74.48 103 THR B C 1
ATOM 3183 O O . THR B 1 103 ? 1.59 -18.534 -20.852 1 74.48 103 THR B O 1
ATOM 3186 N N . SER B 1 104 ? 3.661 -18.415 -20.02 1 74.48 104 SER B N 1
ATOM 3187 C CA . SER B 1 104 ? 3.496 -17.007 -19.673 1 74.48 104 SER B CA 1
ATOM 3188 C C . SER B 1 104 ? 4.195 -16.103 -20.683 1 74.48 104 SER B C 1
ATOM 3190 O O . SER B 1 104 ? 5.324 -16.378 -21.094 1 74.48 104 SER B O 1
ATOM 3192 N N . LYS B 1 105 ? 3.419 -15.162 -21.169 1 75.68 105 LYS B N 1
ATOM 3193 C CA . LYS B 1 105 ? 3.947 -14.116 -22.039 1 75.68 105 LYS B CA 1
ATOM 3194 C C . LYS B 1 105 ? 3.934 -12.76 -21.339 1 75.68 105 LYS B C 1
ATOM 3196 O O . LYS B 1 105 ? 3.737 -12.684 -20.124 1 75.68 105 LYS B O 1
ATOM 3201 N N . ASN B 1 106 ? 4.125 -11.744 -22.082 1 74.16 106 ASN B N 1
ATOM 3202 C CA . ASN B 1 106 ? 4.158 -10.405 -21.502 1 74.16 106 ASN B CA 1
ATOM 3203 C C . ASN B 1 106 ? 2.859 -10.079 -20.771 1 74.16 106 ASN B C 1
ATOM 3205 O O . ASN B 1 106 ? 1.771 -10.371 -21.27 1 74.16 106 ASN B O 1
ATOM 3209 N N . PHE B 1 107 ? 3.035 -9.695 -19.526 1 74.41 107 PHE B N 1
ATOM 3210 C CA . PHE B 1 107 ? 1.986 -9.104 -18.704 1 74.41 107 PHE B CA 1
ATOM 3211 C C . PHE B 1 107 ? 0.966 -10.158 -18.288 1 74.41 107 PHE B C 1
ATOM 3213 O O . PHE B 1 107 ? -0.242 -9.937 -18.396 1 74.41 107 PHE B O 1
ATOM 3220 N N . ASN B 1 108 ? 1.495 -11.345 -17.977 1 78.79 108 ASN B N 1
ATOM 3221 C CA . ASN B 1 108 ? 0.685 -12.389 -17.357 1 78.79 108 ASN B CA 1
ATOM 3222 C C . ASN B 1 108 ? 0.916 -12.456 -15.85 1 78.79 108 ASN B C 1
ATOM 3224 O O . ASN B 1 108 ? 1.998 -12.119 -15.368 1 78.79 108 ASN B O 1
ATOM 3228 N N . VAL B 1 109 ? -0.1 -12.805 -15.151 1 80.71 109 VAL B N 1
ATOM 3229 C CA . VAL B 1 109 ? 0.009 -12.993 -13.709 1 80.71 109 VAL B CA 1
ATOM 3230 C C . VAL B 1 109 ? -0.443 -14.403 -13.335 1 80.71 109 VAL B C 1
ATOM 3232 O O . VAL B 1 109 ? -1.41 -14.921 -13.899 1 80.71 109 VAL B O 1
ATOM 3235 N N . LEU B 1 110 ? 0.301 -14.993 -12.481 1 79.19 110 LEU B N 1
ATOM 3236 C CA . LEU B 1 110 ? 0.018 -16.341 -12.001 1 79.19 110 LEU B CA 1
ATOM 3237 C C . LEU B 1 110 ? -0.085 -16.365 -10.479 1 79.19 110 LEU B C 1
ATOM 3239 O O . LEU B 1 110 ? 0.797 -15.854 -9.785 1 79.19 110 LEU B O 1
ATOM 3243 N N . LEU B 1 111 ? -1.177 -16.745 -9.98 1 80.45 111 LEU B N 1
ATOM 3244 C CA . LEU B 1 111 ? -1.346 -17.001 -8.554 1 80.45 111 LEU B CA 1
ATOM 3245 C C . LEU B 1 111 ? -1.121 -18.475 -8.236 1 80.45 111 LEU B C 1
ATOM 3247 O O . LEU B 1 111 ? -1.724 -19.349 -8.863 1 80.45 111 LEU B O 1
ATOM 3251 N N . SER B 1 112 ? -0.175 -18.73 -7.459 1 71.8 112 SER B N 1
ATOM 3252 C CA . SER B 1 112 ? 0.095 -20.119 -7.1 1 71.8 112 SER B CA 1
ATOM 3253 C C . SER B 1 112 ? 0.228 -20.284 -5.59 1 71.8 112 SER B C 1
ATOM 3255 O O . SER B 1 112 ? 0.583 -19.337 -4.886 1 71.8 112 SER B O 1
ATOM 3257 N N . ASN B 1 113 ? -0.26 -21.346 -5.144 1 62.91 113 ASN B N 1
ATOM 3258 C CA . ASN B 1 113 ? 0.047 -21.706 -3.764 1 62.91 113 ASN B CA 1
ATOM 3259 C C . ASN B 1 113 ? 1.356 -22.483 -3.665 1 62.91 113 ASN B C 1
ATOM 3261 O O . ASN B 1 113 ? 1.819 -23.057 -4.652 1 62.91 113 ASN B O 1
ATOM 3265 N N . SER B 1 114 ? 2.241 -22.232 -2.676 1 57.07 114 SER B N 1
ATOM 3266 C CA . SER B 1 114 ? 3.625 -22.672 -2.534 1 57.07 114 SER B CA 1
ATOM 3267 C C . SER B 1 114 ? 3.707 -24.179 -2.318 1 57.07 114 SER B C 1
ATOM 3269 O O . SER B 1 114 ? 4.763 -24.704 -1.96 1 57.07 114 SER B O 1
ATOM 3271 N N . TYR B 1 115 ? 2.66 -24.944 -2.701 1 57.05 115 TYR B N 1
ATOM 3272 C CA . TYR B 1 115 ? 2.768 -26.341 -2.298 1 57.05 115 TYR B CA 1
ATOM 3273 C C . TYR B 1 115 ? 3.267 -27.204 -3.452 1 57.05 115 TYR B C 1
ATOM 3275 O O . TYR B 1 115 ? 3.441 -28.415 -3.299 1 57.05 115 TYR B O 1
ATOM 3283 N N . LEU B 1 116 ? 3.429 -26.522 -4.566 1 59.68 116 LEU B N 1
ATOM 3284 C CA . LEU B 1 116 ? 3.861 -27.329 -5.703 1 59.68 116 LEU B CA 1
ATOM 3285 C C . LEU B 1 116 ? 5.238 -26.89 -6.189 1 59.68 116 LEU B C 1
ATOM 3287 O O . LEU B 1 116 ? 5.535 -25.694 -6.227 1 59.68 116 LEU B O 1
ATOM 3291 N N . ASP B 1 117 ? 5.983 -27.889 -6.384 1 66.29 117 ASP B N 1
ATOM 3292 C CA . ASP B 1 117 ? 7.217 -27.601 -7.109 1 66.29 117 ASP B CA 1
ATOM 3293 C C . ASP B 1 117 ? 6.922 -27.133 -8.532 1 66.29 117 ASP B C 1
ATOM 3295 O O . ASP B 1 117 ? 5.916 -27.53 -9.125 1 66.29 117 ASP B O 1
ATOM 3299 N N . CYS B 1 118 ? 7.583 -26.205 -8.952 1 73.38 118 CYS B N 1
ATOM 3300 C CA . CYS B 1 118 ? 7.405 -25.784 -10.337 1 73.38 118 CYS B CA 1
ATOM 3301 C C . CYS B 1 118 ? 8.747 -25.468 -10.987 1 73.38 118 CYS B C 1
ATOM 3303 O O . CYS B 1 118 ? 9.703 -25.103 -10.302 1 73.38 118 CYS B O 1
ATOM 3305 N N . GLU B 1 119 ? 8.775 -25.839 -12.265 1 75.63 119 GLU B N 1
ATOM 3306 C CA . GLU B 1 119 ? 9.918 -25.451 -13.085 1 75.63 119 GLU B CA 1
ATOM 3307 C C . GLU B 1 119 ? 9.578 -24.261 -13.978 1 75.63 119 GLU B C 1
ATOM 3309 O O . GLU B 1 119 ? 8.573 -24.282 -14.693 1 75.63 119 GLU B O 1
ATOM 3314 N N . LEU B 1 120 ? 10.345 -23.252 -13.834 1 80.41 120 LEU B N 1
ATOM 3315 C CA . LEU B 1 120 ? 10.241 -22.106 -14.73 1 80.41 120 LEU B CA 1
ATOM 3316 C C . LEU B 1 120 ? 11.282 -22.189 -15.841 1 80.41 120 LEU B C 1
ATOM 3318 O O . LEU B 1 120 ? 12.485 -22.224 -15.57 1 80.41 120 LEU B O 1
ATOM 3322 N N . LYS B 1 121 ? 10.785 -22.271 -17.012 1 84.1 121 LYS B N 1
ATOM 3323 C CA . LYS B 1 121 ? 11.661 -22.35 -18.178 1 84.1 121 LYS B CA 1
ATOM 3324 C C . LYS B 1 121 ? 11.639 -21.047 -18.971 1 84.1 121 LYS B C 1
ATOM 3326 O O . LYS B 1 121 ? 10.688 -20.778 -19.707 1 84.1 121 LYS B O 1
ATOM 3331 N N . TYR B 1 122 ? 12.777 -20.339 -18.913 1 87.17 122 TYR B N 1
ATOM 3332 C CA . TYR B 1 122 ? 12.87 -19.053 -19.596 1 87.17 122 TYR B CA 1
ATOM 3333 C C . TYR B 1 122 ? 13.457 -19.219 -20.993 1 87.17 122 TYR B C 1
ATOM 3335 O O . TYR B 1 122 ? 14.474 -19.893 -21.17 1 87.17 122 TYR B O 1
ATOM 3343 N N . HIS B 1 123 ? 12.832 -18.622 -21.93 1 88.94 123 HIS B N 1
ATOM 3344 C CA . HIS B 1 123 ? 13.283 -18.726 -23.313 1 88.94 123 HIS B CA 1
ATOM 3345 C C . HIS B 1 123 ? 14.491 -17.832 -23.568 1 88.94 123 HIS B C 1
ATOM 3347 O O . HIS B 1 123 ? 14.656 -16.801 -22.911 1 88.94 123 HIS B O 1
ATOM 3353 N N . GLU B 1 124 ? 15.317 -18.192 -24.516 1 88.98 124 GLU B N 1
ATOM 3354 C CA . GLU B 1 124 ? 16.566 -17.486 -24.788 1 88.98 124 GLU B CA 1
ATOM 3355 C C . GLU B 1 124 ? 16.328 -16.265 -25.671 1 88.98 124 GLU B C 1
ATOM 3357 O O . GLU B 1 124 ? 15.22 -16.06 -26.172 1 88.98 124 GLU B O 1
ATOM 3362 N N . ASP B 1 125 ? 17.316 -15.45 -25.721 1 86.69 125 ASP B N 1
ATOM 3363 C CA . ASP B 1 125 ? 17.452 -14.326 -26.642 1 86.69 125 ASP B CA 1
ATOM 3364 C C . ASP B 1 125 ? 16.338 -13.303 -26.428 1 86.69 125 ASP B C 1
ATOM 3366 O O . ASP B 1 125 ? 15.75 -12.807 -27.391 1 86.69 125 ASP B O 1
ATOM 3370 N N . GLN B 1 126 ? 15.919 -13.157 -25.141 1 84.73 126 GLN B N 1
ATOM 3371 C CA . GLN B 1 126 ? 14.952 -12.128 -24.775 1 84.73 126 GLN B CA 1
ATOM 3372 C C . GLN B 1 126 ? 15.152 -11.673 -23.332 1 84.73 126 GLN B C 1
ATOM 3374 O O . GLN B 1 126 ? 15.787 -12.37 -22.538 1 84.73 126 GLN B O 1
ATOM 3379 N N . ASP B 1 127 ? 14.61 -10.488 -23.022 1 84.51 127 ASP B N 1
ATOM 3380 C CA . ASP B 1 127 ? 14.64 -9.956 -21.664 1 84.51 127 ASP B CA 1
ATOM 3381 C C . ASP B 1 127 ? 13.51 -10.542 -20.82 1 84.51 127 ASP B C 1
ATOM 3383 O O . ASP B 1 127 ? 12.385 -10.695 -21.3 1 84.51 127 ASP B O 1
ATOM 3387 N N . HIS B 1 128 ? 13.895 -10.943 -19.683 1 87.05 128 HIS B N 1
ATOM 3388 C CA . HIS B 1 128 ? 12.906 -11.437 -18.732 1 87.05 128 HIS B CA 1
ATOM 3389 C C . HIS B 1 128 ? 12.795 -10.515 -17.523 1 87.05 128 HIS B C 1
ATOM 3391 O O . HIS B 1 128 ? 13.802 -10.196 -16.886 1 87.05 128 HIS B O 1
ATOM 3397 N N . HIS B 1 129 ? 11.554 -9.938 -17.249 1 88.92 129 HIS B N 1
ATOM 3398 C CA . HIS B 1 129 ? 11.214 -9.163 -16.061 1 88.92 129 HIS B CA 1
ATOM 3399 C C . HIS B 1 129 ? 10.088 -9.825 -15.275 1 88.92 129 HIS B C 1
ATOM 3401 O O . HIS B 1 129 ? 8.967 -9.95 -15.773 1 88.92 129 HIS B O 1
ATOM 3407 N N . ASN B 1 130 ? 10.406 -10.306 -14.132 1 88.74 130 ASN B N 1
ATOM 3408 C CA . ASN B 1 130 ? 9.419 -10.973 -13.289 1 88.74 130 ASN B CA 1
ATOM 3409 C C . ASN B 1 130 ? 9.373 -10.364 -11.89 1 88.74 130 ASN B C 1
ATOM 3411 O O . ASN B 1 130 ? 10.416 -10.073 -11.301 1 88.74 130 ASN B O 1
ATOM 3415 N N . PHE B 1 131 ? 8.205 -10.073 -11.416 1 91.58 131 PHE B N 1
ATOM 3416 C CA . PHE B 1 131 ? 7.969 -9.575 -10.065 1 91.58 131 PHE B CA 1
ATOM 3417 C C . PHE B 1 131 ? 7.094 -10.542 -9.277 1 91.58 131 PHE B C 1
ATOM 3419 O O . PHE B 1 131 ? 5.98 -10.862 -9.697 1 91.58 131 PHE B O 1
ATOM 3426 N N . SER B 1 132 ? 7.59 -11.015 -8.154 1 90.53 132 SER B N 1
ATOM 3427 C CA . SER B 1 132 ? 6.867 -12.014 -7.373 1 90.53 132 SER B CA 1
ATOM 3428 C C . SER B 1 132 ? 6.604 -11.522 -5.954 1 90.53 132 SER B C 1
ATOM 3430 O O . SER B 1 132 ? 7.473 -10.902 -5.335 1 90.53 132 SER B O 1
ATOM 3432 N N . ILE B 1 133 ? 5.446 -11.748 -5.493 1 92.26 133 ILE B N 1
ATOM 3433 C CA . ILE B 1 133 ? 5.079 -11.496 -4.104 1 92.26 133 ILE B CA 1
ATOM 3434 C C . ILE B 1 133 ? 4.81 -12.821 -3.393 1 92.26 133 ILE B C 1
ATOM 3436 O O . ILE B 1 133 ? 4.13 -13.696 -3.935 1 92.26 133 ILE B O 1
ATOM 3440 N N . VAL B 1 134 ? 5.398 -12.963 -2.271 1 87.99 134 VAL B N 1
ATOM 3441 C CA . VAL B 1 134 ? 5.154 -14.144 -1.449 1 87.99 134 VAL B CA 1
ATOM 3442 C C . VAL B 1 134 ? 4.667 -13.719 -0.066 1 87.99 134 VAL B C 1
ATOM 3444 O O . VAL B 1 134 ? 5.314 -12.913 0.606 1 87.99 134 VAL B O 1
ATOM 3447 N N . ALA B 1 135 ? 3.563 -14.202 0.349 1 88.74 135 ALA B N 1
ATOM 3448 C CA . ALA B 1 135 ? 2.987 -13.899 1.656 1 88.74 135 ALA B CA 1
ATOM 3449 C C . ALA B 1 135 ? 2.454 -15.162 2.327 1 88.74 135 ALA B C 1
ATOM 3451 O O . ALA B 1 135 ? 1.969 -16.073 1.652 1 88.74 135 ALA B O 1
ATOM 3452 N N . ASN B 1 136 ? 2.546 -15.219 3.585 1 84.03 136 ASN B N 1
ATOM 3453 C CA . ASN B 1 136 ? 1.963 -16.376 4.255 1 84.03 136 ASN B CA 1
ATOM 3454 C C . ASN B 1 136 ? 0.48 -16.167 4.546 1 84.03 136 ASN B C 1
ATOM 3456 O O . ASN B 1 136 ? -0.046 -15.069 4.356 1 84.03 136 ASN B O 1
ATOM 3460 N N . GLN B 1 137 ? -0.1 -17.124 5.009 1 79.11 137 GLN B N 1
ATOM 3461 C CA . GLN B 1 137 ? -1.548 -17.123 5.193 1 79.11 137 GLN B CA 1
ATOM 3462 C C . GLN B 1 137 ? -1.965 -16.118 6.263 1 79.11 137 GLN B C 1
ATOM 3464 O O . GLN B 1 137 ? -3.009 -15.474 6.144 1 79.11 137 GLN B O 1
ATOM 3469 N N . ASP B 1 138 ? -1.196 -16.04 7.294 1 82.59 138 ASP B N 1
ATOM 3470 C CA . ASP B 1 138 ? -1.533 -15.113 8.37 1 82.59 138 ASP B CA 1
ATOM 3471 C C . ASP B 1 138 ? -1.554 -13.671 7.866 1 82.59 138 ASP B C 1
ATOM 3473 O O . ASP B 1 138 ? -2.428 -12.888 8.245 1 82.59 138 ASP B O 1
ATOM 3477 N N . TYR B 1 139 ? -0.612 -13.405 7.028 1 90 139 TYR B N 1
ATOM 3478 C CA . TYR B 1 139 ? -0.547 -12.068 6.45 1 90 139 TYR B CA 1
ATOM 3479 C C . TYR B 1 139 ? -1.773 -11.786 5.589 1 90 139 TYR B C 1
ATOM 3481 O O . TYR B 1 139 ? -2.381 -10.718 5.695 1 90 139 TYR B O 1
ATOM 3489 N N . ILE B 1 140 ? -2.154 -12.722 4.788 1 89.34 140 ILE B N 1
ATOM 3490 C CA . ILE B 1 140 ? -3.282 -12.585 3.874 1 89.34 140 ILE B CA 1
ATOM 3491 C C . ILE B 1 140 ? -4.577 -12.444 4.67 1 89.34 140 ILE B C 1
ATOM 3493 O O . ILE B 1 140 ? -5.427 -11.613 4.341 1 89.34 140 ILE B O 1
ATOM 3497 N N . ARG B 1 141 ? -4.666 -13.232 5.627 1 85.3 141 ARG B N 1
ATOM 3498 C CA . ARG B 1 141 ? -5.875 -13.184 6.443 1 85.3 141 ARG B CA 1
ATOM 3499 C C . ARG B 1 141 ? -6.018 -11.83 7.131 1 85.3 141 ARG B C 1
ATOM 3501 O O . ARG B 1 141 ? -7.038 -11.156 6.98 1 85.3 141 ARG B O 1
ATOM 3508 N N . ARG B 1 142 ? -4.989 -11.361 7.791 1 85.59 142 ARG B N 1
ATOM 3509 C CA . ARG B 1 142 ? -5.025 -10.165 8.627 1 85.59 142 ARG B CA 1
ATOM 3510 C C . ARG B 1 142 ? -5.199 -8.909 7.779 1 85.59 142 ARG B C 1
ATOM 3512 O O . ARG B 1 142 ? -5.867 -7.961 8.196 1 85.59 142 ARG B O 1
ATOM 3519 N N . ASN B 1 143 ? -4.627 -8.987 6.616 1 89.93 143 ASN B N 1
ATOM 3520 C CA . ASN B 1 143 ? -4.542 -7.729 5.882 1 89.93 143 ASN B CA 1
ATOM 3521 C C . ASN B 1 143 ? -5.537 -7.685 4.726 1 89.93 143 ASN B C 1
ATOM 3523 O O . ASN B 1 143 ? -5.79 -6.621 4.159 1 89.93 143 ASN B O 1
ATOM 3527 N N . PHE B 1 144 ? -6.194 -8.86 4.437 1 91.61 144 PHE B N 1
ATOM 3528 C CA . PHE B 1 144 ? -7.05 -8.849 3.256 1 91.61 144 PHE B CA 1
ATOM 3529 C C . PHE B 1 144 ? -8.343 -9.611 3.518 1 91.61 144 PHE B C 1
ATOM 3531 O O . PHE B 1 144 ? -9.434 -9.048 3.408 1 91.61 144 PHE B O 1
ATOM 3538 N N . LEU B 1 145 ? -8.241 -10.79 3.97 1 86.43 145 LEU B N 1
ATOM 3539 C CA . LEU B 1 145 ? -9.438 -11.608 4.126 1 86.43 145 LEU B CA 1
ATOM 3540 C C . LEU B 1 145 ? -10.387 -10.994 5.15 1 86.43 145 LEU B C 1
ATOM 3542 O O . LEU B 1 145 ? -11.6 -10.955 4.933 1 86.43 145 LEU B O 1
ATOM 3546 N N . ASP B 1 146 ? -9.807 -10.494 6.215 1 83.54 146 ASP B N 1
ATOM 3547 C CA . ASP B 1 146 ? -10.621 -9.933 7.29 1 83.54 146 ASP B CA 1
ATOM 3548 C C . ASP B 1 146 ? -11.173 -8.563 6.903 1 83.54 146 ASP B C 1
ATOM 3550 O O . ASP B 1 146 ? -12.086 -8.05 7.553 1 83.54 146 ASP B O 1
ATOM 3554 N N . LEU B 1 147 ? -10.662 -8.005 5.785 1 86.27 147 LEU B N 1
ATOM 3555 C CA . LEU B 1 147 ? -11.025 -6.636 5.435 1 86.27 147 LEU B CA 1
ATOM 3556 C C . LEU B 1 147 ? -11.867 -6.605 4.164 1 86.27 147 LEU B C 1
ATOM 3558 O O . LEU B 1 147 ? -12.394 -5.555 3.789 1 86.27 147 LEU B O 1
ATOM 3562 N N . MET B 1 148 ? -11.958 -7.726 3.479 1 86.95 148 MET B N 1
ATOM 3563 C CA . MET B 1 148 ? -12.657 -7.788 2.199 1 86.95 148 MET B CA 1
ATOM 3564 C C . MET B 1 148 ? -13.814 -8.781 2.259 1 86.95 148 MET B C 1
ATOM 3566 O O . MET B 1 148 ? -13.768 -9.749 3.02 1 86.95 148 MET B O 1
ATOM 3570 N N . ASN B 1 149 ? -14.854 -8.45 1.575 1 84.78 149 ASN B N 1
ATOM 3571 C CA . ASN B 1 149 ? -15.903 -9.435 1.334 1 84.78 149 ASN B CA 1
ATOM 3572 C C . ASN B 1 149 ? -15.601 -10.288 0.105 1 84.78 149 ASN B C 1
ATOM 3574 O O . ASN B 1 149 ? -16.117 -10.022 -0.982 1 84.78 149 ASN B O 1
ATOM 3578 N N . LEU B 1 150 ? -14.84 -11.349 0.36 1 83.55 150 LEU B N 1
ATOM 3579 C CA . LEU B 1 150 ? -14.422 -12.19 -0.757 1 83.55 150 LEU B CA 1
ATOM 3580 C C . LEU B 1 150 ? -15.456 -13.275 -1.038 1 83.55 150 LEU B C 1
ATOM 3582 O O . LEU B 1 150 ? -16.049 -13.828 -0.11 1 83.55 150 LEU B O 1
ATOM 3586 N N . LYS B 1 151 ? -15.611 -13.506 -2.272 1 81.88 151 LYS B N 1
ATOM 3587 C CA . LYS B 1 151 ? -16.393 -14.677 -2.659 1 81.88 151 LYS B CA 1
ATOM 3588 C C . LYS B 1 151 ? -15.786 -15.956 -2.09 1 81.88 151 LYS B C 1
ATOM 3590 O O . LYS B 1 151 ? -14.57 -16.044 -1.906 1 81.88 151 LYS B O 1
ATOM 3595 N N . GLU B 1 152 ? -16.63 -16.839 -1.892 1 75.3 152 GLU B N 1
ATOM 3596 C CA . GLU B 1 152 ? -16.25 -18.097 -1.256 1 75.3 152 GLU B CA 1
ATOM 3597 C C . GLU B 1 152 ? -15.122 -18.784 -2.021 1 75.3 152 GLU B C 1
ATOM 3599 O O . GLU B 1 152 ? -14.189 -19.315 -1.416 1 75.3 152 GLU B O 1
ATOM 3604 N N . GLU B 1 153 ? -15.206 -18.667 -3.291 1 73.06 153 GLU B N 1
ATOM 3605 C CA . GLU B 1 153 ? -14.216 -19.344 -4.124 1 73.06 153 GLU B CA 1
ATOM 3606 C C . GLU B 1 153 ? -12.818 -18.777 -3.891 1 73.06 153 GLU B C 1
ATOM 3608 O O . GLU B 1 153 ? -11.854 -19.531 -3.746 1 73.06 153 GLU B O 1
ATOM 3613 N N . LEU B 1 154 ? -12.813 -17.492 -3.834 1 79.14 154 LEU B N 1
ATOM 3614 C CA . LEU B 1 154 ? -11.519 -16.85 -3.632 1 79.14 154 LEU B CA 1
ATOM 3615 C C . LEU B 1 154 ? -11.032 -17.047 -2.2 1 79.14 154 LEU B C 1
ATOM 3617 O O . LEU B 1 154 ? -9.844 -17.289 -1.972 1 79.14 154 LEU B O 1
ATOM 3621 N N . HIS B 1 155 ? -11.945 -16.954 -1.296 1 80.13 155 HIS B N 1
ATOM 3622 C CA . HIS B 1 155 ? -11.601 -17.202 0.099 1 80.13 155 HIS B CA 1
ATOM 3623 C C . HIS B 1 155 ? -10.986 -18.587 0.277 1 80.13 155 HIS B C 1
ATOM 3625 O O . HIS B 1 155 ? -9.963 -18.734 0.949 1 80.13 155 HIS B O 1
ATOM 3631 N N . ASN B 1 156 ? -11.546 -19.496 -0.389 1 73.58 156 ASN B N 1
ATOM 3632 C CA . ASN B 1 156 ? -11.064 -20.87 -0.3 1 73.58 156 ASN B CA 1
ATOM 3633 C C . ASN B 1 156 ? -9.693 -21.026 -0.952 1 73.58 156 ASN B C 1
ATOM 3635 O O . ASN B 1 156 ? -8.832 -21.739 -0.434 1 73.58 156 ASN B O 1
ATOM 3639 N N . LEU B 1 157 ? -9.594 -20.318 -1.959 1 74.26 157 LEU B N 1
ATOM 3640 C CA . LEU B 1 157 ? -8.324 -20.368 -2.675 1 74.26 157 LEU B CA 1
ATOM 3641 C C . LEU B 1 157 ? -7.188 -19.843 -1.804 1 74.26 157 LEU B C 1
ATOM 3643 O O . LEU B 1 157 ? -6.072 -20.366 -1.85 1 74.26 157 LEU B O 1
ATOM 3647 N N . LEU B 1 158 ? -7.484 -18.853 -1.012 1 78.87 158 LEU B N 1
ATOM 3648 C CA . LEU B 1 158 ? -6.453 -18.173 -0.236 1 78.87 158 LEU B CA 1
ATOM 3649 C C . LEU B 1 158 ? -6.265 -18.841 1.122 1 78.87 158 LEU B C 1
ATOM 3651 O O . LEU B 1 158 ? -5.299 -18.552 1.832 1 78.87 158 LEU B O 1
ATOM 3655 N N . THR B 1 159 ? -7.225 -19.649 1.43 1 72.32 159 THR B N 1
ATOM 3656 C CA . THR B 1 159 ? -7.166 -20.203 2.778 1 72.32 159 THR B CA 1
ATOM 3657 C C . THR B 1 159 ? -6.912 -21.707 2.734 1 72.32 159 THR B C 1
ATOM 3659 O O . THR B 1 159 ? -6.462 -22.295 3.72 1 72.32 159 THR B O 1
ATOM 3662 N N . TYR B 1 160 ? -7.39 -22.117 1.57 1 61.26 160 TYR B N 1
ATOM 3663 C CA . TYR B 1 160 ? -7.196 -23.56 1.483 1 61.26 160 TYR B CA 1
ATOM 3664 C C . TYR B 1 160 ? -5.995 -23.897 0.606 1 61.26 160 TYR B C 1
ATOM 3666 O O . TYR B 1 160 ? -5.592 -23.095 -0.239 1 61.26 160 TYR B O 1
ATOM 3674 N N . ARG B 1 161 ? -5.291 -24.733 0.956 1 52.66 161 ARG B N 1
ATOM 3675 C CA . ARG B 1 161 ? -4.045 -25.137 0.314 1 52.66 161 ARG B CA 1
ATOM 3676 C C . ARG B 1 161 ? -4.311 -25.768 -1.049 1 52.66 161 ARG B C 1
ATOM 3678 O O . ARG B 1 161 ? -3.672 -26.755 -1.418 1 52.66 161 ARG B O 1
ATOM 3685 N N . ASP B 1 162 ? -5.494 -25.212 -1.717 1 49.67 162 ASP B N 1
ATOM 3686 C CA . ASP B 1 162 ? -5.772 -25.771 -3.036 1 49.67 162 ASP B CA 1
ATOM 3687 C C . ASP B 1 162 ? -4.851 -25.167 -4.094 1 49.67 162 ASP B C 1
ATOM 3689 O O . ASP B 1 162 ? -4.387 -24.035 -3.947 1 49.67 162 ASP B O 1
ATOM 3693 N N . LYS B 1 163 ? -4.347 -26.057 -5.033 1 49.49 163 LYS B N 1
ATOM 3694 C CA . LYS B 1 163 ? -3.453 -25.703 -6.133 1 49.49 163 LYS B CA 1
ATOM 3695 C C . LYS B 1 163 ? -4.089 -24.655 -7.042 1 49.49 163 LYS B C 1
ATOM 3697 O O . LYS B 1 163 ? -5.259 -24.776 -7.413 1 49.49 163 LYS B O 1
ATOM 3702 N N . LEU B 1 164 ? -4.088 -23.374 -6.805 1 51.68 164 LEU B N 1
ATOM 3703 C CA . LEU B 1 164 ? -4.735 -22.391 -7.667 1 51.68 164 LEU B CA 1
ATOM 3704 C C . LEU B 1 164 ? -3.733 -21.777 -8.639 1 51.68 164 LEU B C 1
ATOM 3706 O O . LEU B 1 164 ? -2.63 -21.395 -8.241 1 51.68 164 LEU B O 1
ATOM 3710 N N . TYR B 1 165 ? -3.846 -22.19 -10.088 1 54.36 165 TYR B N 1
ATOM 3711 C CA . TYR B 1 165 ? -3.057 -21.424 -11.046 1 54.36 165 TYR B CA 1
ATOM 3712 C C . TYR B 1 165 ? -3.936 -20.446 -11.817 1 54.36 165 TYR B C 1
ATOM 3714 O O . TYR B 1 165 ? -4.912 -20.848 -12.454 1 54.36 165 TYR B O 1
ATOM 3722 N N . LEU B 1 166 ? -4.16 -19.212 -11.181 1 59.81 166 LEU B N 1
ATOM 3723 C CA . LEU B 1 166 ? -4.924 -18.294 -12.019 1 59.81 166 LEU B CA 1
ATOM 3724 C C . LEU B 1 166 ? -3.994 -17.418 -12.852 1 59.81 166 LEU B C 1
ATOM 3726 O O . LEU B 1 166 ? -3.074 -16.796 -12.316 1 59.81 166 LEU B O 1
ATOM 3730 N N . GLY B 1 167 ? -3.991 -17.904 -14.192 1 63.87 167 GLY B N 1
ATOM 3731 C CA . GLY B 1 167 ? -3.304 -17.019 -15.119 1 63.87 167 GLY B CA 1
ATOM 3732 C C . GLY B 1 167 ? -4.207 -15.947 -15.701 1 63.87 167 GLY B C 1
ATOM 3733 O O . GLY B 1 167 ? -5.394 -16.186 -15.931 1 63.87 167 GLY B O 1
ATOM 3734 N N . GLY B 1 168 ? -3.895 -14.687 -15.645 1 70.97 168 GLY B N 1
ATOM 3735 C CA . GLY B 1 168 ? -4.571 -13.572 -16.289 1 70.97 168 GLY B CA 1
ATOM 3736 C C . GLY B 1 168 ? -3.621 -12.477 -16.737 1 70.97 168 GLY B C 1
ATOM 3737 O O . GLY B 1 168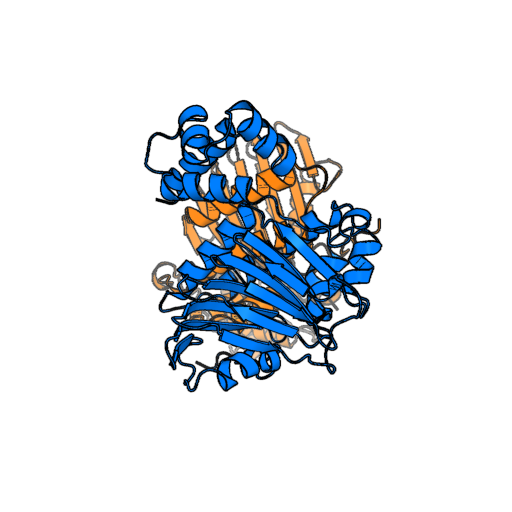 ? -2.412 -12.699 -16.836 1 70.97 168 GLY B O 1
ATOM 3738 N N . LYS B 1 169 ? -4.242 -11.47 -17.185 1 75.18 169 LYS B N 1
ATOM 3739 C CA . LYS B 1 169 ? -3.456 -10.308 -17.592 1 75.18 169 LYS B CA 1
ATOM 3740 C C . LYS B 1 169 ? -3.218 -9.366 -16.415 1 75.18 169 LYS B C 1
ATOM 3742 O O . LYS B 1 169 ? -4.084 -9.211 -15.552 1 75.18 169 LYS B O 1
ATOM 3747 N N . VAL B 1 170 ? -2.048 -8.9 -16.429 1 77.92 170 VAL B N 1
ATOM 3748 C CA . VAL B 1 170 ? -1.738 -7.918 -15.395 1 77.92 170 VAL B CA 1
ATOM 3749 C C . VAL B 1 170 ? -2.515 -6.63 -15.655 1 77.92 170 VAL B C 1
ATOM 3751 O O . VAL B 1 170 ? -2.563 -6.145 -16.788 1 77.92 170 VAL B O 1
ATOM 3754 N N . GLN B 1 171 ? -3.108 -6.133 -14.66 1 78.95 171 GLN B N 1
ATOM 3755 C CA . GLN B 1 171 ? -3.797 -4.852 -14.774 1 78.95 171 GLN B CA 1
ATOM 3756 C C . GLN B 1 171 ? -2.803 -3.701 -14.9 1 78.95 171 GLN B C 1
ATOM 3758 O O . GLN B 1 171 ? -1.75 -3.711 -14.258 1 78.95 171 GLN B O 1
ATOM 3763 N N . LEU B 1 172 ? -3.187 -2.758 -15.633 1 74.37 172 LEU B N 1
ATOM 3764 C CA . LEU B 1 172 ? -2.299 -1.634 -15.91 1 74.37 172 LEU B CA 1
ATOM 3765 C C . LEU B 1 172 ? -1.899 -0.927 -14.619 1 74.37 172 LEU B C 1
ATOM 3767 O O . LEU B 1 172 ? -0.741 -0.538 -14.453 1 74.37 172 LEU B O 1
ATOM 3771 N N . ASN B 1 173 ? -2.828 -0.738 -13.681 1 79.21 173 ASN B N 1
ATOM 3772 C CA . ASN B 1 173 ? -2.524 -0.053 -12.429 1 79.21 173 ASN B CA 1
ATOM 3773 C C . ASN B 1 173 ? -1.528 -0.844 -11.585 1 79.21 173 ASN B C 1
ATOM 3775 O O . ASN B 1 173 ? -0.683 -0.26 -10.905 1 79.21 173 ASN B O 1
ATOM 3779 N N . VAL B 1 174 ? -1.546 -2.153 -11.73 1 89.42 174 VAL B N 1
ATOM 3780 C CA . VAL B 1 174 ? -0.595 -2.998 -11.015 1 89.42 174 VAL B CA 1
ATOM 3781 C C . VAL B 1 174 ? 0.797 -2.84 -11.622 1 89.42 174 VAL B C 1
ATOM 3783 O O . VAL B 1 174 ? 1.785 -2.701 -10.898 1 89.42 174 VAL B O 1
ATOM 3786 N N . VAL B 1 175 ? 0.848 -2.757 -12.962 1 83.27 175 VAL B N 1
ATOM 3787 C CA . VAL B 1 175 ? 2.12 -2.584 -13.656 1 83.27 175 VAL B CA 1
ATOM 3788 C C . VAL B 1 175 ? 2.772 -1.274 -13.222 1 83.27 175 VAL B C 1
ATO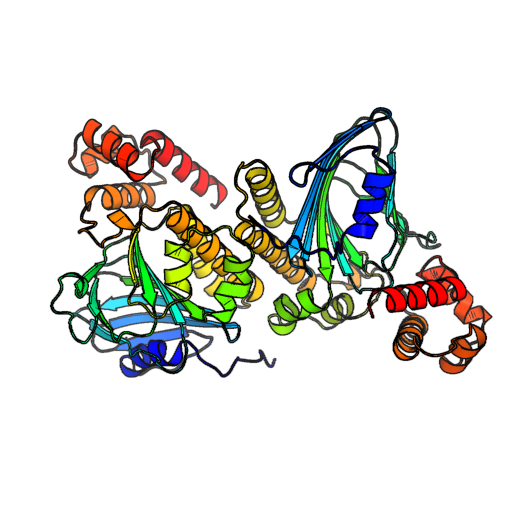M 3790 O O . VAL B 1 175 ? 3.979 -1.226 -12.973 1 83.27 175 VAL B O 1
ATOM 3793 N N . GLU B 1 176 ? 1.996 -0.266 -13.026 1 82.74 176 GLU B N 1
ATOM 3794 C CA . GLU B 1 176 ? 2.499 1.046 -12.632 1 82.74 176 GLU B CA 1
ATOM 3795 C C . GLU B 1 176 ? 3.093 1.01 -11.227 1 82.74 176 GLU B C 1
ATOM 3797 O O . GLU B 1 176 ? 4.145 1.603 -10.977 1 82.74 176 GLU B O 1
ATOM 3802 N N . ILE B 1 177 ? 2.423 0.364 -10.34 1 91.86 177 ILE B N 1
ATOM 3803 C CA . ILE B 1 177 ? 2.91 0.267 -8.968 1 91.86 177 ILE B CA 1
ATOM 3804 C C . ILE B 1 177 ? 4.208 -0.537 -8.937 1 91.86 177 ILE B C 1
ATOM 3806 O O . ILE B 1 177 ? 5.166 -0.156 -8.26 1 91.86 177 ILE B O 1
ATOM 3810 N N . ILE B 1 178 ? 4.267 -1.626 -9.751 1 91.86 178 ILE B N 1
ATOM 3811 C CA . ILE B 1 178 ? 5.472 -2.446 -9.81 1 91.86 178 ILE B CA 1
ATOM 3812 C C . ILE B 1 178 ? 6.64 -1.609 -10.327 1 91.86 178 ILE B C 1
ATOM 3814 O O . ILE B 1 178 ? 7.74 -1.657 -9.771 1 91.86 178 ILE B O 1
ATOM 3818 N N . HIS B 1 179 ? 6.396 -0.813 -11.31 1 85.98 179 HIS B N 1
ATOM 3819 C CA . HIS B 1 179 ? 7.444 0.046 -11.848 1 85.98 179 HIS B CA 1
ATOM 3820 C C . HIS B 1 179 ? 7.935 1.04 -10.8 1 85.98 179 HIS B C 1
ATOM 3822 O O . HIS B 1 179 ? 9.132 1.323 -10.719 1 85.98 179 HIS B O 1
ATOM 3828 N N . SER B 1 180 ? 7.002 1.597 -10.024 1 88.8 180 SER B N 1
ATOM 3829 C CA . SER B 1 180 ? 7.375 2.521 -8.957 1 88.8 180 SER B CA 1
ATOM 3830 C C . SER B 1 180 ? 8.24 1.833 -7.907 1 88.8 180 SER B C 1
ATOM 3832 O O . SER B 1 180 ? 9.187 2.428 -7.388 1 88.8 180 SER B O 1
ATOM 3834 N N . ILE B 1 181 ? 7.942 0.559 -7.59 1 92.99 181 ILE B N 1
ATOM 3835 C CA . ILE B 1 181 ? 8.732 -0.214 -6.638 1 92.99 181 ILE B CA 1
ATOM 3836 C C . ILE B 1 181 ? 10.149 -0.401 -7.175 1 92.99 181 ILE B C 1
ATOM 3838 O O . ILE B 1 181 ? 11.126 -0.195 -6.451 1 92.99 181 ILE B O 1
ATOM 3842 N N . ILE B 1 182 ? 10.259 -0.719 -8.437 1 87.93 182 ILE B N 1
ATOM 3843 C CA . ILE B 1 182 ? 11.552 -0.977 -9.061 1 87.93 182 ILE B CA 1
ATOM 3844 C C . ILE B 1 182 ? 12.405 0.289 -9.023 1 87.93 182 ILE B C 1
ATOM 3846 O O . ILE B 1 182 ? 13.606 0.227 -8.749 1 87.93 182 ILE B O 1
ATOM 3850 N N . THR B 1 183 ? 11.754 1.427 -9.226 1 84.9 183 THR B N 1
ATOM 3851 C CA . THR B 1 183 ? 12.452 2.706 -9.156 1 84.9 183 THR B CA 1
ATOM 3852 C C . THR B 1 183 ? 12.96 2.968 -7.741 1 84.9 183 THR B C 1
ATOM 3854 O O . THR B 1 183 ? 14.085 3.436 -7.556 1 84.9 183 THR B O 1
ATOM 3857 N N . ASP B 1 184 ? 12.172 2.63 -6.752 1 86.48 184 ASP B N 1
ATOM 3858 C CA . ASP B 1 184 ? 12.524 2.849 -5.352 1 86.48 184 ASP B CA 1
ATOM 3859 C C . ASP B 1 184 ? 13.66 1.924 -4.921 1 86.48 184 ASP B C 1
ATOM 3861 O O . ASP B 1 184 ? 14.44 2.264 -4.029 1 86.48 184 ASP B O 1
ATOM 3865 N N . LEU B 1 185 ? 13.747 0.744 -5.549 1 84.06 185 LEU B N 1
ATOM 3866 C CA . LEU B 1 185 ? 14.785 -0.226 -5.217 1 84.06 185 LEU B CA 1
ATOM 3867 C C . LEU B 1 185 ? 16.17 0.334 -5.525 1 84.06 185 LEU B C 1
ATOM 3869 O O . LEU B 1 185 ? 17.156 -0.056 -4.896 1 84.06 185 LEU B O 1
ATOM 3873 N N . ASN B 1 186 ? 16.236 1.251 -6.403 1 75.44 186 ASN B N 1
ATOM 3874 C CA . ASN B 1 186 ? 17.511 1.789 -6.864 1 75.44 186 ASN B CA 1
ATOM 3875 C C . ASN B 1 186 ? 17.985 2.941 -5.982 1 75.44 186 ASN B C 1
ATOM 3877 O O . ASN B 1 186 ? 19.109 3.422 -6.134 1 75.44 186 ASN B O 1
ATOM 3881 N N . GLU B 1 187 ? 17.191 3.291 -5.013 1 76.96 187 GLU B N 1
ATOM 3882 C CA . GLU B 1 187 ? 17.571 4.366 -4.101 1 76.96 187 GLU B CA 1
ATOM 3883 C C . GLU B 1 187 ? 18.565 3.875 -3.053 1 76.96 187 GLU B C 1
ATOM 3885 O O . GLU B 1 187 ? 18.549 2.701 -2.676 1 76.96 187 GLU B O 1
ATOM 3890 N N . GLU B 1 188 ? 19.422 4.73 -2.608 1 75.69 188 GLU B N 1
ATOM 3891 C CA . GLU B 1 188 ? 20.434 4.4 -1.608 1 75.69 188 GLU B CA 1
ATOM 3892 C C . GLU B 1 188 ? 19.791 4.006 -0.282 1 75.69 188 GLU B C 1
ATOM 3894 O O . GLU B 1 188 ? 20.163 2.996 0.318 1 75.69 188 GLU B O 1
ATOM 3899 N N . LYS B 1 189 ? 18.881 4.854 0.144 1 81.59 189 LYS B N 1
ATOM 3900 C CA . LYS B 1 189 ? 18.143 4.564 1.37 1 81.59 189 LYS B CA 1
ATOM 3901 C C . LYS B 1 189 ? 16.715 4.124 1.062 1 81.59 189 LYS B C 1
ATOM 3903 O O . LYS B 1 189 ? 15.902 4.921 0.59 1 81.59 189 LYS B O 1
ATOM 3908 N N . ARG B 1 190 ? 16.487 2.834 1.288 1 86.63 190 ARG B N 1
ATOM 3909 C CA . ARG B 1 190 ? 15.184 2.275 0.941 1 86.63 190 ARG B CA 1
ATOM 3910 C C . ARG B 1 190 ? 14.163 2.542 2.042 1 86.63 190 ARG B C 1
ATOM 3912 O O . ARG B 1 190 ? 14.467 2.393 3.228 1 86.63 190 ARG B O 1
ATOM 3919 N N . ASN B 1 191 ? 13.081 3.033 1.64 1 91.21 191 ASN B N 1
ATOM 3920 C CA . ASN B 1 191 ? 11.927 3.182 2.519 1 91.21 191 ASN B CA 1
ATOM 3921 C C . ASN B 1 191 ? 11.084 1.911 2.56 1 91.21 191 ASN B C 1
ATOM 3923 O O . ASN B 1 191 ? 10.151 1.754 1.771 1 91.21 191 ASN B O 1
ATOM 3927 N N . TYR B 1 192 ? 11.372 1.029 3.454 1 91.52 192 TYR B N 1
ATOM 3928 C CA . TYR B 1 192 ? 10.784 -0.305 3.508 1 91.52 192 TYR B CA 1
ATOM 3929 C C . TYR B 1 192 ? 9.281 -0.229 3.751 1 91.52 192 TYR B C 1
ATOM 3931 O O . TYR B 1 192 ? 8.505 -0.93 3.099 1 91.52 192 TYR B O 1
ATOM 3939 N N . PRO B 1 193 ? 8.827 0.672 4.662 1 93.94 193 PRO B N 1
ATOM 3940 C CA . PRO B 1 193 ? 7.376 0.776 4.83 1 93.94 193 PRO B CA 1
ATOM 3941 C C . PRO B 1 193 ? 6.663 1.2 3.548 1 93.94 193 PRO B C 1
ATOM 3943 O O . PRO B 1 193 ? 5.535 0.771 3.294 1 93.94 193 PRO B O 1
ATOM 3946 N N . LEU B 1 194 ? 7.354 2.075 2.814 1 94.79 194 LEU B N 1
ATOM 3947 C CA . LEU B 1 194 ? 6.764 2.495 1.547 1 94.79 194 LEU B CA 1
ATOM 3948 C C . LEU B 1 194 ? 6.672 1.323 0.576 1 94.79 194 LEU B C 1
ATOM 3950 O O . LEU B 1 194 ? 5.64 1.127 -0.07 1 94.79 194 LEU B O 1
ATOM 3954 N N . LEU B 1 195 ? 7.721 0.6 0.485 1 95.14 195 LEU B N 1
ATOM 3955 C CA . LEU B 1 195 ? 7.726 -0.58 -0.373 1 95.14 195 LEU B CA 1
ATOM 3956 C C . LEU B 1 195 ? 6.646 -1.567 0.054 1 95.14 195 LEU B C 1
ATOM 3958 O O . LEU B 1 195 ? 5.923 -2.105 -0.788 1 95.14 195 LEU B O 1
ATOM 3962 N N . LYS B 1 196 ? 6.533 -1.768 1.316 1 95.75 196 LYS B N 1
ATOM 3963 C CA . LYS B 1 196 ? 5.515 -2.672 1.844 1 95.75 196 LYS B CA 1
ATOM 3964 C C . LYS B 1 196 ? 4.112 -2.19 1.483 1 95.75 196 LYS B C 1
ATOM 3966 O O . LYS B 1 196 ? 3.256 -2.989 1.099 1 95.75 196 LYS B O 1
ATOM 3971 N N . ALA B 1 197 ? 3.908 -0.938 1.643 1 95.72 197 ALA B N 1
ATOM 3972 C CA . ALA B 1 197 ? 2.602 -0.364 1.329 1 95.72 197 ALA B CA 1
ATOM 3973 C C . ALA B 1 197 ? 2.259 -0.557 -0.145 1 95.72 197 ALA B C 1
ATOM 3975 O O . ALA B 1 197 ? 1.107 -0.83 -0.491 1 95.72 197 ALA B O 1
ATOM 3976 N N . LYS B 1 198 ? 3.201 -0.39 -0.991 1 95.44 198 LYS B N 1
ATOM 3977 C CA . LYS B 1 198 ? 2.986 -0.577 -2.423 1 95.44 198 LYS B CA 1
ATOM 3978 C C . LYS B 1 198 ? 2.688 -2.037 -2.749 1 95.44 198 LYS B C 1
ATOM 3980 O O . LYS B 1 198 ? 1.827 -2.33 -3.581 1 95.44 198 LYS B O 1
ATOM 3985 N N . VAL B 1 199 ? 3.359 -2.917 -2.084 1 96.89 199 VAL B N 1
ATOM 3986 C CA . VAL B 1 199 ? 3.081 -4.337 -2.27 1 96.89 199 VAL B CA 1
ATOM 3987 C C . VAL B 1 199 ? 1.665 -4.654 -1.795 1 96.89 199 VAL B C 1
ATOM 3989 O O . VAL B 1 199 ? 0.931 -5.39 -2.458 1 96.89 199 VAL B O 1
ATOM 3992 N N . ASP B 1 200 ? 1.285 -4.101 -0.688 1 96.71 200 ASP B N 1
ATOM 3993 C CA . ASP B 1 200 ? -0.075 -4.28 -0.19 1 96.71 200 ASP B CA 1
ATOM 3994 C C . ASP B 1 200 ? -1.1 -3.749 -1.19 1 96.71 200 ASP B C 1
ATOM 3996 O O . ASP B 1 200 ? -2.19 -4.309 -1.327 1 96.71 200 ASP B O 1
ATOM 4000 N N . GLN B 1 201 ? -0.756 -2.677 -1.853 1 96.19 201 GLN B N 1
ATOM 4001 C CA . GLN B 1 201 ? -1.643 -2.129 -2.874 1 96.19 201 GLN B CA 1
ATOM 4002 C C . GLN B 1 201 ? -1.825 -3.11 -4.029 1 96.19 201 GLN B C 1
ATOM 4004 O O . GLN B 1 201 ? -2.941 -3.306 -4.514 1 96.19 201 GLN B O 1
ATOM 4009 N N . ILE B 1 202 ? -0.754 -3.694 -4.441 1 96.11 202 ILE B N 1
ATOM 4010 C CA . ILE B 1 202 ? -0.804 -4.675 -5.52 1 96.11 202 ILE B CA 1
ATOM 4011 C C . ILE B 1 202 ? -1.707 -5.839 -5.117 1 96.11 202 ILE B C 1
ATOM 4013 O O . ILE B 1 202 ? -2.589 -6.241 -5.88 1 96.11 202 ILE B O 1
ATOM 4017 N N . LEU B 1 203 ? -1.51 -6.309 -3.931 1 95.48 203 LEU B N 1
ATOM 4018 C CA . LEU B 1 203 ? -2.294 -7.439 -3.446 1 95.48 203 LEU B CA 1
ATOM 4019 C C . LEU B 1 203 ? -3.776 -7.083 -3.376 1 95.48 203 LEU B C 1
ATOM 4021 O O . LEU B 1 203 ? -4.628 -7.871 -3.792 1 95.48 203 LEU B O 1
ATOM 4025 N N . ALA B 1 204 ? -4.049 -5.929 -2.871 1 94.63 204 ALA B N 1
ATOM 4026 C CA . ALA B 1 204 ? -5.436 -5.489 -2.743 1 94.63 204 ALA B CA 1
ATOM 4027 C C . ALA B 1 204 ? -6.115 -5.41 -4.108 1 94.63 204 ALA B C 1
ATOM 4029 O O . ALA B 1 204 ? -7.244 -5.877 -4.274 1 94.63 204 ALA B O 1
ATOM 4030 N N . LEU B 1 205 ? -5.45 -4.848 -5.106 1 91.34 205 LEU B N 1
ATOM 4031 C CA . LEU B 1 205 ? -5.996 -4.688 -6.449 1 91.34 205 LEU B CA 1
ATOM 4032 C C . LEU B 1 205 ? -6.179 -6.042 -7.126 1 91.34 205 LEU B C 1
ATOM 4034 O O . LEU B 1 205 ? -7.21 -6.293 -7.754 1 91.34 205 LEU B O 1
ATOM 4038 N N . TYR B 1 206 ? -5.198 -6.872 -6.958 1 90.72 206 TYR B N 1
ATOM 4039 C CA . TYR B 1 206 ? -5.255 -8.183 -7.594 1 90.72 206 TYR B CA 1
ATOM 4040 C C . TYR B 1 206 ? -6.373 -9.03 -6.998 1 90.72 206 TYR B C 1
ATOM 4042 O O . TYR B 1 206 ? -7.12 -9.686 -7.728 1 90.72 206 TYR B O 1
ATOM 4050 N N . LEU B 1 207 ? -6.481 -9.04 -5.708 1 89.31 207 LEU B N 1
ATOM 4051 C CA . LEU B 1 207 ? -7.506 -9.848 -5.058 1 89.31 207 LEU B CA 1
ATOM 4052 C C . LEU B 1 207 ? -8.899 -9.311 -5.369 1 89.31 207 LEU B C 1
ATOM 4054 O O . LEU B 1 207 ? -9.856 -10.082 -5.481 1 89.31 207 LEU B O 1
ATOM 4058 N N . GLU B 1 208 ? -8.998 -7.997 -5.474 1 89.25 208 GLU B N 1
ATOM 4059 C CA . GLU B 1 208 ? -10.273 -7.426 -5.899 1 89.25 208 GLU B CA 1
ATOM 4060 C C . GLU B 1 208 ? -10.648 -7.898 -7.301 1 89.25 208 GLU B C 1
ATOM 4062 O O . GLU B 1 208 ? -11.806 -8.233 -7.56 1 89.25 208 GLU B O 1
ATOM 4067 N N . TYR B 1 209 ? -9.695 -7.826 -8.199 1 85.01 209 TYR B N 1
ATOM 4068 C CA . TYR B 1 209 ? -9.897 -8.312 -9.559 1 85.01 209 TYR B CA 1
ATOM 4069 C C . TYR B 1 209 ? -10.337 -9.771 -9.558 1 85.01 209 TYR B C 1
ATOM 4071 O O . TYR B 1 209 ? -11.288 -10.14 -10.252 1 85.01 209 TYR B O 1
ATOM 4079 N N . LEU B 1 210 ? -9.667 -10.552 -8.745 1 83.33 210 LEU B N 1
ATOM 4080 C CA . LEU B 1 210 ? -9.985 -11.974 -8.68 1 83.33 210 LEU B CA 1
ATOM 4081 C C . LEU B 1 210 ? -11.378 -12.194 -8.099 1 83.33 210 LEU B C 1
ATOM 4083 O O . LEU B 1 210 ? -12.054 -13.165 -8.447 1 83.33 210 LEU B O 1
ATOM 4087 N N . ASN B 1 211 ? -11.692 -11.325 -7.199 1 84.57 211 ASN B N 1
ATOM 4088 C CA . ASN B 1 211 ? -12.993 -11.461 -6.555 1 84.57 211 ASN B CA 1
ATOM 4089 C C . ASN B 1 211 ? -14.134 -11.294 -7.555 1 84.57 211 ASN B C 1
ATOM 4091 O O . ASN B 1 211 ? -15.225 -11.832 -7.354 1 84.57 211 ASN B O 1
ATOM 4095 N N . ASP B 1 212 ? -13.966 -10.56 -8.635 1 77.58 212 ASP B N 1
ATOM 4096 C CA . ASP B 1 212 ? -14.981 -10.348 -9.663 1 77.58 212 ASP B CA 1
ATOM 4097 C C . ASP B 1 212 ? -14.781 -11.306 -10.836 1 77.58 212 ASP B C 1
ATOM 4099 O O . ASP B 1 212 ? -15.548 -11.281 -11.801 1 77.58 212 ASP B O 1
ATOM 4103 N N . TYR B 1 213 ? -13.765 -11.99 -10.753 1 71.56 213 TYR B N 1
ATOM 4104 C CA . TYR B 1 213 ? -13.412 -12.916 -11.824 1 71.56 213 TYR B CA 1
ATOM 4105 C C . TYR B 1 213 ? -14.329 -14.133 -11.818 1 71.56 213 TYR B C 1
ATOM 4107 O O . TYR B 1 213 ? -14.756 -14.592 -10.756 1 71.56 213 TYR B O 1
ATOM 4115 N N . ASP B 1 214 ? -14.791 -14.408 -13.012 1 61.13 214 ASP B N 1
ATOM 4116 C CA . ASP B 1 214 ? -15.524 -15.664 -13.143 1 61.13 214 ASP B CA 1
ATOM 4117 C C . ASP B 1 214 ? -14.574 -16.86 -13.116 1 61.13 214 ASP B C 1
ATOM 4119 O O . ASP B 1 214 ? -13.959 -17.193 -14.131 1 61.13 214 ASP B O 1
ATOM 4123 N N . PHE B 1 215 ? -14.453 -17.259 -11.975 1 55.59 215 PHE B N 1
ATOM 4124 C CA . PHE B 1 215 ? -13.495 -18.338 -11.766 1 55.59 215 PHE B CA 1
ATOM 4125 C C . PHE B 1 215 ? -13.901 -19.582 -12.547 1 55.59 215 PHE B C 1
ATOM 4127 O O . PHE B 1 215 ? -13.092 -20.492 -12.741 1 55.59 215 PHE B O 1
ATOM 4134 N N . LYS B 1 216 ? -15.32 -19.598 -12.909 1 52.65 216 LYS B N 1
ATOM 4135 C CA . LYS B 1 216 ? -15.734 -20.715 -13.754 1 52.65 216 LYS B CA 1
ATOM 4136 C C . LYS B 1 216 ? -14.867 -20.808 -15.005 1 52.65 216 LYS B C 1
ATOM 4138 O O . LYS B 1 216 ? -14.625 -21.902 -15.519 1 52.65 216 LYS B O 1
ATOM 4143 N N . SER B 1 217 ? -14.599 -19.584 -15.438 1 46.29 217 SER B N 1
ATOM 4144 C CA . SER B 1 217 ? -13.78 -19.537 -16.644 1 46.29 217 SER B CA 1
ATOM 4145 C C . SER B 1 217 ? -12.312 -19.805 -16.326 1 46.29 217 SER B C 1
ATOM 4147 O O . SER B 1 217 ? -11.521 -20.1 -17.224 1 46.29 217 SER B O 1
ATOM 4149 N N . LEU B 1 218 ? -12.232 -19.204 -15.261 1 46.28 218 LEU B N 1
ATOM 4150 C CA . LEU B 1 218 ? -10.854 -19.389 -14.819 1 46.28 218 LEU B CA 1
ATOM 4151 C C . LEU B 1 218 ? -10.626 -20.816 -14.334 1 46.28 218 LEU B C 1
ATOM 4153 O O . LEU B 1 218 ? -9.55 -21.14 -13.827 1 46.28 218 LEU B O 1
ATOM 4157 N N . ARG B 1 219 ? -12.05 -21.457 -14.019 1 41.47 219 ARG B N 1
ATOM 4158 C CA . ARG B 1 219 ? -11.88 -22.79 -13.449 1 41.47 219 ARG B CA 1
ATOM 4159 C C . ARG B 1 219 ? -10.705 -23.516 -14.094 1 41.47 219 ARG B C 1
ATOM 4161 O O . ARG B 1 219 ? -10.684 -23.716 -15.311 1 41.47 219 ARG B O 1
ATOM 4168 N N . PHE B 1 220 ? -9.694 -23.102 -13.636 1 37.86 220 PHE B N 1
ATOM 4169 C CA . PHE B 1 220 ? -8.915 -24.333 -13.703 1 37.86 220 PHE B CA 1
ATOM 4170 C C . PHE B 1 220 ? -9.8 -25.548 -13.454 1 37.86 220 PHE B C 1
ATOM 4172 O O . PHE B 1 220 ? -10.715 -25.497 -12.63 1 37.86 220 PHE B O 1
ATOM 4179 N N . LYS B 1 221 ? -10.373 -26.117 -14.385 1 35.61 221 LYS B N 1
ATOM 4180 C CA . LYS B 1 221 ? -11.07 -27.371 -14.111 1 35.61 221 LYS B CA 1
ATOM 4181 C C . LYS B 1 221 ? -10.823 -27.836 -12.679 1 35.61 221 LYS B C 1
ATOM 4183 O O . LYS B 1 221 ? -9.69 -27.795 -12.194 1 35.61 221 LYS B O 1
ATOM 4188 N N . ASP B 1 222 ? -11.872 -27.601 -11.825 1 33.67 222 ASP B N 1
ATOM 4189 C CA . ASP B 1 222 ? -12.146 -28.279 -10.562 1 33.67 222 ASP B CA 1
ATOM 4190 C C . ASP B 1 222 ? -11.27 -29.519 -10.402 1 33.67 222 ASP B C 1
ATOM 4192 O O . ASP B 1 222 ? -11.48 -30.526 -11.082 1 33.67 222 ASP B O 1
ATOM 4196 N N . VAL B 1 223 ? -10.138 -29.445 -10.551 1 31.08 223 VAL B N 1
ATOM 4197 C CA . VAL B 1 223 ? -9.655 -30.667 -9.916 1 31.08 223 VAL B CA 1
ATOM 4198 C C . VAL B 1 223 ? -10.602 -31.073 -8.788 1 31.08 223 VAL B C 1
ATOM 4200 O O . VAL B 1 223 ? -10.704 -30.377 -7.775 1 31.08 223 VAL B O 1
ATOM 4203 N N . ASP B 1 224 ? -11.868 -31.135 -9.105 1 32.67 224 ASP B N 1
ATOM 4204 C CA . ASP B 1 224 ? -12.936 -31.806 -8.369 1 32.67 224 ASP B CA 1
ATOM 4205 C C . ASP B 1 224 ? -12.427 -32.346 -7.034 1 32.67 224 ASP B C 1
ATOM 4207 O O . ASP B 1 224 ? -13.215 -32.596 -6.119 1 32.67 224 ASP B O 1
ATOM 4211 N N . SER B 1 225 ? -11.568 -33.343 -7.004 1 37.2 225 SER B N 1
ATOM 4212 C CA . SER B 1 225 ? -11.879 -34.509 -6.183 1 37.2 225 SER B CA 1
ATOM 4213 C C . SER B 1 225 ? -11.919 -34.147 -4.702 1 37.2 225 SER B C 1
ATOM 4215 O O . SER B 1 225 ? -10.928 -33.669 -4.147 1 37.2 225 SER B O 1
ATOM 4217 N N . ASP B 1 226 ? -12.89 -33.441 -4.287 1 45.78 226 ASP B N 1
ATOM 4218 C CA . ASP B 1 226 ? -13.313 -33.425 -2.89 1 45.78 226 ASP B CA 1
ATOM 4219 C C . ASP B 1 226 ? -12.461 -34.371 -2.048 1 45.78 226 ASP B C 1
ATOM 4221 O O . ASP B 1 226 ? -12.059 -34.028 -0.935 1 45.78 226 ASP B O 1
ATOM 4225 N N . LEU B 1 227 ? -12.281 -35.329 -2.743 1 56.67 227 LEU B N 1
ATOM 4226 C CA . LEU B 1 227 ? -11.523 -36.388 -2.085 1 56.67 227 LEU B CA 1
ATOM 4227 C C . LEU B 1 227 ? -10.072 -35.969 -1.876 1 56.67 227 LEU B C 1
ATOM 4229 O O . LEU B 1 227 ? -9.491 -36.236 -0.821 1 56.67 227 LEU B O 1
ATOM 4233 N N . LEU B 1 228 ? -9.52 -35.089 -2.854 1 60.53 228 LEU B N 1
ATOM 4234 C CA . LEU B 1 228 ? -8.127 -34.692 -2.681 1 60.53 228 LEU B CA 1
ATOM 4235 C C . LEU B 1 228 ? -7.999 -33.602 -1.623 1 60.53 228 LEU B C 1
ATOM 4237 O O . LEU B 1 228 ? -7.119 -33.665 -0.762 1 60.53 228 LEU B O 1
ATOM 4241 N N . ASN B 1 229 ? -8.835 -32.803 -1.689 1 56.16 229 ASN B N 1
ATOM 4242 C CA . ASN B 1 229 ? -8.854 -31.772 -0.657 1 56.16 229 ASN B CA 1
ATOM 4243 C C . ASN B 1 229 ? -9.079 -32.369 0.729 1 56.16 229 ASN B C 1
ATOM 4245 O O . ASN B 1 229 ? -8.43 -31.966 1.696 1 56.16 229 ASN B O 1
ATOM 4249 N N . HIS B 1 230 ? -9.991 -33.203 0.815 1 63.62 230 HIS B N 1
ATOM 4250 C CA . HIS B 1 230 ? -10.222 -33.928 2.059 1 63.62 230 HIS B CA 1
ATOM 4251 C C . HIS B 1 230 ? -8.98 -34.706 2.482 1 63.62 230 HIS B C 1
ATOM 4253 O O . HIS B 1 230 ? -8.637 -34.741 3.666 1 63.62 230 HIS B O 1
ATOM 4259 N N . ALA B 1 231 ? -8.263 -35.197 1.493 1 70.81 231 ALA B N 1
ATOM 4260 C CA . ALA B 1 231 ? -7.036 -35.928 1.795 1 70.81 231 ALA B CA 1
ATOM 4261 C C . ALA B 1 231 ? -5.966 -34.997 2.356 1 70.81 231 ALA B C 1
ATOM 4263 O O . ALA B 1 231 ? -5.332 -35.306 3.368 1 70.81 231 ALA B O 1
ATOM 4264 N N . ILE B 1 232 ? -5.848 -33.881 1.701 1 66.88 232 ILE B N 1
ATOM 4265 C CA . ILE B 1 232 ? -4.836 -32.913 2.109 1 66.88 232 ILE B CA 1
ATOM 4266 C C . ILE B 1 232 ? -5.182 -32.355 3.488 1 66.88 232 ILE B C 1
ATOM 4268 O O . ILE B 1 232 ? -4.306 -32.215 4.345 1 66.88 232 ILE B O 1
ATOM 4272 N N . GLN B 1 233 ? -6.392 -32.183 3.763 1 64.16 233 GLN B N 1
ATOM 4273 C CA . GLN B 1 233 ? -6.856 -31.738 5.073 1 64.16 233 GLN B CA 1
ATOM 4274 C C . GLN B 1 233 ? -6.551 -32.778 6.147 1 64.16 233 GLN B C 1
ATOM 4276 O O . GLN B 1 233 ? -6.06 -32.439 7.226 1 64.16 233 GLN B O 1
ATOM 4281 N N . VAL B 1 234 ? -6.866 -33.976 5.901 1 71.1 234 VAL B N 1
ATOM 4282 C CA . VAL B 1 234 ? -6.608 -35.071 6.83 1 71.1 234 VAL B CA 1
ATOM 4283 C C . VAL B 1 234 ? -5.112 -35.159 7.123 1 71.1 234 VAL B C 1
ATOM 4285 O O . VAL B 1 234 ? -4.706 -35.31 8.278 1 71.1 234 VAL B O 1
ATOM 4288 N N . ILE B 1 235 ? -4.377 -34.901 6.032 1 72.25 235 ILE B N 1
ATOM 4289 C CA . ILE B 1 235 ? -2.93 -34.986 6.204 1 72.25 235 ILE B CA 1
ATOM 4290 C C . ILE B 1 235 ? -2.45 -33.847 7.1 1 72.25 235 ILE B C 1
ATOM 4292 O O . ILE B 1 235 ? -1.675 -34.067 8.033 1 72.25 235 ILE B O 1
ATOM 4296 N N . ASN B 1 236 ? -3.007 -32.738 6.911 1 62.79 236 ASN B N 1
ATOM 4297 C CA . ASN B 1 236 ? -2.591 -31.567 7.675 1 62.79 236 ASN B CA 1
ATOM 4298 C C . ASN B 1 236 ? -3.067 -31.644 9.123 1 62.79 236 ASN B C 1
ATOM 4300 O O . ASN B 1 236 ? -2.356 -31.226 10.038 1 62.79 236 ASN B O 1
ATOM 4304 N N . GLU B 1 237 ? -4.178 -32.109 9.311 1 63.54 237 GLU B N 1
ATOM 4305 C CA . GLU B 1 237 ? -4.764 -32.247 10.641 1 63.54 237 GLU B CA 1
ATOM 4306 C C . GLU B 1 237 ? -4.038 -33.313 11.456 1 63.54 237 GLU B C 1
ATOM 4308 O O . GLU B 1 237 ? -3.989 -33.236 12.686 1 63.54 237 GLU B O 1
ATOM 4313 N N . HIS B 1 238 ? -3.445 -34.298 10.762 1 67.95 238 HIS B N 1
ATOM 4314 C CA . HIS B 1 238 ? -2.827 -35.419 11.46 1 67.95 238 HIS B CA 1
ATOM 4315 C C . HIS B 1 238 ? -1.326 -35.473 11.196 1 67.95 238 HIS B C 1
ATOM 4317 O O . HIS B 1 238 ? -0.727 -36.551 11.211 1 67.95 238 HIS B O 1
ATOM 4323 N N . ILE B 1 239 ? -0.826 -34.361 10.935 1 65.49 239 ILE B N 1
ATOM 4324 C CA . ILE B 1 239 ? 0.544 -34.281 10.44 1 65.49 239 ILE B CA 1
ATOM 4325 C C . ILE B 1 239 ? 1.511 -34.772 11.515 1 65.49 239 ILE B C 1
ATOM 4327 O O . ILE B 1 239 ? 2.59 -35.281 11.202 1 65.49 239 ILE B O 1
ATOM 4331 N N . ASN B 1 240 ? 1.164 -34.65 12.673 1 66.91 240 ASN B N 1
ATOM 4332 C CA . ASN B 1 240 ? 1.985 -35.073 13.802 1 66.91 240 ASN B CA 1
ATOM 4333 C C . ASN B 1 240 ? 1.8 -36.557 14.106 1 66.91 240 ASN B C 1
ATOM 4335 O O . ASN B 1 240 ? 2.452 -37.098 15 1 66.91 240 ASN B O 1
ATOM 4339 N N . GLU B 1 241 ? 0.959 -37.249 13.397 1 74.5 241 GLU B N 1
ATOM 4340 C CA . GLU B 1 241 ? 0.682 -38.672 13.57 1 74.5 241 GLU B CA 1
ATOM 4341 C C . GLU B 1 241 ? 1.283 -39.493 12.434 1 74.5 241 GLU B C 1
ATOM 4343 O O . GLU B 1 241 ? 1.823 -38.936 11.476 1 74.5 241 GLU B O 1
ATOM 4348 N N . VAL B 1 242 ? 1.488 -40.806 12.625 1 76.91 242 VAL B N 1
ATOM 4349 C CA . VAL B 1 242 ? 1.925 -41.693 11.552 1 76.91 242 VAL B CA 1
ATOM 4350 C C . VAL B 1 242 ? 0.828 -41.805 10.495 1 76.91 242 VAL B C 1
ATOM 4352 O O . VAL B 1 242 ? -0.267 -42.295 10.779 1 76.91 242 VAL B O 1
ATOM 4355 N N . ILE B 1 243 ? 1.027 -41.187 9.311 1 77.21 243 ILE B N 1
ATOM 4356 C CA . ILE B 1 243 ? 0.084 -41.254 8.199 1 77.21 243 ILE B CA 1
ATOM 4357 C C . ILE B 1 243 ? 0.645 -42.154 7.1 1 77.21 243 ILE B C 1
ATOM 4359 O O . ILE B 1 243 ? 1.755 -41.93 6.613 1 77.21 243 ILE B O 1
ATOM 4363 N N . THR B 1 244 ? -0.09 -43.282 6.846 1 83.06 244 THR B N 1
ATOM 4364 C CA . THR B 1 244 ? 0.256 -44.142 5.72 1 83.06 244 THR B CA 1
ATOM 4365 C C . THR B 1 244 ? -0.707 -43.923 4.556 1 83.06 244 THR B C 1
ATOM 4367 O O . THR B 1 244 ? -1.803 -43.391 4.743 1 83.06 244 THR B O 1
ATOM 4370 N N . VAL B 1 245 ? -0.194 -44.164 3.34 1 87.17 245 VAL B N 1
ATOM 4371 C CA . VAL B 1 245 ? -1.04 -44.067 2.155 1 87.17 245 VAL B CA 1
ATOM 4372 C C . VAL B 1 245 ? -2.321 -44.87 2.366 1 87.17 245 VAL B C 1
ATOM 4374 O O . VAL B 1 245 ? -3.415 -44.402 2.042 1 87.17 245 VAL B O 1
ATOM 4377 N N . GLU B 1 246 ? -2.106 -46.043 2.96 1 88.61 246 GLU B N 1
ATOM 4378 C CA . GLU B 1 246 ? -3.239 -46.921 3.234 1 88.61 246 GLU B CA 1
ATOM 4379 C C . GLU B 1 246 ? -4.171 -46.311 4.277 1 88.61 246 GLU B C 1
ATOM 4381 O O . GLU B 1 246 ? -5.394 -46.379 4.139 1 88.61 246 GLU B O 1
ATOM 4386 N N . GLY B 1 247 ? -3.594 -45.77 5.321 1 88.46 247 GLY B N 1
ATOM 4387 C CA . GLY B 1 247 ? -4.387 -45.129 6.359 1 88.46 247 GLY B CA 1
ATOM 4388 C C . GLY B 1 247 ? -5.175 -43.935 5.856 1 88.46 247 GLY B C 1
ATOM 4389 O O . GLY B 1 247 ? -6.343 -43.763 6.208 1 88.46 247 GLY B O 1
ATOM 4390 N N . LEU B 1 248 ? -4.576 -43.159 5.083 1 88.46 248 LEU B N 1
ATOM 4391 C CA . LEU B 1 248 ? -5.212 -41.986 4.495 1 88.46 248 LEU B CA 1
ATOM 4392 C C . LEU B 1 248 ? -6.347 -42.394 3.56 1 88.46 248 LEU B C 1
ATOM 4394 O O . LEU B 1 248 ? -7.422 -41.79 3.581 1 88.46 248 LEU B O 1
ATOM 4398 N N . ALA B 1 249 ? -6.122 -43.367 2.774 1 88.45 249 ALA B N 1
ATOM 4399 C CA . ALA B 1 249 ? -7.146 -43.898 1.878 1 88.45 249 ALA B CA 1
ATOM 4400 C C . ALA B 1 249 ? -8.364 -44.379 2.662 1 88.45 249 ALA B C 1
ATOM 4402 O O . ALA B 1 249 ? -9.504 -44.122 2.269 1 88.45 249 ALA B O 1
ATOM 4403 N N . GLU B 1 250 ? -8.01 -45.108 3.742 1 89.16 250 GLU B N 1
ATOM 4404 C CA . GLU B 1 250 ? -9.077 -45.597 4.611 1 89.16 250 GLU B CA 1
ATOM 4405 C C . GLU B 1 250 ? -9.897 -44.443 5.18 1 89.16 250 GLU B C 1
ATOM 4407 O O . GLU B 1 250 ? -11.128 -44.511 5.222 1 89.16 250 GLU B O 1
ATOM 4412 N N . GLU B 1 251 ? -9.233 -43.452 5.611 1 84.4 251 GLU B N 1
ATOM 4413 C CA . GLU B 1 251 ? -9.884 -42.282 6.192 1 84.4 251 GLU B CA 1
ATOM 4414 C C . GLU B 1 251 ? -10.779 -41.584 5.171 1 84.4 251 GLU B C 1
ATOM 4416 O O . GLU B 1 251 ? -11.836 -41.058 5.522 1 84.4 251 GLU B O 1
ATOM 4421 N N . LEU B 1 252 ? -10.425 -41.636 4 1 80.72 252 LEU B N 1
ATOM 4422 C CA . LEU B 1 252 ? -11.121 -40.952 2.915 1 80.72 252 LEU B CA 1
ATOM 4423 C C . LEU B 1 252 ? -12.131 -41.879 2.248 1 80.72 252 LEU B C 1
ATOM 4425 O O . LEU B 1 252 ? -12.873 -41.457 1.358 1 80.72 252 LEU B O 1
ATOM 4429 N N . GLU B 1 253 ? -12.123 -43.216 2.65 1 86.93 253 GLU B N 1
ATOM 4430 C CA . GLU B 1 253 ? -13.023 -44.249 2.146 1 86.93 253 GLU B CA 1
ATOM 4431 C C . GLU B 1 253 ? -12.844 -44.452 0.644 1 86.93 253 GLU B C 1
ATOM 4433 O O . GLU B 1 253 ? -13.825 -44.531 -0.098 1 86.93 253 GLU B O 1
ATOM 4438 N N . ILE B 1 254 ? -11.599 -44.482 0.282 1 84.35 254 ILE B N 1
ATOM 4439 C CA . ILE B 1 254 ? -11.255 -44.785 -1.103 1 84.35 254 ILE B CA 1
ATOM 4440 C C . ILE B 1 254 ? -10.129 -45.815 -1.142 1 84.35 254 ILE B C 1
ATOM 4442 O O . ILE B 1 254 ? -9.515 -46.112 -0.114 1 84.35 254 ILE B O 1
ATOM 4446 N N . SER B 1 255 ? -9.929 -46.448 -2.362 1 83.67 255 SER B N 1
ATOM 4447 C CA . SER B 1 255 ? -8.818 -47.384 -2.502 1 83.67 255 SER B CA 1
ATOM 4448 C C . SER B 1 255 ? -7.482 -46.651 -2.559 1 83.67 255 SER B C 1
ATOM 4450 O O . SER B 1 255 ? -7.427 -45.479 -2.936 1 83.67 255 SER B O 1
ATOM 4452 N N . SER B 1 256 ? -6.39 -47.31 -2.153 1 87.71 256 SER B N 1
ATOM 4453 C CA . SER B 1 256 ? -5.05 -46.745 -2.27 1 87.71 256 SER B CA 1
ATOM 4454 C C . SER B 1 256 ? -4.719 -46.399 -3.718 1 87.71 256 SER B C 1
ATOM 4456 O O . SER B 1 256 ? -4.02 -45.419 -3.984 1 87.71 256 SER B O 1
ATOM 4458 N N . ALA B 1 257 ? -5.293 -47.107 -4.622 1 86.15 257 ALA B N 1
ATOM 4459 C CA . ALA B 1 257 ? -5.082 -46.851 -6.044 1 86.15 257 ALA B CA 1
ATOM 4460 C C . ALA B 1 257 ? -5.744 -45.544 -6.47 1 86.15 257 ALA B C 1
ATOM 4462 O O . ALA B 1 257 ? -5.141 -44.739 -7.184 1 86.15 257 ALA B O 1
ATOM 4463 N N . LYS B 1 258 ? -6.883 -45.35 -6.063 1 82.74 258 LYS B N 1
ATOM 4464 C CA . LYS B 1 258 ? -7.612 -44.121 -6.361 1 82.74 258 LYS B CA 1
ATOM 4465 C C . LYS B 1 258 ? -6.922 -42.909 -5.741 1 82.74 258 LYS B C 1
ATOM 4467 O O . LYS B 1 258 ? -6.842 -41.848 -6.363 1 82.74 258 LYS B O 1
ATOM 4472 N N . LEU B 1 259 ? -6.528 -43.121 -4.457 1 84.34 259 LEU B N 1
ATOM 4473 C CA . LEU B 1 259 ? -5.795 -42.048 -3.793 1 84.34 259 LEU B CA 1
ATOM 4474 C C . LEU B 1 259 ? -4.507 -41.724 -4.544 1 84.34 259 LEU B C 1
ATOM 4476 O O . LEU B 1 259 ? -4.185 -40.553 -4.755 1 84.34 259 LEU B O 1
ATOM 4480 N N . LYS B 1 260 ? -3.809 -42.703 -4.985 1 80.76 260 LYS B N 1
ATOM 4481 C CA . LYS B 1 260 ? -2.57 -42.514 -5.733 1 80.76 260 LYS B CA 1
ATOM 4482 C C . LYS B 1 260 ? -2.829 -41.791 -7.052 1 80.76 260 LYS B C 1
ATOM 4484 O O . LYS B 1 260 ? -2.102 -40.863 -7.411 1 80.76 260 LYS B O 1
ATOM 4489 N N . LYS B 1 261 ? -3.842 -42.112 -7.724 1 77.56 261 LYS B N 1
ATOM 4490 C CA . LYS B 1 261 ? -4.229 -41.477 -8.981 1 77.56 261 LYS B CA 1
ATOM 4491 C C . LYS B 1 261 ? -4.624 -40.019 -8.761 1 77.56 261 LYS B C 1
ATOM 4493 O O . LYS B 1 261 ? -4.274 -39.149 -9.561 1 77.56 261 LYS B O 1
ATOM 4498 N N . LEU B 1 262 ? -5.301 -39.911 -7.682 1 71.73 262 LEU B N 1
ATOM 4499 C CA . LEU B 1 262 ? -5.774 -38.578 -7.323 1 71.73 262 LEU B CA 1
ATOM 4500 C C . LEU B 1 262 ? -4.607 -37.607 -7.182 1 71.73 262 LEU B C 1
ATOM 4502 O O . LEU B 1 262 ? -4.663 -36.484 -7.689 1 71.73 262 LEU B O 1
ATOM 4506 N N . PHE B 1 263 ? -3.607 -37.954 -6.46 1 71.24 263 PHE B N 1
ATOM 4507 C CA . PHE B 1 263 ? -2.425 -37.123 -6.257 1 71.24 263 PHE B CA 1
ATOM 4508 C C . PHE B 1 263 ? -1.591 -37.049 -7.53 1 71.24 263 PHE B C 1
ATOM 4510 O O . PHE B 1 263 ? -1.119 -35.974 -7.907 1 71.24 263 PHE B O 1
ATOM 4517 N N . ALA B 1 264 ? -1.591 -38.13 -8.216 1 65.54 264 ALA B N 1
ATOM 4518 C CA . ALA B 1 264 ? -0.81 -38.164 -9.45 1 65.54 264 ALA B CA 1
ATOM 4519 C C . ALA B 1 264 ? -1.414 -37.241 -10.506 1 65.54 264 ALA B C 1
ATOM 4521 O O . ALA B 1 264 ? -0.694 -36.485 -11.163 1 65.54 264 ALA B O 1
ATOM 4522 N N . ASP B 1 265 ? -2.691 -37.147 -10.594 1 59.48 265 ASP B N 1
ATOM 4523 C CA . ASP B 1 265 ? -3.394 -36.427 -11.651 1 59.48 265 ASP B CA 1
ATOM 4524 C C . ASP B 1 265 ? -3.439 -34.929 -11.359 1 59.48 265 ASP B C 1
ATOM 4526 O O . ASP B 1 265 ? -3.474 -34.112 -12.282 1 59.48 265 ASP B O 1
ATOM 4530 N N . ASN B 1 266 ? -3.359 -34.805 -9.99 1 56.39 266 ASN B N 1
ATOM 4531 C CA . ASN B 1 266 ? -3.673 -33.418 -9.663 1 56.39 266 ASN B CA 1
ATOM 4532 C C . ASN B 1 266 ? -2.436 -32.66 -9.19 1 56.39 266 ASN B C 1
ATOM 4534 O O . ASN B 1 266 ? -2.356 -31.439 -9.339 1 56.39 266 ASN B O 1
ATOM 4538 N N . LEU B 1 267 ? -1.506 -33.451 -8.476 1 56.2 267 LEU B N 1
ATOM 4539 C CA . LEU B 1 267 ? -0.355 -32.77 -7.893 1 56.2 267 LEU B CA 1
ATOM 4540 C C . LEU B 1 267 ? 0.944 -33.262 -8.524 1 56.2 267 LEU B C 1
ATOM 4542 O O . LEU B 1 267 ? 2.017 -32.723 -8.245 1 56.2 267 LEU B O 1
ATOM 4546 N N . ASP B 1 268 ? 0.842 -34.191 -9.541 1 48.39 268 ASP B N 1
ATOM 4547 C CA . ASP B 1 268 ? 1.973 -34.806 -10.228 1 48.39 268 ASP B CA 1
ATOM 4548 C C . ASP B 1 268 ? 3.031 -35.277 -9.233 1 48.39 268 ASP B C 1
ATOM 4550 O O . ASP B 1 268 ? 4.23 -35.183 -9.503 1 48.39 268 ASP B O 1
ATOM 4554 N N . ILE B 1 269 ? 2.613 -35.53 -8.157 1 61.93 269 ILE B N 1
ATOM 4555 C CA . ILE B 1 269 ? 3.433 -36.178 -7.139 1 61.93 269 ILE B CA 1
ATOM 4556 C C . ILE B 1 269 ? 2.655 -37.33 -6.506 1 61.93 269 ILE B C 1
ATOM 4558 O O . ILE B 1 269 ? 1.422 -37.323 -6.497 1 61.93 269 ILE B O 1
ATOM 4562 N N . SER B 1 270 ? 3.435 -38.342 -6.052 1 76.6 270 SER B N 1
ATOM 4563 C CA . SER B 1 270 ? 2.763 -39.436 -5.358 1 76.6 270 SER B CA 1
ATOM 4564 C C . SER B 1 270 ? 2.254 -38.993 -3.991 1 76.6 270 SER B C 1
ATOM 4566 O O . SER B 1 270 ? 2.819 -38.086 -3.376 1 76.6 270 SER B O 1
ATOM 4568 N N . VAL B 1 271 ? 1.26 -39.638 -3.488 1 80.72 271 VAL B N 1
ATOM 4569 C CA . VAL B 1 271 ? 0.685 -39.299 -2.191 1 80.72 271 VAL B CA 1
ATOM 4570 C C . VAL B 1 271 ? 1.717 -39.535 -1.09 1 80.72 271 VAL B C 1
ATOM 4572 O O . VAL B 1 271 ? 1.809 -38.756 -0.139 1 80.72 271 VAL B O 1
ATOM 4575 N N . GLY B 1 272 ? 2.515 -40.566 -1.205 1 79.76 272 GLY B N 1
ATOM 4576 C CA . GLY B 1 272 ? 3.572 -40.81 -0.237 1 79.76 272 GLY B CA 1
ATOM 4577 C C . GLY B 1 272 ? 4.576 -39.676 -0.15 1 79.76 272 GLY B C 1
ATOM 4578 O O . GLY B 1 272 ? 4.956 -39.259 0.947 1 79.76 272 GLY B O 1
ATOM 4579 N N . ARG B 1 273 ? 4.942 -39.221 -1.225 1 74.81 273 ARG B N 1
ATOM 4580 C CA . ARG B 1 273 ? 5.893 -38.115 -1.27 1 74.81 273 ARG B CA 1
ATOM 4581 C C . ARG B 1 273 ? 5.277 -36.84 -0.705 1 74.81 273 ARG B C 1
ATOM 4583 O O . ARG B 1 273 ? 5.949 -36.075 -0.01 1 74.81 273 ARG B O 1
ATOM 4590 N N . TYR B 1 274 ? 4.116 -36.685 -0.973 1 74.01 274 TYR B N 1
ATOM 4591 C CA . TYR B 1 274 ? 3.424 -35.508 -0.459 1 74.01 274 TYR B CA 1
ATOM 4592 C C . TYR B 1 274 ? 3.392 -35.516 1.064 1 74.01 274 TYR B C 1
ATOM 4594 O O . TYR B 1 274 ? 3.654 -34.494 1.702 1 74.01 274 TYR B O 1
ATOM 4602 N N . ILE B 1 275 ? 3.048 -36.682 1.615 1 74.68 275 ILE B N 1
ATOM 4603 C CA . ILE B 1 275 ? 2.963 -36.831 3.064 1 74.68 275 ILE B CA 1
ATOM 4604 C C . ILE B 1 275 ? 4.326 -36.55 3.693 1 74.68 275 ILE B C 1
ATOM 4606 O O . ILE B 1 275 ? 4.421 -35.822 4.684 1 74.68 275 ILE B O 1
ATOM 4610 N N . ARG B 1 276 ? 5.274 -37.047 3.091 1 71.32 276 ARG B N 1
ATOM 4611 C CA . ARG B 1 276 ? 6.623 -36.852 3.613 1 71.32 276 ARG B CA 1
ATOM 4612 C C . ARG B 1 276 ? 7.019 -35.38 3.57 1 71.32 276 ARG B C 1
ATOM 4614 O O . ARG B 1 276 ? 7.594 -34.859 4.528 1 71.32 276 ARG B O 1
ATOM 4621 N N . LYS B 1 277 ? 6.719 -34.788 2.525 1 64.16 277 LYS B N 1
ATOM 4622 C CA . LYS B 1 277 ? 7.051 -33.378 2.343 1 64.16 277 LYS B CA 1
ATOM 4623 C C . LYS B 1 277 ? 6.309 -32.505 3.351 1 64.16 277 LYS B C 1
ATOM 4625 O O . LYS B 1 277 ? 6.869 -31.54 3.876 1 64.16 277 LYS B O 1
ATOM 4630 N N . SER B 1 278 ? 5.069 -32.88 3.532 1 64.4 278 SER B N 1
ATOM 4631 C CA . SER B 1 278 ? 4.229 -32.144 4.471 1 64.4 278 SER B CA 1
ATOM 4632 C C . SER B 1 278 ? 4.757 -32.264 5.897 1 64.4 278 SER B C 1
ATOM 4634 O O . SER B 1 278 ? 4.74 -31.292 6.654 1 64.4 278 SER B O 1
ATOM 4636 N N . LYS B 1 279 ? 5.224 -33.453 6.273 1 63.57 279 LYS B N 1
ATOM 4637 C CA . LYS B 1 279 ? 5.798 -33.696 7.594 1 63.57 279 LYS B CA 1
ATOM 4638 C C . LYS B 1 279 ? 7.097 -32.917 7.781 1 63.57 279 LYS B C 1
ATOM 4640 O O . LYS B 1 279 ? 7.342 -32.358 8.852 1 63.57 279 LYS B O 1
ATOM 4645 N N . LEU B 1 280 ? 7.713 -32.913 6.786 1 54.86 280 LEU B N 1
ATOM 4646 C CA . LEU B 1 280 ? 9.003 -32.236 6.861 1 54.86 280 LEU B CA 1
ATOM 4647 C C . LEU B 1 280 ? 8.819 -30.73 7.015 1 54.86 280 LEU B C 1
ATOM 4649 O O . LEU B 1 280 ? 9.553 -30.084 7.766 1 54.86 280 LEU B O 1
ATOM 4653 N N . LYS B 1 281 ? 7.982 -30.303 6.384 1 47.89 281 LYS B N 1
ATOM 4654 C CA . LYS B 1 281 ? 7.669 -28.878 6.454 1 47.89 281 LYS B CA 1
ATOM 4655 C C . LYS B 1 281 ? 7.236 -28.478 7.861 1 47.89 281 LYS B C 1
ATOM 4657 O O . LYS B 1 281 ? 7.612 -27.412 8.352 1 47.89 281 LYS B O 1
ATOM 4662 N N . LYS B 1 282 ? 6.419 -29.217 8.501 1 50.66 282 LYS B N 1
ATOM 4663 C CA . LYS B 1 282 ? 5.985 -28.978 9.874 1 50.66 282 LYS B CA 1
ATOM 4664 C C . LYS B 1 282 ? 7.162 -29.043 10.842 1 50.66 282 LYS B C 1
ATOM 4666 O O . LYS B 1 282 ? 7.222 -28.278 11.807 1 50.66 282 LYS B O 1
ATOM 4671 N N . LEU B 1 283 ? 7.922 -29.897 10.609 1 46.05 283 LEU B N 1
ATOM 4672 C CA . LEU B 1 283 ? 9.097 -30.013 11.465 1 46.05 283 LEU B CA 1
ATOM 4673 C C . LEU B 1 283 ? 9.933 -28.738 11.415 1 46.05 283 LEU B C 1
ATOM 4675 O O . LEU B 1 283 ? 10.507 -28.327 12.426 1 46.05 283 LEU B O 1
ATOM 4679 N N . ILE B 1 284 ? 9.897 -28.083 10.364 1 39.4 284 ILE B N 1
ATOM 4680 C CA . ILE B 1 284 ? 10.741 -26.899 10.241 1 39.4 284 ILE B CA 1
ATOM 4681 C C . ILE B 1 284 ? 10 -25.679 10.782 1 39.4 284 ILE B C 1
ATOM 4683 O O . ILE B 1 284 ? 10.609 -24.794 11.388 1 39.4 284 ILE B O 1
ATOM 4687 N N . SER B 1 285 ? 8.809 -25.632 10.624 1 36.89 285 SER B N 1
ATOM 4688 C CA . SER B 1 285 ? 8.043 -24.47 11.065 1 36.89 285 SER B CA 1
ATOM 4689 C C . SER B 1 285 ? 7.679 -24.576 12.542 1 36.89 285 SER B C 1
ATOM 4691 O O . SER B 1 285 ? 7.262 -23.592 13.156 1 36.89 285 SER B O 1
ATOM 4693 N N . GLY B 1 286 ? 7.545 -25.594 13.187 1 37.57 286 GLY B N 1
ATOM 4694 C CA . GLY B 1 286 ? 7.34 -25.805 14.611 1 37.57 286 GLY B CA 1
ATOM 4695 C C . GLY B 1 286 ? 8.622 -25.724 15.417 1 37.57 286 GLY B C 1
ATOM 4696 O O . GLY B 1 286 ? 9.694 -26.083 14.926 1 37.57 286 GLY B O 1
#

Radius of gyration: 26.98 Å; Cα contacts (8 Å, |Δi|>4): 1040; chains: 2; bounding box: 54×86×55 Å

Secondary structure (DSSP, 8-state):
------S--TTHHHHHHHHHHS---EETTEEEEEETTEEEEEEEEEEETTEEEEEEEEEESS-EEEEEPP-TTS-EEEEEEEEES-EEEEEES--SSGGGEEEE-TTEEEEEETTSEEEEEEPSSSEEEEEEEEEEHHHHIIIIITTS---HHHHHHHHS----EEEEEPPHHHHHHHHHHHHHHTSSS--HHHHHHHHHHHHHHHHHHHHTS-TTT-S------HHHHHHHHHHHHTTTS---HHHHHHHHTS-HHHHHHHHHHHHSS-HHHHHHHHHHHHHHH-/------S--TTHHHHHHHHHHS---EETTEEEEEETTEEEEEEEEEEETTEEEEEEEEEESS-EEEEEPP-TTS-EEEEEEEEES-EEEEEES--SSGGGEEEE-TTEEEEEETTSEEEEEEPSSSEEEEEEEEEEHHHHIIIIITTS---HHHHHHHHS-----EEEEPPHHHHHHHHHHHHHHTSSS--HHHHHHHHHHHHHHHHHHHHTS-TTTS-------HHHHHHHHHHHHTTTS---HHHHHHHHTS-HHHHHHHHHHHHSS-HHHHHHHHHHHHHHH-

pLDDT: mean 73.65, std 16.5, range [21.4, 96.99]

Nearest PDB structures (foldseek):
  2oa2-assembly1_A-2  TM=7.997E-01  e=6.284E-04  Halalkalibacterium halodurans
  2ete-assembly1_A  TM=5.098E-01  e=2.931E-04  Hordeum vulgare
  2et7-assembly1_A  TM=5.125E-01  e=4.168E-04  Hordeum vulgare
  6orm-assembly1_A  TM=6.499E-01  e=2.725E-03  Thevetia peruviana
  2et1-assembly1_A  TM=4.688E-01  e=3.706E-04  Hordeum vulgare